Protein AF-A0A2A5EHV2-F1 (afdb_monomer)

Nearest PDB structures (foldseek):
  7f4r-assembly3_C  TM=3.880E-01  e=3.033E+00  Tetrahymena thermophila SB210
  7oqp-assembly1_B  TM=3.758E-01  e=4.647E+00  Homo sapiens
  7oek-assembly1_B  TM=3.626E-01  e=8.606E+00  Homo sapiens

Sequence (426 aa):
MAAIYFPKFLCPLNELDGAWFFSQAPSVLQGGGMFNYFTNFHTPAFYGWLQIPFATHLTSISGVHLFYFTFSLLLIYTLASRIDSTHLFLSIPLLILTDKVILLQRPEPVILILALVLYQLWNTMLNRKWYWGVAISVFLCSLHIPPGLLAVAAVFCYEGWLIQRDRRYVYLGIGGIILLLSFYLLFPENIFISTLEFRLTHFTVKTPLTFLAYSGVTLVALLTIIRKFITKKFIVNYLILLAFALVLGAYYYLLLLFIPPLLIILYNPKKLPQLKWLFIPIAFNLVVNVIHPLYTHIENSEYCMQVNEIIEKTSKLETEYLSHSEIPHFFIENNIAPASFIQGTNCRMLLFEPDKLQIFDKMVSGDKIAITTSQKLKQFQNYAHQNNLSILQPNEVLHPVEGKLSLQSLYTQRTDSLGLWILTVL

pLDDT: mean 75.11, std 14.97, range [23.83, 96.75]

Mean predicted aligned error: 10.79 Å

Radius of gyration: 23.06 Å; Cα contacts (8 Å, |Δi|>4): 597; chains: 1; bounding box: 56×56×65 Å

Structure (mmCIF, N/CA/C/O backbone):
data_AF-A0A2A5EHV2-F1
#
_entry.id   AF-A0A2A5EHV2-F1
#
loop_
_atom_site.group_PDB
_atom_site.id
_atom_site.type_symbol
_atom_site.label_atom_id
_atom_site.label_alt_id
_atom_site.label_comp_id
_atom_site.label_asym_id
_atom_site.label_entity_id
_atom_site.label_seq_id
_atom_site.pdbx_PDB_ins_code
_atom_site.Cartn_x
_atom_site.Cartn_y
_atom_site.Cartn_z
_atom_site.occupancy
_atom_site.B_iso_or_equiv
_atom_site.auth_seq_id
_atom_site.auth_comp_id
_atom_site.auth_asym_id
_atom_site.auth_atom_id
_atom_site.pdbx_PDB_model_num
ATOM 1 N N . MET A 1 1 ? 7.165 27.512 -14.116 1.00 23.83 1 MET A N 1
ATOM 2 C CA . MET A 1 1 ? 5.844 27.495 -13.450 1.00 23.83 1 MET A CA 1
ATOM 3 C C . MET A 1 1 ? 5.994 26.653 -12.188 1.00 23.83 1 MET A C 1
ATOM 5 O O . MET A 1 1 ? 6.213 25.454 -12.297 1.00 23.83 1 MET A O 1
ATOM 9 N N . ALA A 1 2 ? 6.050 27.289 -11.016 1.00 25.09 2 ALA A N 1
ATOM 10 C CA . ALA A 1 2 ? 6.323 26.623 -9.743 1.00 25.09 2 ALA A CA 1
ATOM 11 C C . ALA A 1 2 ? 5.083 25.836 -9.296 1.00 25.09 2 ALA A C 1
ATOM 13 O O . ALA A 1 2 ? 4.209 26.369 -8.617 1.00 25.09 2 ALA A O 1
ATOM 14 N N . ALA A 1 3 ? 4.969 24.584 -9.738 1.00 24.16 3 ALA A N 1
ATOM 15 C CA . ALA A 1 3 ? 3.978 23.682 -9.179 1.00 24.16 3 ALA A CA 1
ATOM 16 C C . ALA A 1 3 ? 4.393 23.354 -7.741 1.00 24.16 3 ALA A C 1
ATOM 18 O O . ALA A 1 3 ? 5.553 23.070 -7.451 1.00 24.16 3 ALA A O 1
ATOM 19 N N . ILE A 1 4 ? 3.444 23.446 -6.821 1.00 25.33 4 ILE A N 1
ATOM 20 C CA . ILE A 1 4 ? 3.618 23.056 -5.427 1.00 25.33 4 ILE A CA 1
ATOM 21 C C . ILE A 1 4 ? 3.712 21.524 -5.416 1.00 25.33 4 ILE A C 1
ATOM 23 O O . ILE A 1 4 ? 2.717 20.807 -5.398 1.00 25.33 4 ILE A O 1
ATOM 27 N N . TYR A 1 5 ? 4.940 21.028 -5.532 1.00 30.75 5 TYR A N 1
ATOM 28 C CA . TYR A 1 5 ? 5.324 19.620 -5.536 1.00 30.75 5 TYR A CA 1
ATOM 29 C C . TYR A 1 5 ? 5.442 19.098 -4.089 1.00 30.75 5 TYR A C 1
ATOM 31 O O . TYR A 1 5 ? 6.529 18.824 -3.594 1.00 30.75 5 TYR A O 1
ATOM 39 N N . PHE A 1 6 ? 4.326 18.947 -3.384 1.00 29.33 6 PHE A N 1
ATOM 40 C CA . PHE A 1 6 ? 4.268 18.216 -2.111 1.00 29.33 6 PHE A CA 1
ATOM 41 C C . PHE A 1 6 ? 3.301 17.040 -2.323 1.00 29.33 6 PHE A C 1
ATOM 43 O O . PHE A 1 6 ? 2.115 17.323 -2.472 1.00 29.33 6 PHE A O 1
ATOM 50 N N . PRO A 1 7 ? 3.713 15.750 -2.396 1.00 36.28 7 PRO A N 1
ATOM 51 C CA . PRO A 1 7 ? 4.994 15.110 -2.088 1.00 36.28 7 PRO A CA 1
ATOM 52 C C . PRO A 1 7 ? 5.470 14.179 -3.234 1.00 36.28 7 PRO A C 1
ATOM 54 O O . PRO A 1 7 ? 5.374 12.959 -3.137 1.00 36.28 7 PRO A O 1
ATOM 57 N N . LYS A 1 8 ? 5.996 14.733 -4.331 1.00 35.12 8 LYS A N 1
ATOM 58 C CA . LYS A 1 8 ? 6.725 13.937 -5.349 1.00 35.12 8 LYS A CA 1
ATOM 59 C C . LYS A 1 8 ? 8.164 13.614 -4.909 1.00 35.12 8 LYS A C 1
ATOM 61 O O . LYS A 1 8 ? 8.757 12.633 -5.326 1.00 35.12 8 LYS A O 1
ATOM 66 N N . PHE A 1 9 ? 8.699 14.402 -3.974 1.00 39.34 9 PHE A N 1
ATOM 67 C CA . PHE A 1 9 ? 10.101 14.347 -3.546 1.00 39.34 9 PHE A CA 1
ATOM 68 C C . PHE A 1 9 ? 10.417 13.358 -2.410 1.00 39.34 9 PHE A C 1
ATOM 70 O O . PHE A 1 9 ? 11.578 13.203 -2.049 1.00 39.34 9 PHE A O 1
ATOM 77 N N . LEU A 1 10 ? 9.419 12.700 -1.807 1.00 34.50 10 LEU A N 1
ATOM 78 C CA . LEU A 1 10 ? 9.614 11.976 -0.539 1.00 34.50 10 LEU A CA 1
ATOM 79 C C . LEU A 1 10 ? 9.901 10.476 -0.679 1.00 34.50 10 LEU A C 1
ATOM 81 O O . LEU A 1 10 ? 10.355 9.844 0.280 1.00 34.50 10 LEU A O 1
ATOM 85 N N . CYS A 1 11 ? 9.607 9.871 -1.835 1.00 37.84 11 CYS A N 1
ATOM 86 C CA . CYS A 1 11 ? 9.847 8.445 -2.047 1.00 37.84 11 CYS A CA 1
ATOM 87 C C . CYS A 1 11 ? 9.704 8.042 -3.534 1.00 37.84 11 CYS A C 1
ATOM 89 O O . CYS A 1 11 ? 8.602 7.695 -3.955 1.00 37.84 11 CYS A O 1
ATOM 91 N N . PRO A 1 12 ? 10.796 8.001 -4.322 1.00 38.31 12 PRO A N 1
ATOM 92 C CA . PRO A 1 12 ? 10.762 7.552 -5.724 1.00 38.31 12 PRO A CA 1
ATOM 93 C C . PRO A 1 12 ? 10.255 6.107 -5.908 1.00 38.31 12 PRO A C 1
ATOM 95 O O . PRO A 1 12 ? 9.790 5.738 -6.975 1.00 38.31 12 PRO A O 1
ATOM 98 N N . LEU A 1 13 ? 10.292 5.287 -4.848 1.00 37.62 13 LEU A N 1
ATOM 99 C CA . LEU A 1 13 ? 9.731 3.927 -4.833 1.00 37.62 13 LEU A CA 1
ATOM 100 C C . LEU A 1 13 ? 8.192 3.898 -4.931 1.00 37.62 13 LEU A C 1
ATOM 102 O O . LEU A 1 13 ? 7.632 2.867 -5.288 1.00 37.62 13 LEU A O 1
ATOM 106 N N . ASN A 1 14 ? 7.500 4.997 -4.604 1.00 40.97 14 ASN A N 1
ATOM 107 C CA . ASN A 1 14 ? 6.037 5.016 -4.488 1.00 40.97 14 ASN A CA 1
ATOM 108 C C . ASN A 1 14 ? 5.331 5.276 -5.820 1.00 40.97 14 ASN A C 1
ATOM 110 O O . ASN A 1 14 ? 4.164 4.919 -5.949 1.00 40.97 14 ASN A O 1
ATOM 114 N N . GLU A 1 15 ? 6.013 5.892 -6.788 1.00 44.34 15 GLU A N 1
ATOM 115 C CA . GLU A 1 15 ? 5.415 6.249 -8.081 1.00 44.34 15 GLU A CA 1
ATOM 116 C C . GLU A 1 15 ? 5.141 5.013 -8.953 1.00 44.34 15 GLU A C 1
ATOM 118 O O . GLU A 1 15 ? 4.240 5.041 -9.782 1.00 44.34 15 GLU A O 1
ATOM 123 N N . LEU A 1 16 ? 5.860 3.910 -8.725 1.00 51.91 16 LEU A N 1
ATOM 124 C CA . LEU A 1 16 ? 5.862 2.724 -9.589 1.00 51.91 16 LEU A CA 1
ATOM 125 C C . LEU A 1 16 ? 4.704 1.770 -9.285 1.00 51.91 16 LEU A C 1
ATOM 127 O O . LEU A 1 16 ? 3.981 1.365 -10.191 1.00 51.91 16 LEU A O 1
ATOM 131 N N . ASP A 1 17 ? 4.469 1.476 -8.001 1.00 53.06 17 ASP A N 1
ATOM 132 C CA . ASP A 1 17 ? 3.267 0.748 -7.578 1.00 53.06 17 ASP A CA 1
ATOM 133 C C . ASP A 1 17 ? 2.008 1.594 -7.855 1.00 53.06 17 ASP A C 1
ATOM 135 O O . ASP A 1 17 ? 0.990 1.071 -8.308 1.00 53.06 17 ASP A O 1
ATOM 139 N N . GLY A 1 18 ? 2.087 2.916 -7.653 1.00 58.06 18 GLY A N 1
ATOM 140 C CA . GLY A 1 18 ? 1.004 3.850 -7.967 1.00 58.06 18 GLY A CA 1
ATOM 141 C C . GLY A 1 18 ? 0.655 3.863 -9.448 1.00 58.06 18 GLY A C 1
ATOM 142 O O . GLY A 1 18 ? -0.509 3.675 -9.795 1.00 58.06 18 GLY A O 1
ATOM 143 N N . ALA A 1 19 ? 1.652 4.009 -10.323 1.00 59.00 19 ALA A N 1
ATOM 144 C CA . ALA A 1 19 ? 1.484 3.945 -11.771 1.00 59.00 19 ALA A CA 1
ATOM 145 C C . ALA A 1 19 ? 0.943 2.586 -12.229 1.00 59.00 19 ALA A C 1
ATOM 147 O O . ALA A 1 19 ? 0.043 2.534 -13.065 1.00 59.00 19 ALA A O 1
ATOM 148 N N . TRP A 1 20 ? 1.431 1.490 -11.642 1.00 65.56 20 TRP A N 1
ATOM 149 C CA . TRP A 1 20 ? 0.941 0.146 -11.925 1.00 65.56 20 TRP A CA 1
ATOM 150 C C . TRP A 1 20 ? -0.555 0.012 -11.658 1.00 65.56 20 TRP A C 1
ATOM 152 O O . TRP A 1 20 ? -1.309 -0.405 -12.538 1.00 65.56 20 TRP A O 1
ATOM 162 N N . PHE A 1 21 ? -1.008 0.375 -10.458 1.00 66.12 21 PHE A N 1
ATOM 163 C CA . PHE A 1 21 ? -2.423 0.260 -10.126 1.00 66.12 21 PHE A CA 1
ATOM 164 C C . PHE A 1 21 ? -3.264 1.283 -10.887 1.00 66.12 21 PHE A C 1
ATOM 166 O O . PHE A 1 21 ? -4.364 0.944 -11.307 1.00 66.12 21 PHE A O 1
ATOM 173 N N . PHE A 1 22 ? -2.744 2.494 -11.109 1.00 69.38 22 PHE A N 1
ATOM 174 C CA . PHE A 1 22 ? -3.417 3.539 -11.886 1.00 69.38 22 PHE A CA 1
ATOM 175 C C . PHE A 1 22 ? -3.530 3.207 -13.376 1.00 69.38 22 PHE A C 1
ATOM 177 O O . PHE A 1 22 ? -4.414 3.730 -14.056 1.00 69.38 22 PHE A O 1
ATOM 184 N N . SER A 1 23 ? -2.699 2.286 -13.878 1.00 64.75 23 SER A N 1
ATOM 185 C CA . SER A 1 23 ? -2.743 1.852 -15.276 1.00 64.75 23 SER A CA 1
ATOM 186 C C . SER A 1 23 ? -4.028 1.130 -15.680 1.00 64.75 23 SER A C 1
ATOM 188 O O . SER A 1 23 ? -4.352 1.054 -16.860 1.00 64.75 23 SER A O 1
ATOM 190 N N . GLN A 1 24 ? -4.796 0.651 -14.700 1.00 71.31 24 GLN A N 1
ATOM 191 C CA . GLN A 1 24 ? -6.082 -0.009 -14.922 1.00 71.31 24 GLN A CA 1
ATOM 192 C C . GLN A 1 24 ? -7.189 0.966 -15.342 1.00 71.31 24 GLN A C 1
ATOM 194 O O . GLN A 1 24 ? -8.211 0.545 -15.873 1.00 71.31 24 GLN A O 1
ATOM 199 N N . ALA A 1 25 ? -7.053 2.265 -15.060 1.00 72.38 25 ALA A N 1
ATOM 200 C CA . ALA A 1 25 ? -8.122 3.214 -15.359 1.00 72.38 25 ALA A CA 1
ATOM 201 C C . ALA A 1 25 ? -8.196 3.542 -16.864 1.00 72.38 25 ALA A C 1
ATOM 203 O O . ALA A 1 25 ? -9.297 3.542 -17.423 1.00 72.38 25 ALA A O 1
ATOM 204 N N . PRO A 1 26 ? -7.065 3.760 -17.565 1.00 66.75 26 PRO A N 1
ATOM 205 C CA . PRO A 1 26 ? -7.099 4.034 -19.001 1.00 66.75 26 PRO A CA 1
ATOM 206 C C . PRO A 1 26 ? -7.523 2.845 -19.865 1.00 66.75 26 PRO A C 1
ATOM 208 O O . PRO A 1 26 ? -8.110 3.073 -20.919 1.00 66.75 26 PRO A O 1
ATOM 211 N N . SER A 1 27 ? -7.354 1.602 -19.397 1.00 67.50 27 SER A N 1
ATOM 212 C CA . SER A 1 27 ? -7.812 0.403 -20.120 1.00 67.50 27 SER A CA 1
ATOM 213 C C . SER A 1 27 ? -9.322 0.326 -20.227 1.00 67.50 27 SER A C 1
ATOM 215 O O . SER A 1 27 ? -9.870 -0.007 -21.283 1.00 67.50 27 SER A O 1
ATOM 217 N N . VAL A 1 28 ? -10.006 0.742 -19.164 1.00 71.19 28 VAL A N 1
ATOM 218 C CA . VAL A 1 28 ? -11.460 0.878 -19.170 1.00 71.19 28 VAL A CA 1
ATOM 219 C C . VAL A 1 28 ? -11.897 2.017 -20.089 1.00 71.19 28 VAL A C 1
ATOM 221 O O . VAL A 1 28 ? -12.840 1.848 -20.859 1.00 71.19 28 VAL A O 1
ATOM 224 N N . LEU A 1 29 ? -11.202 3.159 -20.054 1.00 70.62 29 LEU A N 1
ATOM 225 C CA . LEU A 1 29 ? -11.530 4.327 -20.882 1.00 70.62 29 LEU A CA 1
ATOM 226 C C . LEU A 1 29 ? -11.363 4.077 -22.385 1.00 70.62 29 LEU A C 1
ATOM 228 O O . LEU A 1 29 ? -12.125 4.626 -23.175 1.00 70.62 29 LEU A O 1
ATOM 232 N N . GLN A 1 30 ? -10.404 3.237 -22.777 1.00 68.25 30 GLN A N 1
ATOM 233 C CA . GLN A 1 30 ? -10.177 2.843 -24.171 1.00 68.25 30 GLN A CA 1
ATOM 234 C C . GLN A 1 30 ? -11.094 1.694 -24.639 1.00 68.25 30 GLN A C 1
ATOM 236 O O . GLN A 1 30 ? -10.970 1.229 -25.768 1.00 68.25 30 GLN A O 1
ATOM 241 N N . GLY A 1 31 ? -12.023 1.227 -23.796 1.00 61.81 31 GLY A N 1
ATOM 242 C CA . GLY A 1 31 ? -13.018 0.214 -24.160 1.00 61.81 31 GLY A CA 1
ATOM 243 C C . GLY A 1 31 ? -12.521 -1.238 -24.141 1.00 61.81 31 GLY A C 1
ATOM 244 O O . GLY A 1 31 ? -13.288 -2.129 -24.494 1.00 61.81 31 GLY A O 1
ATOM 245 N N . GLY A 1 32 ? -11.283 -1.503 -23.703 1.00 58.41 32 GLY A N 1
ATOM 246 C CA . GLY A 1 32 ? -10.708 -2.858 -23.660 1.00 58.41 32 GLY A CA 1
ATOM 247 C C . GLY A 1 32 ? -10.998 -3.652 -22.373 1.00 58.41 32 GLY A C 1
ATOM 248 O O . GLY A 1 32 ? -10.633 -4.820 -22.272 1.00 58.41 32 GLY A O 1
ATOM 249 N N . GLY A 1 33 ? -11.679 -3.048 -21.390 1.00 65.50 33 GLY A N 1
ATOM 250 C CA . GLY A 1 33 ? -12.040 -3.677 -20.110 1.00 65.50 33 GLY A CA 1
ATOM 251 C C . GLY A 1 33 ? -11.015 -3.448 -18.989 1.00 65.50 33 GLY A C 1
ATOM 252 O O . GLY A 1 33 ? -10.069 -2.687 -19.144 1.00 65.50 33 GLY A O 1
ATOM 253 N N . MET A 1 34 ? -11.209 -4.084 -17.825 1.00 69.69 34 MET A N 1
ATOM 254 C CA . MET A 1 34 ? -10.277 -3.994 -16.685 1.00 69.69 34 MET A CA 1
ATOM 255 C C . MET A 1 34 ? -9.091 -4.937 -16.889 1.00 69.69 34 MET A C 1
ATOM 257 O O . MET A 1 34 ? -9.118 -6.101 -16.477 1.00 69.69 34 MET A O 1
ATOM 261 N N . PHE A 1 35 ? -8.055 -4.439 -17.551 1.00 66.56 35 PHE A N 1
ATOM 262 C CA . PHE A 1 35 ? -6.790 -5.144 -17.719 1.00 66.56 35 PHE A CA 1
ATOM 263 C C . PHE A 1 35 ? -5.618 -4.238 -17.354 1.00 66.56 35 PHE A C 1
ATOM 265 O O . PHE A 1 35 ? -5.714 -3.009 -17.398 1.00 66.56 35 PHE A O 1
ATOM 272 N N . ASN A 1 36 ? -4.513 -4.857 -16.955 1.00 66.38 36 ASN A N 1
ATOM 273 C CA . ASN A 1 36 ? -3.270 -4.157 -16.686 1.00 66.38 36 ASN A CA 1
ATOM 274 C C . ASN A 1 36 ? -2.402 -4.169 -17.954 1.00 66.38 36 ASN A C 1
ATOM 276 O O . ASN A 1 36 ? -1.938 -5.234 -18.362 1.00 66.38 36 ASN A O 1
ATOM 280 N N . TYR A 1 37 ? -2.166 -2.998 -18.557 1.00 62.28 37 TYR A N 1
ATOM 281 C CA . TYR A 1 37 ? -1.390 -2.858 -19.800 1.00 62.28 37 TYR A CA 1
ATOM 282 C C . TYR A 1 37 ? 0.018 -3.456 -19.723 1.00 62.28 37 TYR A C 1
ATOM 284 O O . TYR A 1 37 ? 0.502 -4.009 -20.705 1.00 62.28 37 TYR A O 1
ATOM 292 N N . PHE A 1 38 ? 0.656 -3.411 -18.552 1.00 63.44 38 PHE A N 1
ATOM 293 C CA . PHE A 1 38 ? 2.028 -3.887 -18.378 1.00 63.44 38 PHE A CA 1
ATOM 294 C C . PHE A 1 38 ? 2.166 -5.407 -18.429 1.00 63.44 38 PHE A C 1
ATOM 296 O O . PHE A 1 38 ? 3.257 -5.911 -18.697 1.00 63.44 38 PHE A O 1
ATOM 303 N N . THR A 1 39 ? 1.085 -6.131 -18.141 1.00 61.88 39 THR A N 1
ATOM 304 C CA . THR A 1 39 ? 1.090 -7.600 -18.080 1.00 61.88 39 THR A CA 1
ATOM 305 C C . THR A 1 39 ? 0.109 -8.254 -19.029 1.00 61.88 39 THR A C 1
ATOM 307 O O . THR A 1 39 ? 0.128 -9.470 -19.163 1.00 61.88 39 THR A O 1
ATOM 310 N N . ASN A 1 40 ? -0.754 -7.464 -19.667 1.00 63.44 40 ASN A N 1
ATOM 311 C CA . ASN A 1 40 ? -1.830 -7.939 -20.525 1.00 63.44 40 ASN A CA 1
ATOM 312 C C . ASN A 1 40 ? -2.760 -8.966 -19.840 1.00 63.44 40 ASN A C 1
ATOM 314 O O . ASN A 1 40 ? -3.398 -9.786 -20.497 1.00 63.44 40 ASN A O 1
ATOM 318 N N . PHE A 1 41 ? -2.853 -8.924 -18.505 1.00 62.88 41 PHE A N 1
ATOM 319 C CA . PHE A 1 41 ? -3.760 -9.768 -17.731 1.00 62.88 41 PHE A CA 1
ATOM 320 C C . PHE A 1 41 ? -4.974 -8.979 -17.247 1.00 62.88 41 PHE A C 1
ATOM 322 O O . PHE A 1 41 ? -4.871 -7.837 -16.781 1.00 62.88 41 PHE A O 1
ATOM 329 N N . HIS A 1 42 ? -6.135 -9.633 -17.293 1.00 64.88 42 HIS A N 1
ATOM 330 C CA . HIS A 1 42 ? -7.332 -9.144 -16.625 1.00 64.88 42 HIS A CA 1
ATOM 331 C C . HIS A 1 42 ? -7.115 -9.122 -15.117 1.00 64.88 42 HIS A C 1
ATOM 333 O O . HIS A 1 42 ? -6.819 -10.141 -14.490 1.00 64.88 42 HIS A O 1
ATOM 339 N N . THR A 1 43 ? -7.290 -7.949 -14.522 1.00 62.25 43 THR A N 1
ATOM 340 C CA . THR A 1 43 ? -7.216 -7.800 -13.073 1.00 62.25 43 THR A CA 1
ATOM 341 C C . THR A 1 43 ? -8.591 -8.116 -12.487 1.00 62.25 43 THR A C 1
ATOM 343 O O . THR A 1 43 ? -9.542 -7.396 -12.797 1.00 62.25 43 THR A O 1
ATOM 346 N N . PRO A 1 44 ? -8.742 -9.123 -11.604 1.00 52.25 44 PRO A N 1
ATOM 347 C CA . PRO A 1 44 ? -10.034 -9.476 -10.998 1.00 52.25 44 PRO A CA 1
ATOM 348 C C . PRO A 1 44 ? -10.481 -8.481 -9.908 1.00 52.25 44 PRO A C 1
ATOM 350 O O . PRO A 1 44 ? -11.222 -8.827 -8.993 1.00 52.25 44 PRO A O 1
ATOM 353 N N . ALA A 1 45 ? -9.980 -7.252 -9.965 1.00 65.31 45 ALA A N 1
ATOM 354 C CA . ALA A 1 45 ? -10.051 -6.240 -8.930 1.00 65.31 45 ALA A CA 1
ATOM 355 C C . ALA A 1 45 ? -10.592 -4.957 -9.561 1.00 65.31 45 ALA A C 1
ATOM 357 O O . ALA A 1 45 ? -9.996 -4.483 -10.514 1.00 65.31 45 ALA A O 1
ATOM 358 N N . PHE A 1 46 ? -11.683 -4.386 -9.044 1.00 75.38 46 PHE A N 1
ATOM 359 C CA . PHE A 1 46 ? -12.334 -3.172 -9.564 1.00 75.38 46 PHE A CA 1
ATOM 360 C C . PHE A 1 46 ? -11.663 -1.863 -9.126 1.00 75.38 46 PHE A C 1
ATOM 362 O O . PHE A 1 46 ? -12.225 -0.789 -9.325 1.00 75.38 46 PHE A O 1
ATOM 3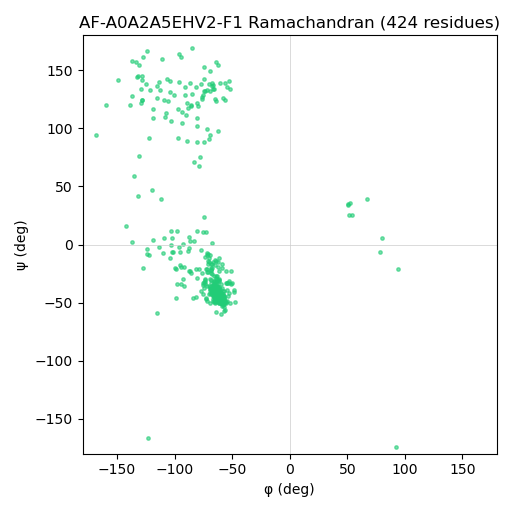69 N N . TYR A 1 47 ? -10.466 -1.921 -8.537 1.00 76.94 47 TYR A N 1
ATOM 370 C CA . TYR A 1 47 ? -9.750 -0.738 -8.056 1.00 76.94 47 TYR A CA 1
ATOM 371 C C . TYR A 1 47 ? -9.590 0.353 -9.128 1.00 76.94 47 TYR A C 1
ATOM 373 O O . TYR A 1 47 ? -9.852 1.522 -8.839 1.00 76.94 47 TYR A O 1
ATOM 381 N N . GLY A 1 48 ? -9.276 -0.036 -10.371 1.00 75.19 48 GLY A N 1
ATOM 382 C CA . GLY A 1 48 ? -9.194 0.860 -11.530 1.00 75.19 48 GLY A CA 1
ATOM 383 C C . GLY A 1 48 ? -10.431 1.735 -11.765 1.00 75.19 48 GLY A C 1
ATOM 384 O O . GLY A 1 48 ? -10.299 2.886 -12.174 1.00 75.19 48 GLY A O 1
ATOM 385 N N . TRP A 1 49 ? -11.636 1.267 -11.414 1.00 80.00 49 TRP A N 1
ATOM 386 C CA . TRP A 1 49 ? -12.869 2.050 -11.579 1.00 80.00 49 TRP A CA 1
ATOM 387 C C . TRP A 1 49 ? -12.904 3.296 -10.698 1.00 80.00 49 TRP A C 1
ATOM 389 O O . TRP A 1 49 ? -13.426 4.329 -11.111 1.00 80.00 49 TRP A O 1
ATOM 399 N N . LEU A 1 50 ? -12.319 3.226 -9.498 1.00 84.06 50 LEU A N 1
ATOM 400 C CA . LEU A 1 50 ? -12.242 4.379 -8.597 1.00 84.06 50 LEU A CA 1
ATOM 401 C C . LEU A 1 50 ? -11.314 5.473 -9.137 1.00 84.06 50 LEU A C 1
ATOM 403 O O . LEU A 1 50 ? -11.426 6.631 -8.738 1.00 84.06 50 LEU A O 1
ATOM 407 N N . GLN A 1 51 ? -10.394 5.105 -10.026 1.00 81.25 51 GLN A N 1
ATOM 408 C CA . GLN A 1 51 ? -9.373 5.988 -10.575 1.00 81.25 51 GLN A CA 1
ATOM 409 C C . GLN A 1 51 ? -9.817 6.661 -11.878 1.00 81.25 51 GLN A C 1
ATOM 411 O O . GLN A 1 51 ? -9.269 7.705 -12.221 1.00 81.25 51 GLN A O 1
ATOM 416 N N . ILE A 1 52 ? -10.830 6.120 -12.572 1.00 79.56 52 ILE A N 1
ATOM 417 C CA . ILE A 1 52 ? -11.335 6.641 -13.856 1.00 79.56 52 ILE A CA 1
ATOM 418 C C . ILE A 1 52 ? -11.566 8.163 -13.833 1.00 79.56 52 ILE A C 1
ATOM 420 O O . ILE A 1 52 ? -11.014 8.833 -14.706 1.00 79.56 52 ILE A O 1
ATOM 424 N N . PRO A 1 53 ? -12.271 8.752 -12.840 1.00 80.44 53 PRO A N 1
ATOM 425 C CA . PRO A 1 53 ? -12.518 10.199 -12.823 1.00 80.44 53 PRO A CA 1
ATOM 426 C C . PRO A 1 53 ? -11.242 11.050 -12.755 1.00 80.44 53 PRO A C 1
ATOM 428 O O . PRO A 1 53 ? -11.245 12.221 -13.125 1.00 80.44 53 PRO A O 1
ATOM 431 N N . PHE A 1 54 ? -10.152 10.467 -12.259 1.00 75.69 54 PHE A N 1
ATOM 432 C CA . PHE A 1 54 ? -8.857 11.120 -12.097 1.00 75.69 54 PHE A CA 1
ATOM 433 C C . PHE A 1 54 ? -7.935 10.871 -13.295 1.00 75.69 54 PHE A C 1
ATOM 435 O O . PHE A 1 54 ? -6.983 11.622 -13.497 1.00 75.69 54 PHE A O 1
ATOM 442 N N . ALA A 1 55 ? -8.219 9.840 -14.094 1.00 69.75 55 ALA A N 1
ATOM 443 C CA . ALA A 1 55 ? -7.454 9.464 -15.275 1.00 69.75 55 ALA A CA 1
ATOM 444 C C . ALA A 1 55 ? -7.905 10.192 -16.557 1.00 69.75 55 ALA A C 1
ATOM 446 O O . ALA A 1 55 ? -7.116 10.315 -17.487 1.00 69.75 55 ALA A O 1
ATOM 447 N N . THR A 1 56 ? -9.144 10.697 -16.617 1.00 62.12 56 THR A N 1
ATOM 448 C CA . THR A 1 56 ? -9.737 11.318 -17.822 1.00 62.12 56 THR A CA 1
ATOM 449 C C . THR A 1 56 ? -9.349 12.777 -18.075 1.00 62.12 56 THR A C 1
ATOM 451 O O . THR A 1 56 ? -9.499 13.246 -19.201 1.00 62.12 56 THR A O 1
ATOM 454 N N . HIS A 1 57 ? -8.902 13.525 -17.059 1.00 50.69 57 HIS A N 1
ATOM 455 C CA . HIS A 1 57 ? -8.822 14.998 -17.134 1.00 50.69 57 HIS A CA 1
ATOM 456 C C . HIS A 1 57 ? -7.440 15.598 -16.850 1.00 50.69 57 HIS A C 1
ATOM 458 O O . HIS A 1 57 ? -7.249 16.801 -17.018 1.00 50.69 57 HIS A O 1
ATOM 464 N N . LEU A 1 58 ? -6.478 14.795 -16.402 1.00 50.62 58 LEU A N 1
ATOM 465 C CA . LEU A 1 58 ? -5.172 15.257 -15.937 1.00 50.62 58 LEU A CA 1
ATOM 466 C C . LEU A 1 58 ? -4.063 14.402 -16.553 1.00 50.62 58 LEU A C 1
ATOM 468 O O . LEU A 1 58 ? -4.295 13.253 -16.920 1.00 50.62 58 LEU A O 1
ATOM 472 N N . THR A 1 59 ? -2.837 14.934 -16.624 1.00 53.22 59 THR A N 1
ATOM 473 C CA . THR A 1 59 ? -1.666 14.081 -16.888 1.00 53.22 59 THR A CA 1
ATOM 474 C C . THR A 1 59 ? -1.659 12.934 -15.877 1.00 53.22 59 THR A C 1
ATOM 476 O O . THR A 1 59 ? -1.994 13.152 -14.710 1.00 53.22 59 THR A O 1
ATOM 479 N N . SER A 1 60 ? -1.296 11.723 -16.304 1.00 57.22 60 SER A N 1
ATOM 480 C CA . SER A 1 60 ? -1.405 10.500 -15.492 1.00 57.22 60 SER A CA 1
ATOM 481 C C . SER A 1 60 ? -0.831 10.659 -14.081 1.00 57.22 60 SER A C 1
ATOM 483 O O . SER A 1 60 ? -1.465 10.285 -13.100 1.00 57.22 60 SER A O 1
ATOM 485 N N . ILE A 1 61 ? 0.311 11.336 -13.962 1.00 58.72 61 ILE A N 1
ATOM 486 C CA . ILE A 1 61 ? 0.954 11.654 -12.684 1.00 58.72 61 ILE A CA 1
ATOM 487 C C . ILE A 1 61 ? 0.053 12.532 -11.798 1.00 58.72 61 ILE A C 1
ATOM 489 O O . ILE A 1 61 ? -0.152 12.251 -10.619 1.00 58.72 61 ILE A O 1
ATOM 493 N N . SER A 1 62 ? -0.498 13.614 -12.348 1.00 65.00 62 SER A N 1
ATOM 494 C CA . SER A 1 62 ? -1.348 14.545 -11.593 1.00 65.00 62 SER A CA 1
ATOM 495 C C . SER A 1 62 ? -2.665 13.888 -11.168 1.00 65.00 62 SER A C 1
ATOM 497 O O . SER A 1 62 ? -3.142 14.147 -10.063 1.00 65.00 62 SER A O 1
ATOM 499 N N . GLY A 1 63 ? -3.209 12.999 -12.006 1.00 70.25 63 GLY A N 1
ATOM 500 C CA . GLY A 1 63 ? -4.376 12.173 -11.695 1.00 70.25 63 GLY A CA 1
ATOM 501 C C . GLY A 1 63 ? -4.147 11.254 -10.494 1.00 70.25 63 GLY A C 1
ATOM 502 O O . GLY A 1 63 ? -4.943 11.267 -9.555 1.00 70.25 63 GLY A O 1
ATOM 503 N N . VAL A 1 64 ? -3.020 10.532 -10.468 1.00 71.69 64 VAL A N 1
ATOM 504 C CA . VAL A 1 64 ? -2.620 9.675 -9.335 1.00 71.69 64 VAL A CA 1
ATOM 505 C C . VAL A 1 64 ? -2.570 10.479 -8.035 1.00 71.69 64 VAL A C 1
ATOM 507 O O . VAL A 1 64 ? -3.166 10.089 -7.031 1.00 71.69 64 VAL A O 1
ATOM 510 N N . HIS A 1 65 ? -1.897 11.632 -8.036 1.00 73.25 65 HIS A N 1
ATOM 511 C CA . HIS A 1 65 ? -1.786 12.450 -6.827 1.00 73.25 65 HIS A CA 1
ATOM 512 C C . HIS A 1 65 ? -3.129 12.976 -6.349 1.00 73.25 65 HIS A C 1
ATOM 514 O O . HIS A 1 65 ? -3.407 12.919 -5.152 1.00 73.25 65 HIS A O 1
ATOM 520 N N . LEU A 1 66 ? -3.955 13.476 -7.270 1.00 77.81 66 LEU A N 1
ATOM 521 C CA . LEU A 1 66 ? -5.271 13.984 -6.922 1.00 77.81 66 LEU A CA 1
ATOM 522 C C . LEU A 1 66 ? -6.134 12.874 -6.314 1.00 77.81 66 LEU A C 1
ATOM 524 O O . LEU A 1 66 ? -6.761 13.103 -5.285 1.00 77.81 66 LEU A O 1
ATOM 528 N N . PHE A 1 67 ? -6.088 11.668 -6.885 1.00 83.62 67 PHE A N 1
ATOM 529 C CA . PHE A 1 67 ? -6.784 10.495 -6.364 1.00 83.62 67 PHE A CA 1
ATOM 530 C C . PHE A 1 67 ? -6.397 10.202 -4.907 1.00 83.62 67 PHE A C 1
ATOM 532 O O . PHE A 1 67 ? -7.259 10.204 -4.026 1.00 83.62 67 PHE A O 1
ATOM 539 N N . TYR A 1 68 ? -5.104 10.030 -4.608 1.00 82.38 68 TYR A N 1
ATOM 540 C CA . TYR A 1 68 ? -4.658 9.758 -3.234 1.00 82.38 68 TYR A CA 1
ATOM 541 C C . TYR A 1 68 ? -4.941 10.924 -2.281 1.00 82.38 68 TYR A C 1
ATOM 543 O O . TYR A 1 68 ? -5.356 10.700 -1.143 1.00 82.38 68 TYR A O 1
ATOM 551 N N . PHE A 1 69 ? -4.797 12.165 -2.751 1.00 83.12 69 PHE A N 1
ATOM 552 C CA . PHE A 1 69 ? -5.119 13.357 -1.974 1.00 83.12 69 PHE A CA 1
ATOM 553 C C . PHE A 1 69 ? -6.607 13.424 -1.605 1.00 83.12 69 PHE A C 1
ATOM 555 O O . PHE A 1 69 ? -6.937 13.734 -0.460 1.00 83.12 69 PHE A O 1
ATOM 562 N N . THR A 1 70 ? -7.514 13.067 -2.522 1.00 87.94 70 THR A N 1
ATOM 563 C CA . THR A 1 70 ? -8.952 12.966 -2.229 1.00 87.94 70 THR A CA 1
ATOM 564 C C . THR A 1 70 ? -9.220 11.977 -1.096 1.00 87.94 70 THR A C 1
ATOM 566 O O . THR A 1 70 ? -9.987 12.289 -0.183 1.00 87.94 70 THR A O 1
ATOM 569 N N . PHE A 1 71 ? -8.550 10.821 -1.085 1.00 88.12 71 PHE A N 1
ATOM 570 C CA . PHE A 1 71 ? -8.680 9.865 0.017 1.00 88.12 71 PHE A CA 1
ATOM 571 C C . PHE A 1 71 ? -8.072 10.387 1.324 1.00 88.12 71 PHE A C 1
ATOM 573 O O . PHE A 1 71 ? -8.677 10.212 2.381 1.00 88.12 71 PHE A O 1
ATOM 580 N N . SER A 1 72 ? -6.939 11.092 1.285 1.00 86.88 72 SER A N 1
ATOM 581 C CA . SER A 1 72 ? -6.385 11.754 2.474 1.00 86.88 72 SER A CA 1
ATOM 582 C C . SER A 1 72 ? -7.348 12.791 3.062 1.00 86.88 72 SER A C 1
ATOM 584 O O . SER A 1 72 ? -7.547 12.819 4.277 1.00 86.88 72 SER A O 1
ATOM 586 N N . LEU A 1 73 ? -7.999 13.603 2.222 1.00 88.12 73 LEU A N 1
ATOM 587 C CA . LEU A 1 73 ? -9.038 14.539 2.660 1.00 88.12 73 LEU A CA 1
ATOM 588 C C . LEU A 1 73 ? -10.240 13.809 3.261 1.00 88.12 73 LEU A C 1
ATOM 590 O O . LEU A 1 73 ? -10.741 14.215 4.309 1.00 88.12 73 LEU A O 1
ATOM 594 N N . LEU A 1 74 ? -10.672 12.710 2.640 1.00 90.00 74 LEU A N 1
ATOM 595 C CA . LEU A 1 74 ? -11.764 11.885 3.147 1.00 90.00 74 LEU A CA 1
ATOM 596 C C . LEU A 1 74 ? -11.429 11.283 4.519 1.00 90.00 74 LEU A C 1
ATOM 598 O O . LEU A 1 74 ? -12.285 11.266 5.404 1.00 90.00 74 LEU A O 1
ATOM 602 N N . LEU A 1 75 ? -10.186 10.844 4.732 1.00 87.31 75 LEU A N 1
ATOM 603 C CA . LEU A 1 75 ? -9.702 10.376 6.031 1.00 87.31 75 LEU A CA 1
ATOM 604 C C . LEU A 1 75 ? -9.757 11.489 7.080 1.00 87.31 75 LEU A C 1
ATOM 606 O O . LEU A 1 75 ? -10.314 11.274 8.158 1.00 87.31 75 LEU A O 1
ATOM 610 N N . ILE A 1 76 ? -9.207 12.670 6.763 1.00 86.69 76 ILE A N 1
ATOM 611 C CA . ILE A 1 76 ? -9.244 13.835 7.658 1.00 86.69 76 ILE A CA 1
ATOM 612 C C . ILE A 1 76 ? -10.692 14.145 8.019 1.00 86.69 76 ILE A C 1
ATOM 614 O O . ILE A 1 76 ? -11.002 14.234 9.199 1.00 86.69 76 ILE A O 1
ATOM 618 N N . TYR A 1 77 ? -11.580 14.242 7.028 1.00 88.44 77 TYR A N 1
ATOM 619 C CA . TYR A 1 77 ? -12.997 14.524 7.234 1.00 88.44 77 TYR A CA 1
ATOM 620 C C . TYR A 1 77 ? -13.681 13.473 8.121 1.00 88.44 77 TYR A C 1
ATOM 622 O O . TYR A 1 77 ? -14.399 13.816 9.060 1.00 88.44 77 TYR A O 1
ATOM 630 N N . THR A 1 78 ? -13.421 12.188 7.872 1.00 87.81 78 THR A N 1
ATOM 631 C CA . THR A 1 78 ? -13.990 11.071 8.643 1.00 87.81 78 THR A CA 1
ATOM 632 C C . THR A 1 78 ? -13.580 11.159 10.112 1.00 87.81 78 THR A C 1
ATOM 634 O O . THR A 1 78 ? -14.436 11.137 10.998 1.00 87.81 78 THR A O 1
ATOM 637 N N . LEU A 1 79 ? -12.283 11.343 10.379 1.00 85.00 79 LEU A N 1
ATOM 638 C CA . LEU A 1 79 ? -11.742 11.511 11.731 1.00 85.00 79 LEU A CA 1
ATOM 639 C C . LEU A 1 79 ? -12.261 12.793 12.396 1.00 85.00 79 LEU A C 1
ATOM 641 O O . LEU A 1 79 ? -12.695 12.768 13.549 1.00 85.00 79 LEU A O 1
ATOM 645 N N . ALA A 1 80 ? -12.289 13.889 11.643 1.00 82.88 80 ALA A N 1
ATOM 646 C CA . ALA A 1 80 ? -12.771 15.191 12.075 1.00 82.88 80 ALA A CA 1
ATOM 647 C C . ALA A 1 80 ? -14.243 15.167 12.500 1.00 82.88 80 ALA A C 1
ATOM 649 O O . ALA A 1 80 ? -14.607 15.787 13.493 1.00 82.88 80 ALA A O 1
ATOM 650 N N . SER A 1 81 ? -15.085 14.407 11.794 1.00 82.12 81 SER A N 1
ATOM 651 C CA . SER A 1 81 ? -16.529 14.343 12.050 1.00 82.12 81 SER A CA 1
ATOM 652 C C . SER A 1 81 ? -16.913 13.743 13.410 1.00 82.12 81 SER A C 1
ATOM 654 O O . SER A 1 81 ? -18.073 13.832 13.815 1.00 82.12 81 SER A O 1
ATOM 656 N N . ARG A 1 82 ? -15.971 13.089 14.106 1.00 79.56 82 ARG A N 1
ATOM 657 C CA . ARG A 1 82 ? -16.231 12.348 15.352 1.00 79.56 82 ARG A CA 1
ATOM 658 C C . ARG A 1 82 ? -15.323 12.718 16.519 1.00 79.56 82 ARG A C 1
ATOM 660 O O . ARG A 1 82 ? -15.659 12.402 17.659 1.00 79.56 82 ARG A O 1
ATOM 667 N N . ILE A 1 83 ? -14.164 13.320 16.267 1.00 80.75 83 ILE A N 1
ATOM 668 C CA . ILE A 1 83 ? -13.193 13.641 17.314 1.00 80.75 83 ILE A CA 1
ATOM 669 C C . ILE A 1 83 ? -13.384 15.101 17.741 1.00 80.75 83 ILE A C 1
ATOM 671 O O . ILE A 1 83 ? -12.756 15.998 17.199 1.00 80.75 83 ILE A O 1
ATOM 675 N N . ASP A 1 84 ? -14.207 15.335 18.765 1.00 68.12 84 ASP A N 1
ATOM 676 C CA . ASP A 1 84 ? -14.486 16.693 19.276 1.00 68.12 84 ASP A CA 1
ATOM 677 C C . ASP A 1 84 ? -13.286 17.340 20.007 1.00 68.12 84 ASP A C 1
ATOM 679 O O . ASP A 1 84 ? -13.276 18.538 20.284 1.00 68.12 84 ASP A O 1
ATOM 683 N N . SER A 1 85 ? -12.267 16.556 20.384 1.00 68.69 85 SER A N 1
ATOM 684 C CA . SER A 1 85 ? -11.109 17.063 21.130 1.00 68.69 85 SER A CA 1
ATOM 685 C C . SER A 1 85 ? -10.112 17.758 20.207 1.00 68.69 85 SER A C 1
ATOM 687 O O . SER A 1 85 ? -9.481 17.100 19.382 1.00 68.69 85 SER A O 1
ATOM 689 N N . THR A 1 86 ? -9.869 19.051 20.438 1.00 63.81 86 THR A N 1
ATOM 690 C CA . THR A 1 86 ? -8.983 19.919 19.640 1.00 63.81 86 THR A CA 1
ATOM 691 C C . THR A 1 86 ? -7.583 19.338 19.412 1.00 63.81 86 THR A C 1
ATOM 693 O O . THR A 1 86 ? -7.002 19.529 18.348 1.00 63.81 86 THR A O 1
ATOM 696 N N . HIS A 1 87 ? -7.038 18.595 20.383 1.00 67.31 87 HIS A N 1
ATOM 697 C CA . HIS A 1 87 ? -5.707 17.990 20.271 1.00 67.31 87 HIS A CA 1
ATOM 698 C C . HIS A 1 87 ? -5.712 16.682 19.469 1.00 67.31 87 HIS A C 1
ATOM 700 O O . HIS A 1 87 ? -4.871 16.494 18.598 1.00 67.31 87 HIS A O 1
ATOM 706 N N . LEU A 1 88 ? -6.664 15.776 19.715 1.00 74.69 88 LEU A N 1
ATOM 707 C CA . LEU A 1 88 ? -6.732 14.498 18.991 1.00 74.69 88 LEU A CA 1
ATOM 708 C C . LEU A 1 88 ? -7.222 14.681 17.549 1.00 74.69 88 LEU A C 1
ATOM 710 O O . LEU A 1 88 ? -6.798 13.942 16.663 1.00 74.69 88 LEU A O 1
ATOM 714 N N . PHE A 1 89 ? -8.069 15.686 17.327 1.00 77.56 89 PHE A N 1
ATOM 715 C CA . PHE A 1 89 ? -8.670 16.024 16.041 1.00 77.56 89 PHE A CA 1
ATOM 716 C C . PHE A 1 89 ? -7.628 16.221 14.936 1.00 77.56 89 PHE A C 1
ATOM 718 O O . PHE A 1 89 ? -7.788 15.677 13.850 1.00 77.56 89 PHE A O 1
ATOM 725 N N . LEU A 1 90 ? -6.535 16.937 15.223 1.00 80.31 90 LEU A N 1
ATOM 726 C CA . LEU A 1 90 ? -5.433 17.151 14.275 1.00 80.31 90 LEU A CA 1
ATOM 727 C C . LEU A 1 90 ? -4.332 16.095 14.406 1.00 80.31 90 LEU A C 1
ATOM 729 O O . LEU A 1 90 ? -3.758 15.681 13.401 1.00 80.31 90 LEU A O 1
ATOM 733 N N . SER A 1 91 ? -4.036 15.629 15.624 1.00 86.12 91 SER A N 1
ATOM 734 C CA . SER A 1 91 ? -2.928 14.696 15.845 1.00 86.12 91 SER A CA 1
ATOM 735 C C . SER A 1 91 ? -3.150 13.321 15.214 1.00 86.12 91 SER A C 1
ATOM 737 O O . SER A 1 91 ? -2.193 12.758 14.697 1.00 86.12 91 SER A O 1
ATOM 739 N N . ILE A 1 92 ? -4.372 12.772 15.224 1.00 88.88 92 ILE A N 1
ATOM 740 C CA . ILE A 1 92 ? -4.626 11.443 14.640 1.00 88.88 92 ILE A CA 1
ATOM 741 C C . ILE A 1 92 ? -4.501 11.460 13.108 1.00 88.88 92 ILE A C 1
ATOM 743 O O . ILE A 1 92 ? -3.738 10.642 12.592 1.00 88.88 92 ILE A O 1
ATOM 747 N N . PRO A 1 93 ? -5.152 12.380 12.364 1.00 88.62 93 PRO A N 1
ATOM 748 C CA . PRO A 1 93 ? -4.927 12.478 10.926 1.00 88.62 93 PRO A CA 1
ATOM 749 C C . PRO A 1 93 ? -3.461 12.732 10.574 1.00 88.62 93 PRO A C 1
ATOM 751 O O . PRO A 1 93 ? -2.939 12.057 9.695 1.00 88.62 93 PRO A O 1
ATOM 754 N N . LEU A 1 94 ? -2.770 13.638 11.279 1.00 87.88 94 LEU A N 1
ATOM 755 C CA . LEU A 1 94 ? -1.349 13.908 11.025 1.00 87.88 94 LEU A CA 1
ATOM 756 C C . LEU A 1 94 ? -0.471 12.679 11.272 1.00 87.88 94 LEU A C 1
ATOM 758 O O . LEU A 1 94 ? 0.412 12.391 10.470 1.00 87.88 94 LEU A O 1
ATOM 762 N N . LEU A 1 95 ? -0.721 11.933 12.349 1.00 90.94 95 LEU A N 1
ATOM 763 C CA . LEU A 1 95 ? 0.006 10.703 12.660 1.00 90.94 95 LEU A CA 1
ATOM 764 C C . LEU A 1 95 ? -0.127 9.671 11.530 1.00 90.94 95 LEU A C 1
ATOM 766 O O . LEU A 1 95 ? 0.867 9.066 11.144 1.00 90.94 95 LEU A O 1
ATOM 770 N N . ILE A 1 96 ? -1.335 9.504 10.982 1.00 90.56 96 ILE A N 1
ATOM 771 C CA . ILE A 1 96 ? -1.595 8.561 9.886 1.00 90.56 96 ILE A CA 1
ATOM 772 C C . ILE A 1 96 ? -1.004 9.080 8.571 1.00 90.56 96 ILE A C 1
ATOM 774 O O . ILE A 1 96 ? -0.331 8.338 7.873 1.00 90.56 96 ILE A O 1
ATOM 778 N N . LEU A 1 97 ? -1.209 10.354 8.229 1.00 88.12 97 LEU A N 1
ATOM 779 C CA . LEU A 1 97 ? -0.750 10.929 6.957 1.00 88.12 97 LEU A CA 1
ATOM 780 C C . LEU A 1 97 ? 0.770 11.113 6.873 1.00 88.12 97 LEU A C 1
ATOM 782 O O . LEU A 1 97 ? 1.294 11.332 5.787 1.00 88.12 97 LEU A O 1
ATOM 786 N N . THR A 1 98 ? 1.481 11.024 7.997 1.00 85.44 98 THR A N 1
ATOM 787 C CA . THR A 1 98 ? 2.954 11.022 8.038 1.00 85.44 98 THR A CA 1
ATOM 788 C C . THR A 1 98 ? 3.546 9.609 8.094 1.00 85.44 98 THR A C 1
ATOM 790 O O . THR A 1 98 ? 4.768 9.453 8.074 1.00 85.44 98 THR A O 1
ATOM 793 N N . ASP A 1 99 ? 2.711 8.569 8.148 1.00 87.25 99 ASP A N 1
ATOM 794 C CA . ASP A 1 99 ? 3.148 7.174 8.132 1.00 87.25 99 ASP A CA 1
ATOM 795 C C . ASP A 1 99 ? 3.702 6.769 6.758 1.00 87.25 99 ASP A C 1
ATOM 797 O O . ASP A 1 99 ? 3.127 7.093 5.715 1.00 87.25 99 ASP A O 1
ATOM 801 N N . LYS A 1 100 ? 4.812 6.022 6.741 1.00 80.62 100 LYS A N 1
ATOM 802 C CA . LYS A 1 100 ? 5.496 5.675 5.492 1.00 80.62 100 LYS A CA 1
ATOM 803 C C . LYS A 1 100 ? 4.640 4.813 4.568 1.00 80.62 100 LYS A C 1
ATOM 805 O O . LYS A 1 100 ? 4.673 5.041 3.361 1.00 80.62 100 LYS A O 1
ATOM 810 N N . VAL A 1 101 ? 3.902 3.843 5.115 1.00 79.88 101 VAL A N 1
ATOM 811 C CA . VAL A 1 101 ? 3.077 2.912 4.330 1.00 79.88 101 VAL A CA 1
ATOM 812 C C . VAL A 1 101 ? 1.811 3.606 3.819 1.00 79.88 101 VAL A C 1
ATOM 814 O O . VAL A 1 101 ? 1.380 3.331 2.703 1.00 79.88 101 VAL A O 1
ATOM 817 N N . ILE A 1 102 ? 1.260 4.567 4.573 1.00 83.31 102 ILE A N 1
ATOM 818 C CA . ILE A 1 102 ? 0.151 5.429 4.112 1.00 83.31 102 ILE A CA 1
ATOM 819 C C . ILE A 1 102 ? 0.575 6.321 2.943 1.00 83.31 102 ILE A C 1
ATOM 821 O O . ILE A 1 102 ? -0.205 6.532 2.019 1.00 83.31 102 ILE A O 1
ATOM 825 N N . LEU A 1 103 ? 1.808 6.831 2.974 1.00 75.56 103 LEU A N 1
ATOM 826 C CA . LEU A 1 103 ? 2.367 7.659 1.904 1.00 75.56 103 LEU A CA 1
ATOM 827 C C . LEU A 1 103 ? 2.684 6.864 0.625 1.00 75.56 103 LEU A C 1
ATOM 829 O O . LEU A 1 103 ? 3.025 7.471 -0.395 1.00 75.56 103 LEU A O 1
ATOM 833 N N . LEU A 1 104 ? 2.594 5.527 0.653 1.00 71.81 104 LEU A N 1
ATOM 834 C CA . LEU A 1 104 ? 2.689 4.708 -0.553 1.00 71.81 104 LEU A CA 1
ATOM 835 C C . LEU A 1 104 ? 1.420 4.890 -1.393 1.00 71.81 104 LEU A C 1
ATOM 837 O O . LEU A 1 104 ? 0.302 4.780 -0.893 1.00 71.81 104 LEU A O 1
ATOM 841 N N . GLN A 1 105 ? 1.587 5.110 -2.694 1.00 73.56 105 GLN A N 1
ATOM 842 C CA . GLN A 1 105 ? 0.483 5.192 -3.649 1.00 73.56 105 GLN A CA 1
ATOM 843 C C . GLN A 1 105 ? -0.000 3.779 -3.994 1.00 73.56 105 GLN A C 1
ATOM 845 O O . GLN A 1 105 ? 0.217 3.275 -5.086 1.00 73.56 105 GLN A O 1
ATOM 850 N N . ARG A 1 106 ? -0.601 3.094 -3.021 1.00 75.19 106 ARG A N 1
ATOM 851 C CA . ARG A 1 106 ? -1.056 1.705 -3.154 1.00 75.19 106 ARG A CA 1
ATOM 852 C C . ARG A 1 106 ? -2.547 1.548 -2.840 1.00 75.19 106 ARG A C 1
ATOM 854 O O . ARG A 1 106 ? -3.160 2.464 -2.288 1.00 75.19 106 ARG A O 1
ATOM 861 N N . PRO A 1 107 ? -3.177 0.412 -3.176 1.00 81.19 107 PRO A N 1
ATOM 862 C CA . PRO A 1 107 ? -4.572 0.159 -2.822 1.00 81.19 107 PRO A CA 1
ATOM 863 C C . PRO A 1 107 ? -4.838 0.072 -1.314 1.00 81.19 107 PRO A C 1
ATOM 865 O O . PRO A 1 107 ? -5.946 0.393 -0.890 1.00 81.19 107 PRO A O 1
ATOM 868 N N . GLU A 1 108 ? -3.870 -0.320 -0.479 1.00 87.62 108 GLU A N 1
ATOM 869 C CA . GLU A 1 108 ? -4.112 -0.571 0.949 1.00 87.62 108 GLU A CA 1
ATOM 870 C C . GLU A 1 108 ? -4.531 0.685 1.731 1.00 87.62 108 GLU A C 1
ATOM 872 O O . GLU A 1 108 ? -5.539 0.602 2.438 1.00 87.62 108 GLU A O 1
ATOM 877 N N . PRO A 1 109 ? -3.862 1.854 1.605 1.00 88.56 109 PRO A N 1
ATOM 878 C CA . PRO A 1 109 ? -4.339 3.091 2.224 1.00 88.56 109 PRO A CA 1
ATOM 879 C C . PRO A 1 109 ? -5.757 3.471 1.784 1.00 88.56 109 PRO A C 1
ATOM 881 O O . PRO A 1 109 ? -6.573 3.871 2.611 1.00 88.56 109 PRO A O 1
ATOM 884 N N . VAL A 1 110 ? -6.089 3.292 0.501 1.00 90.62 110 VAL A N 1
ATOM 885 C CA . VAL A 1 110 ? -7.433 3.589 -0.020 1.00 90.62 110 VAL A CA 1
ATOM 886 C C . VAL A 1 110 ? -8.474 2.657 0.593 1.00 90.62 110 VAL A C 1
ATOM 888 O O . VAL A 1 110 ? -9.517 3.114 1.057 1.00 90.62 110 VAL A O 1
ATOM 891 N N . ILE A 1 111 ? -8.177 1.360 0.657 1.00 92.19 111 ILE A N 1
ATOM 892 C CA . ILE A 1 111 ? -9.071 0.353 1.236 1.00 92.19 111 ILE A CA 1
ATOM 893 C C . ILE A 1 111 ? -9.241 0.562 2.742 1.00 92.19 111 ILE A C 1
ATOM 895 O O . ILE A 1 111 ? -10.359 0.441 3.240 1.00 92.19 111 ILE A O 1
ATOM 899 N N . LEU A 1 112 ? -8.184 0.953 3.460 1.00 94.62 112 LEU A N 1
ATOM 900 C CA . LEU A 1 112 ? -8.267 1.360 4.863 1.00 94.62 112 LEU A CA 1
ATOM 901 C C . LEU A 1 112 ? -9.259 2.513 5.040 1.00 94.62 112 LEU A C 1
ATOM 903 O O . LEU A 1 112 ? -10.150 2.435 5.885 1.00 94.62 112 LEU A O 1
ATOM 907 N N . ILE A 1 113 ? -9.125 3.571 4.239 1.00 93.44 113 ILE A N 1
ATOM 908 C CA . ILE A 1 113 ? -9.960 4.774 4.345 1.00 93.44 113 ILE A CA 1
ATOM 909 C C . ILE A 1 113 ? -11.414 4.449 3.985 1.00 93.44 113 ILE A C 1
ATOM 911 O O . ILE A 1 113 ? -12.327 4.818 4.725 1.00 93.44 113 ILE A O 1
ATOM 915 N N . LEU A 1 114 ? -11.637 3.693 2.906 1.00 94.00 114 LEU A N 1
ATOM 916 C CA . LEU A 1 114 ? -12.966 3.222 2.516 1.00 94.00 114 LEU A CA 1
ATOM 917 C C . LEU A 1 114 ? -13.603 2.347 3.592 1.00 94.00 114 LEU A C 1
ATOM 919 O O . LEU A 1 114 ? -14.785 2.514 3.873 1.00 94.00 114 LEU A O 1
ATOM 923 N N . ALA A 1 115 ? -12.847 1.455 4.233 1.00 95.12 115 ALA A N 1
ATOM 924 C CA . ALA A 1 115 ? -13.370 0.626 5.312 1.00 95.12 115 ALA A CA 1
ATOM 925 C C . ALA A 1 115 ? -13.882 1.479 6.483 1.00 95.12 115 ALA A C 1
ATOM 927 O O . ALA A 1 115 ? -14.971 1.216 6.990 1.00 95.12 115 ALA A O 1
ATOM 928 N N . LEU A 1 116 ? -13.154 2.533 6.871 1.00 94.88 116 LEU A N 1
ATOM 929 C CA . LEU A 1 116 ? -13.591 3.460 7.922 1.00 94.88 116 LEU A CA 1
ATOM 930 C C . LEU A 1 116 ? -14.865 4.222 7.521 1.00 94.88 116 LEU A C 1
ATOM 932 O O . LEU A 1 116 ? -15.815 4.284 8.302 1.00 94.88 116 LEU A O 1
ATOM 936 N N . VAL A 1 117 ? -14.910 4.755 6.297 1.00 93.31 117 VAL A N 1
ATOM 937 C CA . VAL A 1 117 ? -16.051 5.527 5.770 1.00 93.31 117 VAL A CA 1
ATOM 938 C C . VAL A 1 117 ? -17.298 4.657 5.626 1.00 93.31 117 VAL A C 1
ATOM 940 O O . VAL A 1 117 ? -18.377 5.020 6.095 1.00 93.31 117 VAL A O 1
ATOM 943 N N . LEU A 1 118 ? -17.166 3.488 5.000 1.00 93.69 118 LEU A N 1
ATOM 944 C CA . LEU A 1 118 ? -18.279 2.569 4.769 1.00 93.69 118 LEU A CA 1
ATOM 945 C C . LEU A 1 118 ? -18.798 1.994 6.081 1.00 93.69 118 LEU A C 1
ATOM 947 O O . LEU A 1 118 ? -20.010 1.884 6.260 1.00 93.69 118 LEU A O 1
ATOM 951 N N . TYR A 1 119 ? -17.911 1.693 7.030 1.00 93.88 119 TYR A N 1
ATOM 952 C CA . TYR A 1 119 ? -18.329 1.304 8.369 1.00 93.88 119 TYR A CA 1
ATOM 953 C C . TYR A 1 119 ? -19.093 2.438 9.072 1.00 93.88 119 TYR A C 1
ATOM 955 O O . TYR A 1 119 ? -20.126 2.191 9.701 1.00 93.88 119 TYR A O 1
ATOM 963 N N . GLN A 1 120 ? -18.656 3.692 8.906 1.00 91.25 120 GLN A N 1
ATOM 964 C CA . GLN A 1 120 ? -19.387 4.847 9.417 1.00 91.25 120 GLN A CA 1
ATOM 965 C C . GLN A 1 120 ? -20.797 4.942 8.837 1.00 91.25 120 GLN A C 1
ATOM 967 O O . GLN A 1 120 ? -21.752 5.016 9.611 1.00 91.25 120 GLN A O 1
ATOM 972 N N . LEU A 1 121 ? -20.935 4.861 7.512 1.00 90.94 121 LEU A N 1
ATOM 973 C CA . LEU A 1 121 ? -22.229 4.857 6.823 1.00 90.94 121 LEU A CA 1
ATOM 974 C C . LEU A 1 121 ? -23.115 3.692 7.271 1.00 90.94 121 LEU A C 1
ATOM 976 O O . LEU A 1 121 ? -24.301 3.887 7.553 1.00 90.94 121 LEU A O 1
ATOM 980 N N . TRP A 1 122 ? -22.541 2.494 7.397 1.00 92.56 122 TRP A N 1
ATOM 981 C CA . TRP A 1 122 ? -23.260 1.313 7.859 1.00 92.56 122 TRP A CA 1
ATOM 982 C C . TRP A 1 122 ? -23.849 1.513 9.254 1.00 92.56 122 TRP A C 1
ATOM 984 O O . TRP A 1 122 ? -25.012 1.189 9.514 1.00 92.56 122 TRP A O 1
ATOM 994 N N . ASN A 1 123 ? -23.051 2.097 10.146 1.00 89.69 123 ASN A N 1
ATOM 995 C CA . ASN A 1 123 ? -23.436 2.320 11.524 1.00 89.69 123 ASN A CA 1
ATOM 996 C C . ASN A 1 123 ? -24.445 3.463 11.697 1.00 89.69 123 ASN A C 1
ATOM 998 O O . ASN A 1 123 ? -25.276 3.382 12.596 1.00 89.69 123 ASN A O 1
ATOM 1002 N N . THR A 1 124 ? -24.340 4.553 10.930 1.00 85.56 124 THR A N 1
ATOM 1003 C CA . THR A 1 124 ? -25.164 5.759 11.143 1.00 85.56 124 THR A CA 1
ATOM 1004 C C . THR A 1 124 ? -26.369 5.854 10.228 1.00 85.56 124 THR A C 1
ATOM 1006 O O . THR A 1 124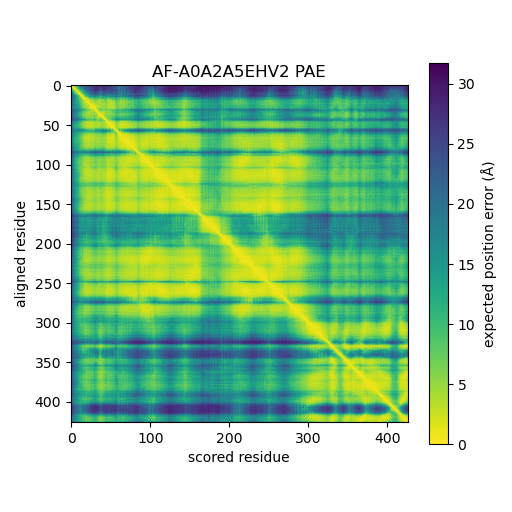 ? -27.447 6.186 10.703 1.00 85.56 124 THR A O 1
ATOM 1009 N N . MET A 1 125 ? -26.195 5.601 8.932 1.00 86.38 125 MET A N 1
ATOM 1010 C CA . MET A 1 125 ? -27.235 5.834 7.926 1.00 86.38 125 MET A CA 1
ATOM 1011 C C . MET A 1 125 ? -27.992 4.554 7.581 1.00 86.38 125 MET A C 1
ATOM 1013 O O . MET A 1 125 ? -29.190 4.586 7.319 1.00 86.38 125 MET A O 1
ATOM 1017 N N . LEU A 1 126 ? -27.306 3.410 7.603 1.00 87.25 126 LEU A N 1
ATOM 1018 C CA . LEU A 1 126 ? -27.875 2.124 7.188 1.00 87.25 126 LEU A CA 1
ATOM 1019 C C . LEU A 1 126 ? -28.368 1.266 8.365 1.00 87.25 126 LEU A C 1
ATOM 1021 O O . LEU A 1 126 ? -28.691 0.087 8.184 1.00 87.25 126 LEU A O 1
ATOM 1025 N N . ASN A 1 127 ? -28.444 1.854 9.564 1.00 85.88 127 ASN A N 1
ATOM 1026 C CA . ASN A 1 127 ? -29.000 1.255 10.783 1.00 85.88 127 ASN A CA 1
ATOM 1027 C C . ASN A 1 127 ? -28.444 -0.143 11.107 1.00 85.88 127 ASN A C 1
ATOM 1029 O O . ASN A 1 127 ? -29.183 -1.006 11.579 1.00 85.88 127 ASN A O 1
ATOM 1033 N N . ARG A 1 128 ? -27.158 -0.393 10.814 1.00 86.62 128 ARG A N 1
ATOM 1034 C CA . ARG A 1 128 ? -26.473 -1.679 11.047 1.00 86.62 128 ARG A CA 1
ATOM 1035 C C . ARG A 1 128 ? -27.195 -2.911 10.477 1.00 86.62 128 ARG A C 1
ATOM 1037 O O . ARG A 1 128 ? -27.004 -4.026 10.963 1.00 86.62 128 ARG A O 1
ATOM 1044 N N . LYS A 1 129 ? -28.018 -2.765 9.435 1.00 84.06 129 LYS A N 1
ATOM 1045 C CA . LYS A 1 129 ? -28.686 -3.931 8.837 1.00 84.06 129 LYS A CA 1
ATOM 1046 C C . LYS A 1 129 ? -27.647 -4.852 8.187 1.00 84.06 129 LYS A C 1
ATOM 1048 O O . LYS A 1 129 ? -26.753 -4.384 7.482 1.00 84.06 129 LYS A O 1
ATOM 1053 N N . TRP A 1 130 ? -27.754 -6.158 8.433 1.00 81.06 130 TRP A N 1
ATOM 1054 C CA . TRP A 1 130 ? -26.718 -7.141 8.082 1.00 81.06 130 TRP A CA 1
ATOM 1055 C C . TRP A 1 130 ? -26.431 -7.215 6.575 1.00 81.06 130 TRP A C 1
ATOM 1057 O O . TRP A 1 130 ? -25.275 -7.332 6.181 1.00 81.06 130 TRP A O 1
ATOM 1067 N N . TYR A 1 131 ? -27.458 -7.077 5.732 1.00 83.00 131 TYR A N 1
ATOM 1068 C CA . TYR A 1 131 ? -27.316 -7.159 4.277 1.00 83.00 131 TYR A CA 1
ATOM 1069 C C . TYR A 1 131 ? -26.466 -6.014 3.706 1.00 83.00 131 TYR A C 1
ATOM 1071 O O . TYR A 1 131 ? -25.718 -6.224 2.756 1.00 83.00 131 TYR A O 1
ATOM 1079 N N . TRP A 1 132 ? -26.498 -4.827 4.326 1.00 87.94 132 TRP A N 1
ATOM 1080 C CA . TRP A 1 132 ? -25.591 -3.733 3.974 1.00 87.94 132 TRP A CA 1
ATOM 1081 C C . TRP A 1 132 ? -24.148 -4.035 4.380 1.00 87.94 132 TRP A C 1
ATOM 1083 O O . TRP A 1 132 ? -23.231 -3.714 3.632 1.00 87.94 132 TRP A O 1
ATOM 1093 N N . GLY A 1 133 ? -23.942 -4.707 5.517 1.00 82.44 133 GLY A N 1
ATOM 1094 C CA . GLY A 1 133 ? -22.619 -5.186 5.925 1.00 82.44 133 GLY A CA 1
ATOM 1095 C C . GLY A 1 133 ? -22.045 -6.204 4.934 1.00 82.44 133 GLY A C 1
ATOM 1096 O O . GLY A 1 133 ? -20.871 -6.118 4.573 1.00 82.44 133 GLY A O 1
ATOM 1097 N N . VAL A 1 134 ? -22.883 -7.114 4.423 1.00 80.56 134 VAL A N 1
ATOM 1098 C CA . VAL A 1 134 ? -22.502 -8.057 3.356 1.00 80.56 134 VAL A CA 1
ATOM 1099 C C . VAL A 1 134 ? -22.162 -7.310 2.068 1.00 80.56 134 VAL A C 1
ATOM 1101 O O . VAL A 1 134 ? -21.090 -7.533 1.517 1.00 80.56 134 VAL A O 1
ATOM 1104 N N . ALA A 1 135 ? -23.014 -6.383 1.621 1.00 84.81 135 ALA A N 1
ATOM 1105 C CA . ALA A 1 135 ? -22.776 -5.605 0.405 1.00 84.81 135 ALA A CA 1
ATOM 1106 C C . ALA A 1 135 ? -21.468 -4.796 0.472 1.00 84.81 135 ALA A C 1
ATOM 1108 O O . ALA A 1 135 ? -20.680 -4.824 -0.469 1.00 84.81 135 ALA A O 1
ATOM 1109 N N . ILE A 1 136 ? -21.193 -4.141 1.604 1.00 89.81 136 ILE A N 1
ATOM 1110 C CA . ILE A 1 136 ? -19.935 -3.417 1.850 1.00 89.81 136 ILE A CA 1
ATOM 1111 C C . ILE A 1 136 ? -18.734 -4.366 1.824 1.00 89.81 136 ILE A C 1
ATOM 1113 O O . ILE A 1 136 ? -17.700 -4.033 1.250 1.00 89.81 136 ILE A O 1
ATOM 1117 N N . SER A 1 137 ? -18.867 -5.553 2.417 1.00 86.31 137 SER A N 1
ATOM 1118 C CA . SER A 1 137 ? -17.794 -6.553 2.437 1.00 86.31 137 SER A CA 1
ATOM 1119 C C . SER A 1 137 ? -17.478 -7.062 1.031 1.00 86.31 137 SER A C 1
ATOM 1121 O O . SER A 1 137 ? -16.311 -7.121 0.648 1.00 86.31 137 SER A O 1
ATOM 1123 N N . VAL A 1 138 ? -18.515 -7.365 0.241 1.00 85.75 138 VAL A N 1
ATOM 1124 C CA . VAL A 1 138 ? -18.382 -7.751 -1.170 1.00 85.75 138 VAL A CA 1
ATOM 1125 C C . VAL A 1 138 ? -17.734 -6.621 -1.961 1.00 85.75 138 VAL A C 1
ATOM 1127 O O . VAL A 1 138 ? -16.777 -6.872 -2.686 1.00 85.75 138 VAL A O 1
ATOM 1130 N N . PHE A 1 139 ? -18.178 -5.377 -1.767 1.00 88.88 139 PHE A N 1
ATOM 1131 C CA . PHE A 1 139 ? -17.596 -4.210 -2.424 1.00 88.88 139 PHE A CA 1
ATOM 1132 C C . PHE A 1 139 ? -16.097 -4.063 -2.118 1.00 88.88 139 PHE A C 1
ATOM 1134 O O . PHE A 1 139 ? -15.295 -4.020 -3.048 1.00 88.88 139 PHE A O 1
ATOM 1141 N N . LEU A 1 140 ? -15.689 -4.071 -0.844 1.00 89.88 140 LEU A N 1
ATOM 1142 C CA . LEU A 1 140 ? -14.275 -3.964 -0.458 1.00 89.88 140 LEU A CA 1
ATOM 1143 C C . LEU A 1 140 ? -13.419 -5.101 -1.037 1.00 89.88 140 LEU A C 1
ATOM 1145 O O . LEU A 1 140 ? -12.335 -4.840 -1.556 1.00 89.88 140 LEU A O 1
ATOM 1149 N N . CYS A 1 141 ? -13.905 -6.346 -0.993 1.00 84.50 141 CYS A N 1
ATOM 1150 C CA . CYS A 1 141 ? -13.208 -7.493 -1.588 1.00 84.50 141 CYS A CA 1
ATOM 1151 C C . CYS A 1 141 ? -13.108 -7.374 -3.113 1.00 84.50 141 CYS A C 1
ATOM 1153 O O . CYS A 1 141 ? -12.090 -7.745 -3.692 1.00 84.50 141 CYS A O 1
ATOM 1155 N N . SER A 1 142 ? -14.143 -6.828 -3.753 1.00 81.00 142 SER A N 1
ATOM 1156 C CA . SER A 1 142 ? -14.183 -6.633 -5.199 1.00 81.00 142 SER A CA 1
ATOM 1157 C C . SER A 1 142 ? -13.196 -5.561 -5.669 1.00 81.00 142 SER A C 1
ATOM 1159 O O . SER A 1 142 ? -12.670 -5.671 -6.770 1.00 81.00 142 SER A O 1
ATOM 1161 N N . LEU A 1 143 ? -12.889 -4.553 -4.840 1.00 83.25 143 LEU A N 1
ATOM 1162 C CA . LEU A 1 143 ? -11.890 -3.538 -5.174 1.00 83.25 143 LEU A CA 1
ATOM 1163 C C . LEU A 1 143 ? -10.493 -4.141 -5.256 1.00 83.25 143 LEU A C 1
ATOM 1165 O O . LEU A 1 143 ? -9.793 -3.893 -6.227 1.00 83.25 143 LEU A O 1
ATOM 1169 N N . HIS A 1 144 ? -10.090 -4.925 -4.257 1.00 79.06 144 HIS A N 1
ATOM 1170 C CA . HIS A 1 144 ? -8.841 -5.678 -4.273 1.00 79.06 144 HIS A CA 1
ATOM 1171 C C . HIS A 1 144 ? -8.936 -6.822 -3.258 1.00 79.06 144 HIS A C 1
ATOM 1173 O O . HIS A 1 144 ? -9.091 -6.570 -2.063 1.00 79.06 144 HIS A O 1
ATOM 1179 N N . ILE A 1 145 ? -8.799 -8.074 -3.707 1.00 79.19 145 ILE A N 1
ATOM 1180 C CA . ILE A 1 145 ? -9.177 -9.245 -2.895 1.00 79.19 145 ILE A CA 1
ATOM 1181 C C . ILE A 1 145 ? -8.393 -9.335 -1.566 1.00 79.19 145 ILE A C 1
ATOM 1183 O O . ILE A 1 145 ? -9.042 -9.267 -0.520 1.00 79.19 145 ILE A O 1
ATOM 1187 N N . PRO A 1 146 ? -7.040 -9.424 -1.530 1.00 81.56 146 PRO A N 1
ATOM 1188 C CA . PRO A 1 146 ? -6.332 -9.561 -0.251 1.00 81.56 146 PRO A CA 1
ATOM 1189 C C . PRO A 1 146 ? -6.556 -8.406 0.745 1.00 81.56 146 PRO A C 1
ATOM 1191 O O . PRO A 1 146 ? -6.935 -8.685 1.885 1.00 81.56 146 PRO A O 1
ATOM 1194 N N . PRO A 1 147 ? -6.396 -7.118 0.371 1.00 85.31 147 PRO A N 1
ATOM 1195 C CA . PRO A 1 147 ? -6.640 -6.022 1.302 1.00 85.31 147 PRO A CA 1
ATOM 1196 C C . PRO A 1 147 ? -8.123 -5.871 1.663 1.00 85.31 147 PRO A C 1
ATOM 1198 O O . PRO A 1 147 ? -8.436 -5.514 2.793 1.00 85.31 147 PRO A O 1
ATOM 1201 N N . GLY A 1 148 ? -9.050 -6.164 0.745 1.00 86.62 148 GLY A N 1
ATOM 1202 C CA . GLY A 1 148 ? -10.486 -6.130 1.017 1.00 86.62 148 GLY A CA 1
ATOM 1203 C C . GLY A 1 148 ? -10.902 -7.169 2.059 1.00 86.62 148 GLY A C 1
ATOM 1204 O O . GLY A 1 148 ? -11.572 -6.826 3.034 1.00 86.62 148 GLY A O 1
ATOM 1205 N N . LEU A 1 149 ? -10.423 -8.412 1.922 1.00 87.38 149 LEU A N 1
ATOM 1206 C CA . LEU A 1 149 ? -10.623 -9.470 2.920 1.00 87.38 149 LEU A CA 1
ATOM 1207 C C . LEU A 1 149 ? -10.053 -9.072 4.284 1.00 87.38 149 LEU A C 1
ATOM 1209 O O . LEU A 1 149 ? -10.714 -9.237 5.310 1.00 87.38 149 LEU A O 1
ATOM 1213 N N . LEU A 1 150 ? -8.842 -8.513 4.303 1.00 90.88 150 LEU A N 1
ATOM 1214 C CA . LEU A 1 150 ? -8.205 -8.046 5.531 1.00 90.88 150 LEU A CA 1
ATOM 1215 C C . LEU A 1 150 ? -8.940 -6.863 6.168 1.00 90.88 150 LEU A C 1
ATOM 1217 O O . LEU A 1 150 ? -9.035 -6.806 7.390 1.00 90.88 150 LEU A O 1
ATOM 1221 N N . ALA A 1 151 ? -9.495 -5.945 5.377 1.00 93.50 151 ALA A N 1
ATOM 1222 C CA . ALA A 1 151 ? -10.282 -4.829 5.888 1.00 93.50 151 ALA A CA 1
ATOM 1223 C C . ALA A 1 151 ? -11.581 -5.312 6.546 1.00 93.50 151 ALA A C 1
ATOM 1225 O O . ALA A 1 151 ? -11.913 -4.871 7.647 1.00 93.50 151 ALA A O 1
ATOM 1226 N N . VAL A 1 152 ? -12.275 -6.274 5.928 1.00 91.00 152 VAL A N 1
ATOM 1227 C CA . VAL A 1 152 ? -13.452 -6.929 6.523 1.00 91.00 152 VAL A CA 1
ATOM 1228 C C . VAL A 1 152 ? -13.065 -7.660 7.810 1.00 91.00 152 VAL A C 1
ATOM 1230 O O . VAL A 1 152 ? -13.706 -7.471 8.845 1.00 91.00 152 VAL A O 1
ATOM 1233 N N . ALA A 1 153 ? -11.971 -8.427 7.787 1.00 91.44 153 ALA A N 1
ATOM 1234 C CA . ALA A 1 153 ? -11.447 -9.094 8.974 1.00 91.44 153 ALA A CA 1
ATOM 1235 C C . ALA A 1 153 ? -11.096 -8.090 10.084 1.00 91.44 153 ALA A C 1
ATOM 1237 O O . ALA A 1 153 ? -11.350 -8.346 11.259 1.00 91.44 153 ALA A O 1
ATOM 1238 N N . ALA A 1 154 ? -10.574 -6.916 9.733 1.00 94.88 154 ALA A N 1
ATOM 1239 C CA . ALA A 1 154 ? -10.251 -5.864 10.681 1.00 94.88 154 ALA A CA 1
ATOM 1240 C C . ALA A 1 154 ? -11.502 -5.219 11.304 1.00 94.88 154 ALA A C 1
ATOM 1242 O O . ALA A 1 154 ? -11.540 -4.985 12.514 1.00 94.88 154 ALA A O 1
ATOM 1243 N N . VAL A 1 155 ? -12.568 -5.011 10.527 1.00 93.25 155 VAL A N 1
ATOM 1244 C CA . VAL A 1 155 ? -13.877 -4.600 11.065 1.00 93.25 155 VAL A CA 1
ATOM 1245 C C . VAL A 1 155 ? -14.431 -5.673 12.011 1.00 93.25 155 VAL A C 1
ATOM 1247 O O . VAL A 1 155 ? -14.885 -5.358 13.111 1.00 93.25 155 VAL A O 1
ATOM 1250 N N . PHE A 1 156 ? -14.325 -6.955 11.653 1.00 90.88 156 PHE A N 1
ATOM 1251 C CA . PHE A 1 156 ? -14.721 -8.053 12.541 1.00 90.88 156 PHE A CA 1
ATOM 1252 C C . PHE A 1 156 ? -13.838 -8.152 13.784 1.00 90.88 156 PHE A C 1
ATOM 1254 O O . PHE A 1 156 ? -14.329 -8.526 14.846 1.00 90.88 156 PHE A O 1
ATOM 1261 N N . CYS A 1 157 ? -12.560 -7.785 13.700 1.00 92.94 157 CYS A N 1
ATOM 1262 C CA . CYS A 1 157 ? -11.695 -7.680 14.868 1.00 92.94 157 CYS A CA 1
ATOM 1263 C C . CYS A 1 157 ? -12.219 -6.618 15.841 1.00 92.94 157 CYS A C 1
ATOM 1265 O O . CYS A 1 157 ? -12.269 -6.868 17.045 1.00 92.94 157 CYS A O 1
ATOM 1267 N N . TYR A 1 158 ? -12.625 -5.456 15.323 1.00 93.44 158 TYR A N 1
ATOM 1268 C CA . TYR A 1 158 ? -13.218 -4.380 16.115 1.00 93.44 158 TYR A CA 1
ATOM 1269 C C . TYR A 1 158 ? -14.530 -4.812 16.793 1.00 93.44 158 TYR A C 1
ATOM 1271 O O . TYR A 1 158 ? -14.675 -4.652 18.004 1.00 93.44 158 TYR A O 1
ATOM 1279 N N . GLU A 1 159 ? -15.449 -5.430 16.045 1.00 89.00 159 GLU A N 1
ATOM 1280 C CA . GLU A 1 159 ? -16.721 -5.955 16.577 1.00 89.00 159 GLU A CA 1
ATOM 1281 C C . GLU A 1 159 ? -16.521 -7.195 17.486 1.00 89.00 159 GLU A C 1
ATOM 1283 O O . GLU A 1 159 ? -17.418 -7.640 18.211 1.00 89.00 159 GLU A O 1
ATOM 1288 N N . GLY A 1 160 ? -15.316 -7.775 17.486 1.00 86.00 160 GLY A N 1
ATOM 1289 C CA . GLY A 1 160 ? -14.986 -8.993 18.218 1.00 86.00 160 GLY A CA 1
ATOM 1290 C C . GLY A 1 160 ? -15.722 -10.219 17.673 1.00 86.00 160 GLY A C 1
ATOM 1291 O O . GLY A 1 160 ? -16.216 -11.038 18.455 1.00 86.00 160 GLY A O 1
ATOM 1292 N N . TRP A 1 161 ? -15.857 -10.303 16.352 1.00 83.56 161 TRP A N 1
ATOM 1293 C CA . TRP A 1 161 ? -16.525 -11.382 15.627 1.00 83.56 161 TRP A CA 1
ATOM 1294 C C . TRP A 1 161 ? -15.558 -12.365 14.958 1.00 83.56 161 TRP A C 1
ATOM 1296 O O . TRP A 1 161 ? -16.018 -13.435 14.573 1.00 83.56 161 TRP A O 1
ATOM 1306 N N . LEU A 1 162 ? -14.248 -12.074 14.867 1.00 78.69 162 LEU A N 1
ATOM 1307 C CA . LEU A 1 162 ? -13.278 -13.040 14.314 1.00 78.69 162 LEU A CA 1
ATOM 1308 C C . LEU A 1 162 ? -13.216 -14.315 15.156 1.00 78.69 162 LEU A C 1
ATOM 1310 O O . LEU A 1 162 ? -13.181 -15.413 14.614 1.00 78.69 162 LEU A O 1
ATOM 1314 N N . ILE A 1 163 ? -13.245 -14.171 16.484 1.00 74.56 163 ILE A N 1
ATOM 1315 C CA . ILE A 1 163 ? -13.505 -15.291 17.390 1.00 74.56 163 ILE A CA 1
ATOM 1316 C C . ILE A 1 163 ? -14.761 -15.016 18.193 1.00 74.56 163 ILE A C 1
ATOM 1318 O O . ILE A 1 163 ? -14.791 -14.151 19.078 1.00 74.56 163 ILE A O 1
ATOM 1322 N N . GLN A 1 164 ? -15.752 -15.871 17.965 1.00 68.00 164 GLN A N 1
ATOM 1323 C CA . GLN A 1 164 ? -16.847 -16.102 18.890 1.00 68.00 164 GLN A CA 1
ATOM 1324 C C . GLN A 1 164 ? -16.755 -17.530 19.431 1.00 68.00 164 GLN A C 1
ATOM 1326 O O . GLN A 1 164 ? -16.472 -18.468 18.694 1.00 68.00 164 GLN A O 1
ATOM 1331 N N . ARG A 1 165 ? -17.028 -17.710 20.729 1.00 65.06 165 ARG A N 1
ATOM 1332 C CA . ARG A 1 165 ? -17.088 -19.038 21.375 1.00 65.06 165 ARG A CA 1
ATOM 1333 C C . ARG A 1 165 ? -18.334 -19.852 20.987 1.00 65.06 165 ARG A C 1
ATOM 1335 O O . ARG A 1 165 ? -18.622 -20.868 21.612 1.00 65.06 165 ARG A O 1
ATOM 1342 N N . ASP A 1 166 ? -19.085 -19.407 19.988 1.00 74.00 166 ASP A N 1
ATOM 1343 C CA . ASP A 1 166 ? -20.267 -20.101 19.495 1.00 74.00 166 ASP A CA 1
ATOM 1344 C C . ASP A 1 166 ? -19.846 -21.170 18.475 1.00 74.00 166 ASP A C 1
ATOM 1346 O O . ASP A 1 166 ? -19.103 -20.899 17.528 1.00 74.00 166 ASP A O 1
ATOM 1350 N N . ARG A 1 167 ? -20.335 -22.400 18.681 1.00 71.00 167 ARG A N 1
ATOM 1351 C CA . ARG A 1 167 ? -20.024 -23.574 17.852 1.00 71.00 167 ARG A CA 1
ATOM 1352 C C . ARG A 1 167 ? -20.283 -23.318 16.364 1.00 71.00 167 ARG A C 1
ATOM 1354 O O . ARG A 1 167 ? -19.526 -23.806 15.534 1.00 71.00 167 ARG A O 1
ATOM 1361 N N . ARG A 1 168 ? -21.288 -22.504 16.019 1.00 72.94 168 ARG A N 1
ATOM 1362 C CA . ARG A 1 168 ? -21.621 -22.148 14.629 1.00 72.94 168 ARG A CA 1
ATOM 1363 C C . ARG A 1 168 ? -20.473 -21.432 13.918 1.00 72.94 168 ARG A C 1
ATOM 1365 O O . ARG A 1 168 ? -20.192 -21.744 12.768 1.00 72.94 168 ARG A O 1
ATOM 1372 N N . TYR A 1 169 ? -19.778 -20.524 14.603 1.00 65.12 169 TYR A N 1
ATOM 1373 C CA . TYR A 1 169 ? -18.648 -19.787 14.025 1.00 65.12 169 TYR A CA 1
ATOM 1374 C C . TYR A 1 169 ? -17.409 -20.666 13.874 1.00 65.12 169 TYR A C 1
ATOM 1376 O O . TYR A 1 169 ? -16.665 -20.514 12.911 1.00 65.12 169 TYR A O 1
ATOM 1384 N N . VAL A 1 170 ? -17.222 -21.629 14.780 1.00 66.81 170 VAL A N 1
ATOM 1385 C CA . VAL A 1 170 ? -16.169 -22.644 14.649 1.00 66.81 170 VAL A CA 1
ATOM 1386 C C . VAL A 1 170 ? -16.431 -23.522 13.423 1.00 66.81 170 VAL A C 1
ATOM 1388 O O . VAL A 1 170 ? -15.526 -23.716 12.617 1.00 66.81 170 VAL A O 1
ATOM 1391 N N . TYR A 1 171 ? -17.669 -23.989 13.225 1.00 71.38 171 TYR A N 1
ATOM 1392 C CA . TYR A 1 171 ? -18.035 -24.771 12.039 1.00 71.38 171 TYR A CA 1
ATOM 1393 C C . TYR A 1 171 ? -17.913 -23.972 10.740 1.00 71.38 171 TYR A C 1
ATOM 1395 O O . TYR A 1 171 ? -17.411 -24.508 9.758 1.00 71.38 171 TYR A O 1
ATOM 1403 N N . LEU A 1 172 ? -18.307 -22.694 10.731 1.00 70.06 172 LEU A N 1
ATOM 1404 C CA . LEU A 1 172 ? -18.109 -21.812 9.576 1.00 70.06 172 LEU A CA 1
ATOM 1405 C C . LEU A 1 172 ? -16.622 -21.588 9.276 1.00 70.06 172 LEU A C 1
ATOM 1407 O O . LEU A 1 172 ? -16.230 -21.625 8.114 1.00 70.06 172 LEU A O 1
ATOM 1411 N N . GLY A 1 173 ? -15.788 -21.411 10.305 1.00 67.88 173 GLY A N 1
ATOM 1412 C CA . GLY A 1 173 ? -14.338 -21.295 10.150 1.00 67.88 173 GLY A CA 1
ATOM 1413 C C . GLY A 1 173 ? -13.714 -22.562 9.562 1.00 67.88 173 GLY A C 1
ATOM 1414 O O . GLY A 1 173 ? -12.965 -22.483 8.593 1.00 67.88 173 GLY A O 1
ATOM 1415 N N . ILE A 1 174 ? -14.079 -23.736 10.087 1.00 72.00 174 ILE A N 1
ATOM 1416 C CA . ILE A 1 174 ? -13.636 -25.034 9.554 1.00 72.00 174 ILE A CA 1
ATOM 1417 C C . ILE A 1 174 ? -14.129 -25.224 8.115 1.00 72.00 174 ILE A C 1
ATOM 1419 O O . ILE A 1 174 ? -13.345 -25.604 7.252 1.00 72.00 174 ILE A O 1
ATOM 1423 N N . GLY A 1 175 ? -15.396 -24.913 7.832 1.00 71.12 175 GLY A N 1
ATOM 1424 C CA . GLY A 1 175 ? -15.964 -24.988 6.485 1.00 71.12 175 GLY A CA 1
ATOM 1425 C C . GLY A 1 175 ? -15.245 -24.073 5.494 1.00 71.12 175 GLY A C 1
ATOM 1426 O O . GLY A 1 175 ? -14.951 -24.496 4.381 1.00 71.12 175 GLY A O 1
ATOM 1427 N N . GLY A 1 176 ? -14.884 -22.856 5.911 1.00 71.56 176 GLY A N 1
ATOM 1428 C CA . GLY A 1 176 ? -14.077 -21.933 5.114 1.00 71.56 176 GLY A CA 1
ATOM 1429 C C . GLY A 1 176 ? -12.665 -22.456 4.838 1.00 71.56 176 GLY A C 1
ATOM 1430 O O . GLY A 1 176 ? -12.196 -22.360 3.707 1.00 71.56 176 GLY A O 1
ATOM 1431 N N . ILE A 1 177 ? -12.011 -23.067 5.833 1.00 72.69 177 ILE A N 1
ATOM 1432 C CA . ILE A 1 177 ? -10.703 -23.720 5.653 1.00 72.69 177 ILE A CA 1
ATOM 1433 C C . ILE A 1 177 ? -10.821 -24.893 4.676 1.00 72.69 177 ILE A C 1
ATOM 1435 O O . ILE A 1 177 ? -10.012 -24.983 3.761 1.00 72.69 177 ILE A O 1
ATOM 1439 N N . ILE A 1 178 ? -11.832 -25.756 4.822 1.00 74.19 178 ILE A N 1
ATOM 1440 C CA . ILE A 1 178 ? -12.072 -26.889 3.913 1.00 74.19 178 ILE A CA 1
ATOM 1441 C C . ILE A 1 178 ? -12.343 -26.394 2.491 1.00 74.19 178 ILE A C 1
ATOM 1443 O O . ILE A 1 178 ? -11.815 -26.969 1.544 1.00 74.19 178 ILE A O 1
ATOM 1447 N N . LEU A 1 179 ? -13.126 -25.324 2.326 1.00 72.38 179 LEU A N 1
ATOM 1448 C CA . LEU A 1 179 ? -13.390 -24.713 1.023 1.00 72.38 179 LEU A CA 1
ATOM 1449 C C . LEU A 1 179 ? -12.098 -24.186 0.387 1.00 72.38 179 LEU A C 1
ATOM 1451 O O . LEU A 1 179 ? -11.841 -24.479 -0.776 1.00 72.38 179 LEU A O 1
ATOM 1455 N N . LEU A 1 180 ? -11.272 -23.459 1.149 1.00 66.44 180 LEU A N 1
ATOM 1456 C CA . LEU A 1 180 ? -9.961 -22.977 0.701 1.00 66.44 180 LEU A CA 1
ATOM 1457 C C . LEU A 1 180 ? -9.037 -24.136 0.316 1.00 66.44 180 LEU A C 1
ATOM 1459 O O . LEU A 1 180 ? -8.411 -24.079 -0.738 1.00 66.44 180 LEU A O 1
ATOM 1463 N N . LEU A 1 181 ? -8.995 -25.199 1.124 1.00 69.06 181 LEU A N 1
ATOM 1464 C CA . LEU A 1 181 ? -8.218 -26.407 0.836 1.00 69.06 181 LEU A CA 1
ATOM 1465 C C . LEU A 1 181 ? -8.725 -27.114 -0.426 1.00 69.06 181 LEU A C 1
ATOM 1467 O O . LEU A 1 181 ? -7.936 -27.571 -1.241 1.00 69.06 181 LEU A O 1
ATOM 1471 N N . SER A 1 182 ? -10.043 -27.185 -0.606 1.00 71.56 182 SER A N 1
ATOM 1472 C CA . SER A 1 182 ? -10.659 -27.789 -1.789 1.00 71.56 182 SER A CA 1
ATOM 1473 C C . SER A 1 182 ? -10.335 -26.971 -3.035 1.00 71.56 182 SER A C 1
ATOM 1475 O O . SER A 1 182 ? -9.969 -27.537 -4.054 1.00 71.56 182 SER A O 1
ATOM 1477 N N . PHE A 1 183 ? -10.393 -25.639 -2.946 1.00 63.72 183 PHE A N 1
ATOM 1478 C CA . PHE A 1 183 ? -9.976 -24.747 -4.029 1.00 63.72 183 PHE A CA 1
ATOM 1479 C C . PHE A 1 183 ? -8.493 -24.915 -4.367 1.00 63.72 183 PHE A C 1
ATOM 1481 O O . PHE A 1 183 ? -8.153 -25.019 -5.541 1.00 63.72 183 PHE A O 1
ATOM 1488 N N . TYR A 1 184 ? -7.635 -24.995 -3.345 1.00 66.50 184 TYR A N 1
ATOM 1489 C CA . TYR A 1 184 ? -6.203 -25.262 -3.483 1.00 66.50 184 TYR A CA 1
ATOM 1490 C C . TYR A 1 184 ? -5.936 -26.576 -4.230 1.00 66.50 184 TYR A C 1
ATOM 1492 O O . TYR A 1 184 ? -5.165 -26.602 -5.183 1.00 66.50 184 TYR A O 1
ATOM 1500 N N . LEU A 1 185 ? -6.609 -27.659 -3.829 1.00 72.62 185 LEU A N 1
ATOM 1501 C CA . LEU A 1 185 ? -6.415 -28.991 -4.405 1.00 72.62 185 LEU A CA 1
ATOM 1502 C C . LEU A 1 185 ? -7.011 -29.135 -5.812 1.00 72.62 185 LEU A C 1
ATOM 1504 O O . LEU A 1 185 ? -6.468 -29.876 -6.626 1.00 72.62 185 LEU A O 1
ATOM 1508 N N . LEU A 1 186 ? -8.128 -28.459 -6.096 1.00 71.88 186 LEU A N 1
ATOM 1509 C CA . LEU A 1 186 ? -8.831 -28.562 -7.379 1.00 71.88 186 LEU A CA 1
ATOM 1510 C C . LEU A 1 186 ? -8.274 -27.612 -8.449 1.00 71.88 186 LEU A C 1
ATOM 1512 O O . LEU A 1 186 ? -8.427 -27.894 -9.634 1.00 71.88 186 LEU A O 1
ATOM 1516 N N . PHE A 1 187 ? -7.630 -26.507 -8.054 1.00 62.53 187 PHE A N 1
ATOM 1517 C CA . PHE A 1 187 ? -7.098 -25.491 -8.971 1.00 62.53 187 PHE A CA 1
ATOM 1518 C C . PHE A 1 187 ? -5.675 -25.038 -8.589 1.00 62.53 187 PHE A C 1
ATOM 1520 O O . PHE A 1 187 ? -5.457 -23.844 -8.358 1.00 62.53 187 PHE A O 1
ATOM 1527 N N . PRO A 1 188 ? -4.686 -25.951 -8.540 1.00 55.00 188 PRO A N 1
ATOM 1528 C CA . PRO A 1 188 ? -3.322 -25.621 -8.114 1.00 55.00 188 PRO A CA 1
ATOM 1529 C C . PRO A 1 188 ? -2.627 -24.601 -9.034 1.00 55.00 188 PRO A C 1
ATOM 1531 O O . PRO A 1 188 ? -1.794 -23.822 -8.581 1.00 55.00 188 PRO A O 1
ATOM 1534 N N . GLU A 1 189 ? -3.010 -24.535 -10.314 1.00 53.28 189 GLU A N 1
ATOM 1535 C CA . GLU A 1 189 ? -2.461 -23.571 -11.283 1.00 53.28 189 GLU A CA 1
ATOM 1536 C C . GLU A 1 189 ? -3.022 -22.146 -11.129 1.00 53.28 189 GLU A C 1
ATOM 1538 O O . GLU A 1 189 ? -2.583 -21.219 -11.811 1.00 53.28 189 GLU A O 1
ATOM 1543 N N . ASN A 1 190 ? -3.995 -21.926 -10.239 1.00 58.62 190 ASN A N 1
ATOM 1544 C CA . ASN A 1 190 ? -4.530 -20.591 -10.012 1.00 58.62 190 ASN A CA 1
ATOM 1545 C C . ASN A 1 190 ? -3.444 -19.679 -9.420 1.00 58.62 190 ASN A C 1
ATOM 1547 O O . ASN A 1 190 ? -2.894 -19.959 -8.355 1.00 58.62 190 ASN A O 1
ATOM 1551 N N . ILE A 1 191 ? -3.190 -18.543 -10.074 1.00 56.78 191 ILE A N 1
ATOM 1552 C CA . ILE A 1 191 ? -2.122 -17.600 -9.708 1.00 56.78 191 ILE A CA 1
ATOM 1553 C C . ILE A 1 191 ? -2.193 -17.141 -8.242 1.00 56.78 191 ILE A C 1
ATOM 1555 O O . ILE A 1 191 ? -1.165 -16.906 -7.611 1.00 56.78 191 ILE A O 1
ATOM 1559 N N . PHE A 1 192 ? -3.395 -17.028 -7.669 1.00 59.62 192 PHE A N 1
ATOM 1560 C CA . PHE A 1 192 ? -3.574 -16.622 -6.274 1.00 59.62 192 PHE A CA 1
ATOM 1561 C C . PHE A 1 192 ? -3.230 -17.751 -5.303 1.00 59.62 192 PHE A C 1
ATOM 1563 O O . PHE A 1 192 ? -2.685 -17.484 -4.233 1.00 59.62 192 PHE A O 1
ATOM 1570 N N . ILE A 1 193 ? -3.524 -18.996 -5.684 1.00 61.62 193 ILE A N 1
ATOM 1571 C CA . ILE A 1 193 ? -3.234 -20.201 -4.903 1.00 61.62 193 ILE A CA 1
ATOM 1572 C C . ILE A 1 193 ? -1.730 -20.469 -4.911 1.00 61.62 193 ILE A C 1
ATOM 1574 O O . ILE A 1 193 ? -1.146 -20.586 -3.838 1.00 61.62 193 ILE A O 1
ATOM 1578 N N . SER A 1 194 ? -1.085 -20.445 -6.079 1.00 60.38 194 SER A N 1
ATOM 1579 C CA . SER A 1 194 ? 0.368 -20.623 -6.199 1.00 60.38 194 SER A CA 1
ATOM 1580 C C . SER A 1 194 ? 1.155 -19.491 -5.526 1.00 60.38 194 SER A C 1
ATOM 1582 O O . SER A 1 194 ? 2.169 -19.735 -4.874 1.00 60.38 194 SER A O 1
ATOM 1584 N N . THR A 1 195 ? 0.653 -18.250 -5.576 1.00 63.66 195 THR A N 1
ATOM 1585 C CA . THR A 1 195 ? 1.235 -17.126 -4.818 1.00 63.66 195 THR A CA 1
ATOM 1586 C C . THR A 1 195 ? 1.088 -17.322 -3.307 1.00 63.66 195 THR A C 1
ATOM 1588 O O . THR A 1 195 ? 2.018 -17.025 -2.556 1.00 63.66 195 THR A O 1
ATOM 1591 N N . LEU A 1 196 ? -0.070 -17.797 -2.836 1.00 67.56 196 LEU A N 1
ATOM 1592 C CA . LEU A 1 196 ? -0.295 -18.075 -1.416 1.00 67.56 196 LEU A CA 1
ATOM 1593 C C . LEU A 1 196 ? 0.582 -19.236 -0.934 1.00 67.56 196 LEU A C 1
ATOM 1595 O O . LEU A 1 196 ? 1.200 -19.123 0.121 1.00 67.56 196 LEU A O 1
ATOM 1599 N N . GLU A 1 197 ? 0.681 -20.311 -1.717 1.00 69.62 197 GLU A N 1
ATOM 1600 C CA . GLU A 1 197 ? 1.568 -21.450 -1.468 1.00 69.62 197 GLU A CA 1
ATOM 1601 C C . GLU A 1 197 ? 3.022 -21.000 -1.364 1.00 69.62 197 GLU A C 1
ATOM 1603 O O . GLU A 1 197 ? 3.689 -21.284 -0.368 1.00 69.62 197 GLU A O 1
ATOM 1608 N N . PHE A 1 198 ? 3.500 -20.232 -2.346 1.00 68.38 198 PHE A N 1
ATOM 1609 C CA . PHE A 1 198 ? 4.850 -19.683 -2.348 1.00 68.38 198 PHE A CA 1
ATOM 1610 C C . PHE A 1 198 ? 5.112 -18.845 -1.090 1.00 68.38 198 PHE A C 1
ATOM 1612 O O . PHE A 1 198 ? 6.135 -19.011 -0.432 1.00 68.38 198 PHE A O 1
ATOM 1619 N N . ARG A 1 199 ? 4.163 -17.988 -0.693 1.00 68.50 199 ARG A N 1
ATOM 1620 C CA . ARG A 1 199 ? 4.294 -17.145 0.509 1.00 68.50 199 ARG A CA 1
ATOM 1621 C C . ARG A 1 199 ? 4.270 -17.946 1.810 1.00 68.50 199 ARG A C 1
ATOM 1623 O O . ARG A 1 199 ? 5.006 -17.606 2.732 1.00 68.50 199 ARG A O 1
ATOM 1630 N N . LEU A 1 200 ? 3.446 -18.989 1.892 1.00 71.12 200 LEU A N 1
ATOM 1631 C CA . LEU A 1 200 ? 3.377 -19.877 3.054 1.00 71.12 200 LEU A CA 1
ATOM 1632 C C . LEU A 1 200 ? 4.648 -20.723 3.196 1.00 71.12 200 LEU A C 1
ATOM 1634 O O . LEU A 1 200 ? 5.158 -20.879 4.303 1.00 71.12 200 LEU A O 1
ATOM 1638 N N . THR A 1 201 ? 5.173 -21.235 2.083 1.00 73.06 201 THR A N 1
ATOM 1639 C CA . THR A 1 201 ? 6.396 -22.052 2.042 1.00 73.06 201 THR A CA 1
ATOM 1640 C C . THR A 1 201 ? 7.665 -21.225 2.259 1.00 73.06 201 THR A C 1
ATOM 1642 O O . THR A 1 201 ? 8.619 -21.721 2.851 1.00 73.06 201 THR A O 1
ATOM 1645 N N . HIS A 1 202 ? 7.655 -19.947 1.867 1.00 68.69 202 HIS A N 1
ATOM 1646 C CA . HIS A 1 202 ? 8.780 -19.015 2.001 1.00 68.69 202 HIS A CA 1
ATOM 1647 C C . HIS A 1 202 ? 8.485 -17.899 3.014 1.00 68.69 202 HIS A C 1
ATOM 1649 O O . HIS A 1 202 ? 8.836 -16.733 2.806 1.00 68.69 202 HIS A O 1
ATOM 1655 N N . PHE A 1 203 ? 7.819 -18.239 4.124 1.00 72.19 203 PHE A N 1
ATOM 1656 C CA . PHE A 1 203 ? 7.511 -17.264 5.165 1.00 72.19 203 PHE A CA 1
ATOM 1657 C C . PHE A 1 203 ? 8.793 -16.615 5.703 1.00 72.19 203 PHE A C 1
ATOM 1659 O O . PHE A 1 203 ? 9.715 -17.292 6.159 1.00 72.19 203 PHE A O 1
ATOM 1666 N N . THR A 1 204 ? 8.838 -15.282 5.695 1.00 72.06 204 THR A N 1
ATOM 1667 C CA . THR A 1 204 ? 10.004 -14.520 6.146 1.00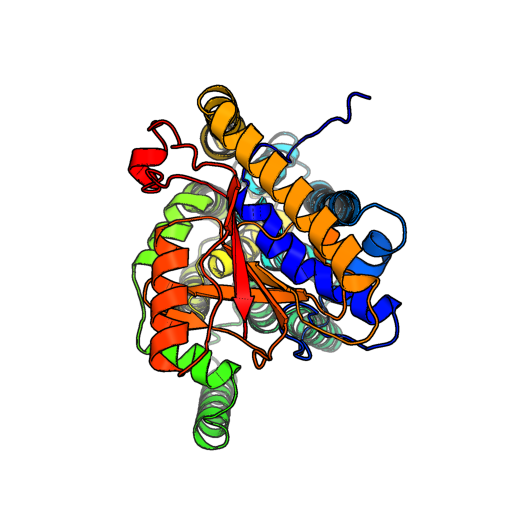 72.06 204 THR A CA 1
ATOM 1668 C C . THR A 1 204 ? 9.660 -13.569 7.283 1.00 72.06 204 THR A C 1
ATOM 1670 O O . THR A 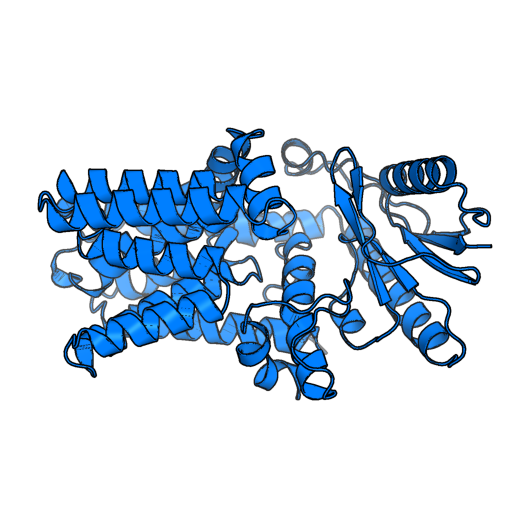1 204 ? 8.721 -12.774 7.213 1.00 72.06 204 THR A O 1
ATOM 1673 N N . VAL A 1 205 ? 10.492 -13.588 8.328 1.00 76.44 205 VAL A N 1
ATOM 1674 C CA . VAL A 1 205 ? 10.424 -12.629 9.445 1.00 76.44 205 VAL A CA 1
ATOM 1675 C C . VAL A 1 205 ? 10.778 -11.208 8.980 1.00 76.44 205 VAL A C 1
ATOM 1677 O O . VAL A 1 205 ? 10.448 -10.230 9.649 1.00 76.44 205 VAL A O 1
ATOM 1680 N N . LYS A 1 206 ? 11.379 -11.056 7.791 1.00 74.38 206 LYS A N 1
ATOM 1681 C CA . LYS A 1 206 ? 11.663 -9.747 7.195 1.00 74.38 206 LYS A CA 1
ATOM 1682 C C . LYS A 1 206 ? 10.389 -8.917 7.026 1.00 74.38 206 LYS A C 1
ATOM 1684 O O . LYS A 1 206 ? 10.408 -7.737 7.341 1.00 74.38 206 LYS A O 1
ATOM 1689 N N . THR A 1 207 ? 9.273 -9.526 6.627 1.00 76.38 207 THR A N 1
ATOM 1690 C CA . THR A 1 207 ? 7.995 -8.834 6.386 1.00 76.38 207 THR A CA 1
ATOM 1691 C C . THR A 1 207 ? 7.482 -8.046 7.604 1.00 76.38 207 THR A C 1
ATOM 1693 O O . THR A 1 207 ? 7.302 -6.830 7.481 1.00 76.38 207 THR A O 1
ATOM 1696 N N . PRO A 1 208 ? 7.268 -8.660 8.787 1.00 80.31 208 PRO A N 1
ATOM 1697 C CA . PRO A 1 208 ? 6.856 -7.913 9.975 1.00 80.31 208 PRO A CA 1
ATOM 1698 C C . PRO A 1 208 ? 7.899 -6.891 10.430 1.00 80.31 208 PRO A C 1
ATOM 1700 O O . PRO A 1 208 ? 7.521 -5.807 10.866 1.00 80.31 208 PRO A O 1
ATOM 1703 N N . LEU A 1 209 ? 9.198 -7.186 10.305 1.00 77.94 209 LEU A N 1
ATOM 1704 C CA . LEU A 1 209 ? 10.256 -6.238 10.673 1.00 77.94 209 LEU A CA 1
ATOM 1705 C C . LEU A 1 209 ? 10.260 -5.004 9.763 1.00 77.94 209 LEU A C 1
ATOM 1707 O O . LEU A 1 209 ? 10.355 -3.883 10.255 1.00 77.94 209 LEU A O 1
ATOM 1711 N N . THR A 1 210 ? 10.088 -5.194 8.454 1.00 75.06 210 THR A N 1
ATOM 1712 C CA . THR A 1 210 ? 9.960 -4.107 7.478 1.00 75.06 210 THR A CA 1
ATOM 1713 C C . THR A 1 210 ? 8.731 -3.251 7.770 1.00 75.06 210 THR A C 1
ATOM 1715 O O . THR A 1 210 ? 8.826 -2.027 7.773 1.00 75.06 210 THR A O 1
ATOM 1718 N N . PHE A 1 211 ? 7.589 -3.864 8.092 1.00 83.25 211 PHE A N 1
ATOM 1719 C CA . PHE A 1 211 ? 6.409 -3.103 8.502 1.00 83.25 211 PHE A CA 1
ATOM 1720 C C . PHE A 1 211 ? 6.645 -2.312 9.794 1.00 83.25 211 PHE A C 1
ATOM 1722 O O . PHE A 1 211 ? 6.301 -1.136 9.857 1.00 83.25 211 PHE A O 1
ATOM 1729 N N . LEU A 1 212 ? 7.261 -2.911 10.816 1.00 84.12 212 LEU A N 1
ATOM 1730 C CA . LEU A 1 212 ? 7.566 -2.206 12.063 1.00 84.12 212 LEU A CA 1
ATOM 1731 C C . LEU A 1 212 ? 8.546 -1.045 11.848 1.00 84.12 212 LEU A C 1
ATOM 1733 O O . LEU A 1 212 ? 8.369 0.006 12.460 1.00 84.12 212 LEU A O 1
ATOM 1737 N N . ALA A 1 213 ? 9.522 -1.199 10.951 1.00 76.31 213 ALA A N 1
ATOM 1738 C CA . ALA A 1 213 ? 10.447 -0.129 10.589 1.00 76.31 213 ALA A CA 1
ATOM 1739 C C . ALA A 1 213 ? 9.739 1.065 9.921 1.00 76.31 213 ALA A C 1
ATOM 1741 O O . ALA A 1 213 ? 10.145 2.205 10.125 1.00 76.31 213 ALA A O 1
ATOM 1742 N N . TYR A 1 214 ? 8.675 0.816 9.153 1.00 80.69 214 TYR A N 1
ATOM 1743 C CA . TYR A 1 214 ? 7.961 1.854 8.401 1.00 80.69 214 TYR A CA 1
ATOM 1744 C C . TYR A 1 214 ? 6.743 2.445 9.119 1.00 80.69 214 TYR A C 1
ATOM 1746 O O . TYR A 1 214 ? 6.469 3.637 8.978 1.00 80.69 214 TYR A O 1
ATOM 1754 N N . SER A 1 215 ? 6.036 1.630 9.896 1.00 87.19 215 SER A N 1
ATOM 1755 C CA . SER A 1 215 ? 4.720 1.955 10.459 1.00 87.19 215 SER A CA 1
ATOM 1756 C C . SER A 1 215 ? 4.565 1.550 11.927 1.00 87.19 215 SER A C 1
ATOM 1758 O O . SER A 1 215 ? 3.503 1.738 12.526 1.00 87.19 215 SER A O 1
ATOM 1760 N N . GLY A 1 216 ? 5.615 1.005 12.550 1.00 88.50 216 GLY A N 1
ATOM 1761 C CA . GLY A 1 216 ? 5.576 0.545 13.938 1.00 88.50 216 GLY A CA 1
ATOM 1762 C C . GLY A 1 216 ? 5.300 1.673 14.932 1.00 88.50 216 GLY A C 1
ATOM 1763 O O . GLY A 1 216 ? 4.511 1.487 15.855 1.00 88.50 216 GLY A O 1
ATOM 1764 N N . VAL A 1 217 ? 5.873 2.862 14.719 1.00 90.75 217 VAL A N 1
ATOM 1765 C CA . VAL A 1 217 ? 5.642 4.034 15.585 1.00 90.75 217 VAL A CA 1
ATOM 1766 C C . VAL A 1 217 ? 4.174 4.460 15.561 1.00 90.75 217 VAL A C 1
ATOM 1768 O O . VAL A 1 217 ? 3.567 4.641 16.619 1.00 90.75 217 VAL A O 1
ATOM 1771 N N . THR A 1 218 ? 3.579 4.541 14.371 1.00 94.00 218 THR A N 1
ATOM 1772 C CA . THR A 1 218 ? 2.151 4.824 14.175 1.00 94.00 218 THR A CA 1
ATOM 1773 C C . THR A 1 218 ? 1.283 3.777 14.863 1.00 94.00 218 THR A C 1
ATOM 1775 O O . THR A 1 218 ? 0.385 4.125 15.634 1.00 94.00 218 THR A O 1
ATOM 1778 N N . LEU A 1 219 ? 1.584 2.491 14.655 1.00 95.06 219 LEU A N 1
ATOM 1779 C CA . LEU A 1 219 ? 0.844 1.387 15.261 1.00 95.06 219 LEU A CA 1
ATOM 1780 C C . LEU A 1 219 ? 0.871 1.453 16.792 1.00 95.06 219 LEU A C 1
ATOM 1782 O O . LEU A 1 219 ? -0.171 1.390 17.445 1.00 95.06 219 LEU A O 1
ATOM 1786 N N . VAL A 1 220 ? 2.064 1.604 17.370 1.00 94.12 220 VAL A N 1
ATOM 1787 C CA . VAL A 1 220 ? 2.264 1.683 18.821 1.00 94.12 220 VAL A CA 1
ATOM 1788 C C . VAL A 1 220 ? 1.552 2.903 19.396 1.00 94.12 220 VAL A C 1
ATOM 1790 O O . VAL A 1 220 ? 0.906 2.794 20.442 1.00 94.12 220 VAL A O 1
ATOM 1793 N N . ALA A 1 221 ? 1.604 4.049 18.714 1.00 93.56 221 ALA A N 1
ATOM 1794 C CA . ALA A 1 221 ? 0.881 5.246 19.125 1.00 93.56 221 ALA A CA 1
ATOM 1795 C C . ALA A 1 221 ? -0.640 5.004 19.148 1.00 93.56 221 ALA A C 1
ATOM 1797 O O . ALA A 1 221 ? -1.281 5.277 20.166 1.00 93.56 221 ALA A O 1
ATOM 1798 N N . LEU A 1 222 ? -1.209 4.415 18.089 1.00 94.00 222 LEU A N 1
ATOM 1799 C CA . LEU A 1 222 ? -2.634 4.067 18.017 1.00 94.00 222 LEU A CA 1
ATOM 1800 C C . LEU A 1 222 ? -3.052 3.093 19.130 1.00 94.00 222 LEU A C 1
ATOM 1802 O O . LEU A 1 222 ? -4.038 3.342 19.827 1.00 94.00 222 LEU A O 1
ATOM 1806 N N . LEU A 1 223 ? -2.283 2.024 19.361 1.00 94.19 223 LEU A N 1
ATOM 1807 C CA . LEU A 1 223 ? -2.543 1.061 20.440 1.00 94.19 223 LEU A CA 1
ATOM 1808 C C . LEU A 1 223 ? -2.434 1.703 21.832 1.00 94.19 223 LEU A C 1
ATOM 1810 O O . LEU A 1 223 ? -3.223 1.398 22.728 1.00 94.19 223 LEU A O 1
ATOM 1814 N N . THR A 1 224 ? -1.510 2.647 22.010 1.00 91.69 224 THR A N 1
ATOM 1815 C CA . THR A 1 224 ? -1.354 3.397 23.264 1.00 91.69 224 THR A CA 1
ATOM 1816 C C . THR A 1 224 ? -2.551 4.311 23.527 1.00 91.69 224 THR A C 1
ATOM 1818 O O . THR A 1 224 ? -3.023 4.389 24.666 1.00 91.69 224 THR A O 1
ATOM 1821 N N . ILE A 1 225 ? -3.090 4.960 22.488 1.00 90.56 225 ILE A N 1
ATOM 1822 C CA . ILE A 1 225 ? -4.312 5.776 22.577 1.00 90.56 225 ILE A CA 1
ATOM 1823 C C . ILE A 1 225 ? -5.489 4.925 23.057 1.00 90.56 225 ILE A C 1
ATOM 1825 O O . ILE A 1 225 ? -6.207 5.316 23.981 1.00 90.56 225 ILE A O 1
ATOM 1829 N N . ILE A 1 226 ? -5.657 3.730 22.488 1.00 92.31 226 ILE A N 1
ATOM 1830 C CA . ILE A 1 226 ? -6.787 2.853 22.809 1.00 92.31 226 ILE A CA 1
ATOM 1831 C C . ILE A 1 226 ? -6.543 1.936 24.013 1.00 92.31 226 ILE A C 1
ATOM 1833 O O . ILE A 1 226 ? -7.393 1.100 24.302 1.00 92.31 226 ILE A O 1
ATOM 1837 N N . ARG A 1 227 ? -5.429 2.071 24.748 1.00 91.06 227 ARG A N 1
ATOM 1838 C CA . ARG A 1 227 ? -4.999 1.105 25.783 1.00 91.06 227 ARG A CA 1
ATOM 1839 C C . ARG A 1 227 ? -6.073 0.721 26.808 1.00 91.06 227 ARG A C 1
ATOM 1841 O O . ARG A 1 227 ? -6.108 -0.415 27.262 1.00 91.06 227 ARG A O 1
ATOM 1848 N N . LYS A 1 228 ? -6.979 1.647 27.148 1.00 89.81 228 LYS A N 1
ATOM 1849 C CA . LYS A 1 228 ? -8.092 1.412 28.090 1.00 89.81 228 LYS A CA 1
ATOM 1850 C C . LYS A 1 228 ? -9.199 0.501 27.531 1.00 89.81 228 LYS A C 1
ATOM 1852 O O . LYS A 1 228 ? -10.012 0.004 28.300 1.00 89.81 228 LYS A O 1
ATOM 1857 N N . PHE A 1 229 ? -9.237 0.298 26.217 1.00 89.88 229 PHE A N 1
ATOM 1858 C CA . PHE A 1 229 ? -10.203 -0.538 25.496 1.00 89.88 229 PHE A CA 1
ATOM 1859 C C . PHE A 1 229 ? -9.628 -1.899 25.094 1.00 89.88 229 PHE A C 1
ATOM 1861 O O . PHE A 1 229 ? -10.361 -2.753 24.594 1.00 89.88 229 PHE A O 1
ATOM 1868 N N . ILE A 1 230 ? -8.327 -2.121 25.309 1.00 92.44 230 ILE A N 1
ATOM 1869 C CA . ILE A 1 230 ? -7.667 -3.386 24.997 1.00 92.44 230 ILE A CA 1
ATOM 1870 C C . ILE A 1 230 ? -8.125 -4.437 26.014 1.00 92.44 230 ILE A C 1
ATOM 1872 O O . ILE A 1 230 ? -7.648 -4.507 27.144 1.00 92.44 230 ILE A O 1
ATOM 1876 N N . THR A 1 231 ? -9.080 -5.266 25.603 1.00 92.19 231 THR A N 1
ATOM 1877 C CA . THR A 1 231 ? -9.555 -6.422 26.373 1.00 92.19 231 THR A CA 1
ATOM 1878 C C . THR A 1 231 ? -8.848 -7.701 25.925 1.00 92.19 231 THR A C 1
ATOM 1880 O O . THR A 1 231 ? -8.312 -7.771 24.821 1.00 92.19 231 THR A O 1
ATOM 1883 N N . LYS A 1 232 ? -8.920 -8.773 26.729 1.00 91.06 232 LYS A N 1
ATOM 1884 C CA . LYS A 1 232 ? -8.442 -10.107 26.309 1.00 91.06 232 LYS A CA 1
ATOM 1885 C C . LYS A 1 232 ? -9.080 -10.557 24.989 1.00 91.06 232 LYS A C 1
ATOM 1887 O O . LYS A 1 232 ? -8.398 -11.117 24.138 1.00 91.06 232 LYS A O 1
ATOM 1892 N N . LYS A 1 233 ? -10.376 -10.273 24.802 1.00 89.81 233 LYS A N 1
ATOM 1893 C CA . LYS A 1 233 ? -11.101 -10.583 23.562 1.00 89.81 233 LYS A CA 1
ATOM 1894 C C . LYS A 1 233 ? -10.517 -9.814 22.375 1.00 89.81 233 LYS A C 1
ATOM 1896 O O . LYS A 1 233 ? -10.271 -10.426 21.338 1.00 89.81 233 LYS A O 1
ATOM 1901 N N . PHE A 1 234 ? -10.265 -8.514 22.540 1.00 92.94 234 PHE A N 1
ATOM 1902 C CA . PHE A 1 234 ? -9.629 -7.693 21.510 1.00 92.94 234 PHE A CA 1
ATOM 1903 C C . PHE A 1 234 ? -8.246 -8.237 21.144 1.00 92.94 234 PHE A C 1
ATOM 1905 O O . PHE A 1 234 ? -8.011 -8.488 19.972 1.00 92.94 234 PHE A O 1
ATOM 1912 N N . ILE A 1 235 ? -7.381 -8.511 22.129 1.00 93.75 235 ILE A N 1
ATOM 1913 C CA . ILE A 1 235 ? -6.026 -9.046 21.895 1.00 93.75 235 ILE A CA 1
ATOM 1914 C C . ILE A 1 235 ? -6.079 -10.320 21.047 1.00 93.75 235 ILE A C 1
ATOM 1916 O O . ILE A 1 235 ? -5.373 -10.423 20.053 1.00 93.75 235 ILE A O 1
ATOM 1920 N N . VAL A 1 236 ? -6.949 -11.269 21.399 1.00 91.19 236 VAL A N 1
ATOM 1921 C CA . VAL A 1 236 ? -7.086 -12.531 20.659 1.00 91.19 236 VAL A CA 1
ATOM 1922 C C . VAL A 1 236 ? -7.551 -12.301 19.215 1.00 91.19 236 VAL A C 1
ATOM 1924 O O . VAL A 1 236 ? -6.968 -12.864 18.294 1.00 91.19 236 VAL A O 1
ATOM 1927 N N . ASN A 1 237 ? -8.559 -11.448 18.996 1.00 92.06 237 ASN A N 1
ATOM 1928 C CA . ASN A 1 237 ? -9.023 -11.120 17.641 1.00 92.06 237 ASN A CA 1
ATOM 1929 C C . ASN A 1 237 ? -7.924 -10.396 16.839 1.00 92.06 237 ASN A C 1
ATOM 1931 O O . ASN A 1 237 ? -7.725 -10.681 15.661 1.00 92.06 237 ASN A O 1
ATOM 1935 N N . TYR A 1 238 ? -7.172 -9.510 17.492 1.00 94.50 238 TYR A N 1
ATOM 1936 C CA . TYR A 1 238 ? -6.111 -8.723 16.877 1.00 94.50 238 TYR A CA 1
ATOM 1937 C C . TYR A 1 238 ? -4.902 -9.577 16.482 1.00 94.50 238 TYR A C 1
ATOM 1939 O O . TYR A 1 238 ? -4.338 -9.387 15.409 1.00 94.50 238 TYR A O 1
ATOM 1947 N N . LEU A 1 239 ? -4.539 -10.566 17.304 1.00 93.25 239 LEU A N 1
ATOM 1948 C CA . LEU A 1 239 ? -3.489 -11.533 16.980 1.00 93.25 239 LEU A CA 1
ATOM 1949 C C . LEU A 1 239 ? -3.867 -12.420 15.791 1.00 93.25 239 LEU A C 1
ATOM 1951 O O . LEU A 1 239 ? -3.003 -12.755 14.987 1.00 93.25 239 LEU A O 1
ATOM 1955 N N . ILE A 1 240 ? -5.147 -12.767 15.638 1.00 90.12 240 ILE A N 1
ATOM 1956 C CA . ILE A 1 240 ? -5.613 -13.503 14.456 1.00 90.12 240 ILE A CA 1
ATOM 1957 C C . ILE A 1 240 ? -5.585 -12.639 13.211 1.00 90.12 240 ILE A C 1
ATOM 1959 O O . ILE A 1 240 ? -5.137 -13.105 12.169 1.00 90.12 240 ILE A O 1
ATOM 1963 N N . LEU A 1 241 ? -6.018 -11.383 13.314 1.00 92.62 241 LEU A N 1
ATOM 1964 C CA . LEU A 1 241 ? -5.893 -10.440 12.211 1.00 92.62 241 LEU A CA 1
ATOM 1965 C C . LEU A 1 241 ? -4.425 -10.290 11.781 1.00 92.62 241 LEU A C 1
ATOM 1967 O O . LEU A 1 241 ? -4.130 -10.346 10.591 1.00 92.62 241 LEU A O 1
ATOM 1971 N N . LEU A 1 242 ? -3.509 -10.164 12.747 1.00 92.25 242 LEU A N 1
ATOM 1972 C CA . LEU A 1 242 ? -2.067 -10.138 12.504 1.00 92.25 242 LEU A CA 1
ATOM 1973 C C . LEU A 1 242 ? -1.592 -11.417 11.804 1.00 92.25 242 LEU A C 1
ATOM 1975 O O . LEU A 1 242 ? -0.909 -11.324 10.791 1.00 92.25 242 LEU A O 1
ATOM 1979 N N . ALA A 1 243 ? -1.978 -12.597 12.292 1.00 87.31 243 ALA A N 1
ATOM 1980 C CA . ALA A 1 243 ? -1.620 -13.867 11.663 1.00 87.31 243 ALA A CA 1
ATOM 1981 C C . ALA A 1 243 ? -2.143 -13.961 10.220 1.00 87.31 243 ALA A C 1
ATOM 1983 O O . ALA A 1 243 ? -1.405 -14.368 9.328 1.00 87.31 243 ALA A O 1
ATOM 1984 N N . PHE A 1 244 ? -3.379 -13.524 9.968 1.00 85.19 244 PHE A N 1
ATOM 1985 C CA . PHE A 1 244 ? -3.965 -13.522 8.630 1.00 85.19 244 PHE A CA 1
ATOM 1986 C C . PHE A 1 244 ? -3.227 -12.564 7.682 1.00 85.19 244 PHE A C 1
ATOM 1988 O O . PHE A 1 244 ? -2.907 -12.935 6.554 1.00 85.19 244 PHE A O 1
ATOM 1995 N N . ALA A 1 245 ? -2.868 -11.368 8.156 1.00 87.69 245 ALA A N 1
ATOM 1996 C CA . ALA A 1 245 ? -2.060 -10.416 7.392 1.00 87.69 245 ALA A CA 1
ATOM 1997 C C . ALA A 1 245 ? -0.653 -10.958 7.083 1.00 87.69 245 ALA A C 1
ATOM 1999 O O . ALA A 1 245 ? -0.152 -10.779 5.974 1.00 87.69 245 ALA A O 1
ATOM 2000 N N . LEU A 1 246 ? -0.033 -11.653 8.043 1.00 84.81 246 LEU A N 1
ATOM 2001 C CA . LEU A 1 246 ? 1.280 -12.281 7.883 1.00 84.81 246 LEU A CA 1
ATOM 2002 C C . LEU A 1 246 ? 1.255 -13.445 6.888 1.00 84.81 246 LEU A C 1
ATOM 2004 O O . LEU A 1 246 ? 2.165 -13.544 6.070 1.00 84.81 246 LEU A O 1
ATOM 2008 N N . VAL A 1 247 ? 0.211 -14.278 6.910 1.00 78.19 247 VAL A N 1
ATOM 2009 C CA . VAL A 1 247 ? 0.012 -15.371 5.940 1.00 78.19 247 VAL A CA 1
ATOM 2010 C C . VAL A 1 247 ? -0.136 -14.835 4.518 1.00 78.19 247 VAL A C 1
ATOM 2012 O O . VAL A 1 247 ? 0.422 -15.396 3.579 1.00 78.19 247 VAL A O 1
ATOM 2015 N N . LEU A 1 248 ? -0.823 -13.704 4.351 1.00 74.44 248 LEU A N 1
ATOM 2016 C CA . LEU A 1 248 ? -0.928 -13.038 3.055 1.00 74.44 248 LEU A CA 1
ATOM 2017 C C . LEU A 1 248 ? 0.394 -12.373 2.620 1.00 74.44 248 LEU A C 1
ATOM 2019 O O . LEU A 1 248 ? 0.495 -11.945 1.477 1.00 74.44 248 LEU A O 1
ATOM 2023 N N . GLY A 1 249 ? 1.424 -12.329 3.473 1.00 64.06 249 GLY A N 1
ATOM 2024 C CA . GLY A 1 249 ? 2.846 -12.259 3.109 1.00 64.06 249 GLY A CA 1
ATOM 2025 C C . GLY A 1 249 ? 3.419 -10.906 2.679 1.00 64.06 249 GLY A C 1
ATOM 2026 O O . GLY A 1 249 ? 4.635 -10.798 2.531 1.00 64.06 249 GLY A O 1
ATOM 2027 N N . ALA A 1 250 ? 2.607 -9.862 2.511 1.00 73.00 250 ALA A N 1
ATOM 2028 C CA . ALA A 1 250 ? 3.104 -8.543 2.125 1.00 73.00 250 ALA A CA 1
ATOM 2029 C C . ALA A 1 250 ? 3.131 -7.554 3.296 1.00 73.00 250 ALA A C 1
ATOM 2031 O O . ALA A 1 250 ? 2.136 -7.381 3.997 1.00 73.00 250 ALA A O 1
ATOM 2032 N N . TYR A 1 251 ? 4.255 -6.852 3.487 1.00 74.88 251 TYR A N 1
ATOM 2033 C CA . TYR A 1 251 ? 4.437 -5.980 4.657 1.00 74.88 251 TYR A CA 1
ATOM 2034 C C . TYR A 1 251 ? 3.424 -4.826 4.685 1.00 74.88 251 TYR A C 1
ATOM 2036 O O . TYR A 1 251 ? 2.996 -4.408 5.753 1.00 74.88 251 TYR A O 1
ATOM 2044 N N . TYR A 1 252 ? 2.996 -4.339 3.520 1.00 79.25 252 TYR A N 1
ATOM 2045 C CA . TYR A 1 252 ? 2.013 -3.263 3.394 1.00 79.25 252 TYR A CA 1
ATOM 2046 C C . TYR A 1 252 ? 0.583 -3.703 3.755 1.00 79.25 252 TYR A C 1
ATOM 2048 O O . TYR A 1 252 ? -0.220 -2.867 4.157 1.00 79.25 252 TYR A O 1
ATOM 2056 N N . TYR A 1 253 ? 0.261 -5.003 3.723 1.00 87.56 253 TYR A N 1
ATOM 2057 C CA . TYR A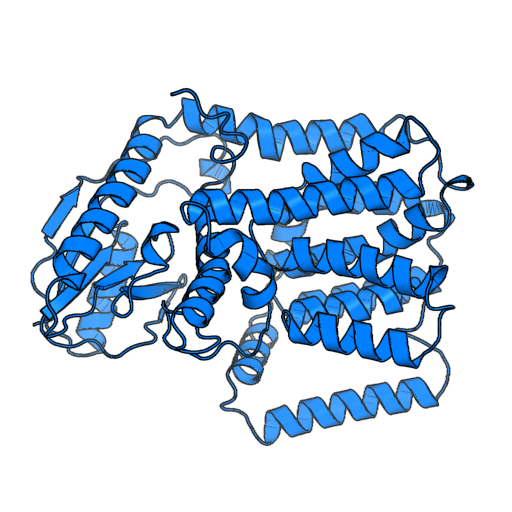 1 253 ? -1.035 -5.511 4.196 1.00 87.56 253 TYR A CA 1
ATOM 2058 C C . TYR A 1 253 ? -1.227 -5.336 5.705 1.00 87.56 253 TYR A C 1
ATOM 2060 O O . TYR A 1 253 ? -2.356 -5.170 6.173 1.00 87.56 253 TYR A O 1
ATOM 2068 N N . LEU A 1 254 ? -0.131 -5.306 6.470 1.00 89.94 254 LEU A N 1
ATOM 2069 C CA . LEU A 1 254 ? -0.161 -5.051 7.911 1.00 89.94 254 LEU A CA 1
ATOM 2070 C C . LEU A 1 254 ? -0.665 -3.639 8.246 1.00 89.94 254 LEU A C 1
ATOM 2072 O O . LEU A 1 254 ? -1.080 -3.404 9.377 1.00 89.94 254 LEU A O 1
ATOM 2076 N N . LEU A 1 255 ? -0.738 -2.722 7.273 1.00 92.75 255 LEU A N 1
ATOM 2077 C CA . LEU A 1 255 ? -1.385 -1.419 7.443 1.00 92.75 255 LEU A CA 1
ATOM 2078 C C . LEU A 1 255 ? -2.835 -1.545 7.938 1.00 92.75 255 LEU A C 1
ATOM 2080 O O . LEU A 1 255 ? -3.305 -0.728 8.728 1.00 92.75 255 LEU A O 1
ATOM 2084 N N . LEU A 1 256 ? -3.550 -2.598 7.532 1.00 94.75 256 LEU A N 1
ATOM 2085 C CA . LEU A 1 256 ? -4.954 -2.805 7.900 1.00 94.75 256 LEU A CA 1
ATOM 2086 C C . LEU A 1 256 ? -5.147 -3.137 9.390 1.00 94.75 256 LEU A C 1
ATOM 2088 O O . LEU A 1 256 ? -6.263 -3.047 9.905 1.00 94.75 256 LEU A O 1
ATOM 2092 N N . LEU A 1 257 ? -4.056 -3.383 10.126 1.00 95.50 257 LEU A N 1
ATOM 2093 C CA . LEU A 1 257 ? -4.035 -3.410 11.591 1.00 95.50 257 LEU A CA 1
ATOM 2094 C C . LEU A 1 257 ? -4.396 -2.058 12.224 1.00 95.50 257 LEU A C 1
ATOM 2096 O O . LEU A 1 257 ? -4.696 -2.006 13.420 1.00 95.50 257 LEU A O 1
ATOM 2100 N N . PHE A 1 258 ? -4.392 -0.966 11.456 1.00 96.25 258 PHE A N 1
ATOM 2101 C CA . PHE A 1 258 ? -4.808 0.355 11.925 1.00 96.25 258 PHE A CA 1
ATOM 2102 C C . PHE A 1 258 ? -6.331 0.484 12.026 1.00 96.25 258 PHE A C 1
ATOM 2104 O O . PHE A 1 258 ? -6.815 1.279 12.829 1.00 96.25 258 PHE A O 1
ATOM 2111 N N . ILE A 1 259 ? -7.109 -0.301 11.271 1.00 96.69 259 ILE A N 1
ATOM 2112 C CA . ILE A 1 259 ? -8.576 -0.177 11.255 1.00 96.69 259 ILE A CA 1
ATOM 2113 C C . ILE A 1 259 ? -9.181 -0.384 12.656 1.00 96.69 259 ILE A C 1
ATOM 2115 O O . ILE A 1 259 ? -9.913 0.502 13.100 1.00 96.69 259 ILE A O 1
ATOM 2119 N N . PRO A 1 260 ? -8.879 -1.464 13.413 1.00 96.75 260 PRO A N 1
ATOM 2120 C CA . PRO A 1 260 ? -9.503 -1.676 14.717 1.00 96.75 260 PRO A CA 1
ATOM 2121 C C . PRO A 1 260 ? -9.260 -0.541 15.730 1.00 96.75 260 PRO A C 1
ATOM 2123 O O . PRO A 1 260 ? -10.240 -0.072 16.317 1.00 96.75 260 PRO A O 1
ATOM 2126 N N . PRO A 1 261 ? -8.023 -0.041 15.952 1.00 95.44 261 PRO A N 1
ATOM 2127 C CA . PRO A 1 261 ? -7.820 1.086 16.856 1.00 95.44 261 PRO A CA 1
ATOM 2128 C C . PRO A 1 261 ? -8.455 2.384 16.345 1.00 95.44 261 PRO A C 1
ATOM 2130 O O . PRO A 1 261 ? -9.002 3.130 17.156 1.00 95.44 261 PRO A O 1
ATOM 2133 N N . LEU A 1 262 ? -8.463 2.645 15.032 1.00 94.81 262 LEU A N 1
ATOM 2134 C CA . LEU A 1 262 ? -9.127 3.830 14.473 1.00 94.81 262 LEU A CA 1
ATOM 2135 C C . LEU A 1 262 ? -10.645 3.792 14.677 1.00 94.81 262 LEU A C 1
ATOM 2137 O O . LEU A 1 262 ? -11.233 4.799 15.068 1.00 94.81 262 LEU A O 1
ATOM 2141 N N . LEU A 1 263 ? -11.279 2.628 14.520 1.00 94.50 263 LEU A N 1
ATOM 2142 C CA . LEU A 1 263 ? -12.697 2.454 14.839 1.00 94.50 263 LEU A CA 1
ATOM 2143 C C . LEU A 1 263 ? -12.978 2.646 16.339 1.00 94.50 263 LEU A C 1
ATOM 2145 O O . LEU A 1 263 ? -13.972 3.275 16.703 1.00 94.50 263 LEU A O 1
ATOM 2149 N N . ILE A 1 264 ? -12.097 2.188 17.238 1.00 93.12 264 ILE A N 1
ATOM 2150 C CA . ILE A 1 264 ? -12.236 2.473 18.680 1.00 93.12 264 ILE A CA 1
ATOM 2151 C C . ILE A 1 264 ? -12.177 3.979 18.941 1.00 93.12 264 ILE A C 1
ATOM 2153 O O . ILE A 1 264 ? -13.018 4.486 19.686 1.00 93.12 264 ILE A O 1
ATOM 2157 N N . ILE A 1 265 ? -11.234 4.686 18.313 1.00 90.75 265 ILE A N 1
ATOM 2158 C CA . ILE A 1 265 ? -11.073 6.141 18.437 1.00 90.75 265 ILE A CA 1
ATOM 2159 C C . ILE A 1 265 ? -12.333 6.875 17.959 1.00 90.75 265 ILE A C 1
ATOM 2161 O O . ILE A 1 265 ? -12.867 7.704 18.695 1.00 90.75 265 ILE A O 1
ATOM 2165 N N . LEU A 1 266 ? -12.841 6.530 16.773 1.00 90.06 266 LEU A N 1
ATOM 2166 C CA . LEU A 1 266 ? -14.016 7.160 16.159 1.00 90.06 266 LEU A CA 1
ATOM 2167 C C . LEU A 1 266 ? -15.301 6.972 16.978 1.00 90.06 266 LEU A C 1
ATOM 2169 O O . LEU A 1 266 ? -16.129 7.878 17.046 1.00 90.06 266 LEU A O 1
ATOM 2173 N N . TYR A 1 267 ? -15.476 5.807 17.606 1.00 88.94 267 TYR A N 1
ATOM 2174 C CA . TYR A 1 267 ? -16.718 5.454 18.306 1.00 88.94 267 TYR A CA 1
ATOM 2175 C C . TYR A 1 267 ? -16.658 5.606 19.825 1.00 88.94 267 TYR A C 1
ATOM 2177 O O . TYR A 1 267 ? -17.685 5.491 20.492 1.00 88.94 267 TYR A O 1
ATOM 2185 N N . ASN A 1 268 ? -15.485 5.900 20.390 1.00 85.94 268 ASN A N 1
ATOM 2186 C CA . ASN A 1 268 ? -15.326 6.178 21.818 1.00 85.94 268 ASN A CA 1
ATOM 2187 C C . ASN A 1 268 ? -14.507 7.454 22.118 1.00 85.94 268 ASN A C 1
ATOM 2189 O O . ASN A 1 268 ? -13.729 7.450 23.078 1.00 85.94 268 ASN A O 1
ATOM 2193 N N . PRO A 1 269 ? -14.694 8.572 21.385 1.00 79.25 269 PRO A N 1
ATOM 2194 C CA . PRO A 1 269 ? -13.790 9.726 21.431 1.00 79.25 269 PRO A CA 1
ATOM 2195 C C . PRO A 1 269 ? -13.701 10.370 22.824 1.00 79.25 269 PRO A C 1
ATOM 2197 O O . PRO A 1 269 ? -12.615 10.706 23.291 1.00 79.25 269 PRO A O 1
ATOM 2200 N N . LYS A 1 270 ? -14.823 10.460 23.553 1.00 76.38 270 LYS A N 1
ATOM 2201 C CA . LYS A 1 270 ? -14.902 11.089 24.891 1.00 76.38 270 LYS A CA 1
ATOM 2202 C C . LYS A 1 270 ? -14.160 10.328 25.995 1.00 76.38 270 LYS A C 1
ATOM 2204 O O . LYS A 1 270 ? -13.926 10.868 27.070 1.00 76.38 270 LYS A O 1
ATOM 2209 N N . LYS A 1 271 ? -13.832 9.058 25.756 1.00 75.12 271 LYS A N 1
ATOM 2210 C CA . LYS A 1 271 ? -13.188 8.160 26.726 1.00 75.12 271 LYS A CA 1
ATOM 2211 C C . LYS A 1 271 ? -11.688 7.982 26.444 1.00 75.12 271 LYS A C 1
ATOM 2213 O O . LYS A 1 271 ? -11.011 7.249 27.172 1.00 75.12 271 LYS A O 1
ATOM 2218 N N . LEU A 1 272 ? -11.170 8.633 25.399 1.00 77.75 272 LEU A N 1
ATOM 2219 C CA . LEU A 1 272 ? -9.759 8.579 25.033 1.00 77.75 272 LEU A CA 1
ATOM 2220 C C . LEU A 1 272 ? -8.910 9.418 26.000 1.00 77.75 272 LEU A C 1
ATOM 2222 O O . LEU A 1 272 ? -9.335 10.488 26.440 1.00 77.75 272 LEU A O 1
ATOM 2226 N N . PRO A 1 273 ? -7.697 8.960 26.350 1.00 72.94 273 PRO A N 1
ATOM 2227 C CA . PRO A 1 273 ? -6.768 9.772 27.121 1.00 72.94 273 PRO A CA 1
ATOM 2228 C C . PRO A 1 273 ? -6.304 10.982 26.297 1.00 72.94 273 PRO A C 1
ATOM 2230 O O . PRO A 1 273 ? -5.949 10.845 25.127 1.00 72.94 273 PRO A O 1
ATOM 2233 N N . GLN A 1 274 ? -6.238 12.160 26.923 1.00 67.81 274 GLN A N 1
ATOM 2234 C CA . GLN A 1 274 ? -5.553 13.318 26.345 1.00 67.81 274 GLN A CA 1
ATOM 2235 C C . GLN A 1 274 ? -4.045 13.040 26.328 1.00 67.81 274 GLN A C 1
ATOM 2237 O O . GLN A 1 274 ? -3.342 13.227 27.321 1.00 67.81 274 GLN A O 1
ATOM 2242 N N . LEU A 1 275 ? -3.544 12.527 25.207 1.00 67.69 275 LEU A N 1
ATOM 2243 C CA . LEU A 1 275 ? -2.131 12.214 25.036 1.00 67.69 275 LEU A CA 1
ATOM 2244 C C . LEU A 1 275 ? -1.395 13.434 24.489 1.00 67.69 275 LEU A C 1
ATOM 2246 O O . LEU A 1 275 ? -1.218 13.579 23.283 1.00 67.69 275 LEU A O 1
ATOM 2250 N N . LYS A 1 276 ? -0.912 14.285 25.404 1.00 68.44 276 LYS A N 1
ATOM 2251 C CA . LYS A 1 276 ? -0.038 15.421 25.067 1.00 68.44 276 LYS A CA 1
ATOM 2252 C C . LYS A 1 276 ? 1.213 14.996 24.293 1.00 68.44 276 LYS A C 1
ATOM 2254 O O . LYS A 1 276 ? 1.759 15.811 23.577 1.00 68.44 276 LYS A O 1
ATOM 2259 N N . TRP A 1 277 ? 1.634 13.735 24.397 1.00 74.50 277 TRP A N 1
ATOM 2260 C CA . TRP A 1 277 ? 2.849 13.199 23.778 1.00 74.50 277 TRP A CA 1
ATOM 2261 C C . TRP A 1 277 ? 2.681 12.705 22.337 1.00 74.50 277 TRP A C 1
ATOM 2263 O O . TRP A 1 277 ? 3.651 12.214 21.773 1.00 74.50 277 TRP A O 1
ATOM 2273 N N . LEU A 1 278 ? 1.499 12.839 21.715 1.00 85.06 278 LEU A N 1
ATOM 2274 C CA . LEU A 1 278 ? 1.313 12.463 20.304 1.00 85.06 278 LEU A CA 1
ATOM 2275 C C . LEU A 1 278 ? 2.181 13.277 19.340 1.00 85.06 278 LEU A C 1
ATOM 2277 O O . LEU A 1 278 ? 2.456 12.808 18.241 1.00 85.06 278 LEU A O 1
ATOM 2281 N N . PHE A 1 279 ? 2.684 14.443 19.754 1.00 85.12 279 PHE A N 1
ATOM 2282 C CA . PHE A 1 279 ? 3.660 15.176 18.951 1.00 85.12 279 PHE A CA 1
ATOM 2283 C C . PHE A 1 279 ? 4.955 14.381 18.732 1.00 85.12 279 PHE A C 1
ATOM 2285 O O . PHE A 1 279 ? 5.571 14.566 17.695 1.00 85.12 279 PHE A O 1
ATOM 2292 N N . ILE A 1 280 ? 5.366 13.498 19.656 1.00 88.69 280 ILE A N 1
ATOM 2293 C CA . ILE A 1 280 ? 6.601 12.706 19.520 1.00 88.69 280 ILE A CA 1
ATOM 2294 C C . ILE A 1 280 ? 6.519 11.752 18.320 1.00 88.69 280 ILE A C 1
ATOM 2296 O O . ILE A 1 280 ? 7.365 11.869 17.437 1.00 88.69 280 ILE A O 1
ATOM 2300 N N . PRO A 1 281 ? 5.535 10.830 18.229 1.00 90.75 281 PRO A N 1
ATOM 2301 C CA . PRO A 1 281 ? 5.439 9.933 17.083 1.00 90.75 281 PRO A CA 1
ATOM 2302 C C . PRO A 1 281 ? 5.159 10.690 15.779 1.00 90.75 281 PRO A C 1
ATOM 2304 O O . PRO A 1 281 ? 5.678 10.297 14.741 1.00 90.75 281 PRO A O 1
ATOM 2307 N N . ILE A 1 282 ? 4.415 11.804 15.822 1.00 90.00 282 ILE A N 1
ATOM 2308 C CA . ILE A 1 282 ? 4.202 12.655 14.641 1.00 90.00 282 ILE A CA 1
ATOM 2309 C C . ILE A 1 282 ? 5.514 13.295 14.186 1.00 90.00 282 ILE A C 1
ATOM 2311 O O . ILE A 1 282 ? 5.842 13.226 13.009 1.00 90.00 282 ILE A O 1
ATOM 2315 N N . ALA A 1 283 ? 6.278 13.902 15.097 1.00 87.38 283 ALA A N 1
ATOM 2316 C CA . ALA A 1 283 ? 7.562 14.520 14.783 1.00 87.38 283 ALA A CA 1
ATOM 2317 C C . ALA A 1 283 ? 8.564 13.478 14.285 1.00 87.38 283 ALA A C 1
ATOM 2319 O O . ALA A 1 283 ? 9.268 13.740 13.318 1.00 87.38 283 ALA A O 1
ATOM 2320 N N . PHE A 1 284 ? 8.587 12.285 14.883 1.00 86.94 284 PHE A N 1
ATOM 2321 C CA . PHE A 1 284 ? 9.398 11.172 14.402 1.00 86.94 284 PHE A CA 1
ATOM 2322 C C . PHE A 1 284 ? 9.026 10.790 12.966 1.00 86.94 284 PHE A C 1
ATOM 2324 O O . PHE A 1 284 ? 9.893 10.788 12.097 1.00 86.94 284 PHE A O 1
ATOM 2331 N N . ASN A 1 285 ? 7.741 10.540 12.691 1.00 85.00 285 ASN A N 1
ATOM 2332 C CA . ASN A 1 285 ? 7.265 10.218 11.346 1.00 85.00 285 ASN A CA 1
ATOM 2333 C C . ASN A 1 285 ? 7.569 11.346 10.354 1.00 85.00 285 ASN A C 1
ATOM 2335 O O . ASN A 1 285 ? 8.020 11.091 9.244 1.00 85.00 285 ASN A O 1
ATOM 2339 N N . LEU A 1 286 ? 7.374 12.601 10.751 1.00 84.50 286 LEU A N 1
ATOM 2340 C CA . LEU A 1 286 ? 7.655 13.757 9.911 1.00 84.50 286 LEU A CA 1
ATOM 2341 C C . LEU A 1 286 ? 9.156 13.884 9.630 1.00 84.50 286 LEU A C 1
ATOM 2343 O O . LEU A 1 286 ? 9.541 14.097 8.488 1.00 84.50 286 LEU A O 1
ATOM 2347 N N . VAL A 1 287 ? 10.023 13.678 10.620 1.00 80.19 287 VAL A N 1
ATOM 2348 C CA . VAL A 1 287 ? 11.473 13.693 10.408 1.00 80.19 287 VAL A CA 1
ATOM 2349 C C . VAL A 1 287 ? 11.898 12.545 9.496 1.00 80.19 287 VAL A C 1
ATOM 2351 O O . VAL A 1 287 ? 12.572 12.784 8.503 1.00 80.19 287 VAL A O 1
ATOM 2354 N N . VAL A 1 288 ? 11.480 11.314 9.784 1.00 74.62 288 VAL A N 1
ATOM 2355 C CA . VAL A 1 288 ? 11.966 10.109 9.092 1.00 74.62 288 VAL A CA 1
ATOM 2356 C C . VAL A 1 288 ? 11.342 9.932 7.706 1.00 74.62 288 VAL A C 1
ATOM 2358 O O . VAL A 1 288 ? 12.036 9.559 6.762 1.00 74.62 288 VAL A O 1
ATOM 2361 N N . ASN A 1 289 ? 10.047 10.209 7.552 1.00 74.06 289 ASN A N 1
ATOM 2362 C CA . ASN A 1 289 ? 9.305 9.905 6.324 1.00 74.06 289 ASN A CA 1
ATOM 2363 C C . ASN A 1 289 ? 9.119 11.117 5.408 1.00 74.06 289 ASN A C 1
ATOM 2365 O O . ASN A 1 289 ? 8.858 10.921 4.221 1.00 74.06 289 ASN A O 1
ATOM 2369 N N . VAL A 1 290 ? 9.248 12.341 5.937 1.00 72.00 290 VAL A N 1
ATOM 2370 C CA . VAL A 1 290 ? 9.052 13.587 5.179 1.00 72.00 290 VAL A CA 1
ATOM 2371 C C . VAL A 1 290 ? 10.346 14.393 5.083 1.00 72.00 290 VAL A C 1
ATOM 2373 O O . VAL A 1 290 ? 10.842 14.634 3.994 1.00 72.00 290 VAL A O 1
ATOM 2376 N N . ILE A 1 291 ? 10.957 14.793 6.192 1.00 72.94 291 ILE A N 1
ATOM 2377 C CA . ILE A 1 291 ? 12.123 15.683 6.153 1.00 72.94 291 ILE A CA 1
ATOM 2378 C C . ILE A 1 291 ? 13.376 14.953 5.646 1.00 72.94 291 ILE A C 1
ATOM 2380 O O . ILE A 1 291 ? 14.086 15.464 4.785 1.00 72.94 291 ILE A O 1
ATOM 2384 N N . HIS A 1 292 ? 13.659 13.756 6.150 1.00 65.56 292 HIS A N 1
ATOM 2385 C CA . HIS A 1 292 ? 14.878 13.019 5.825 1.00 65.56 292 HIS A CA 1
ATOM 2386 C C . HIS A 1 292 ? 14.998 12.683 4.324 1.00 65.56 292 HIS A C 1
ATOM 2388 O O . HIS A 1 292 ? 16.070 12.907 3.760 1.00 65.56 292 HIS A O 1
ATOM 2394 N N . PRO A 1 293 ? 13.936 12.231 3.622 1.00 63.16 293 PRO A N 1
ATOM 2395 C CA . PRO A 1 293 ? 13.993 12.076 2.170 1.00 63.16 293 PRO A CA 1
ATOM 2396 C C . PRO A 1 293 ? 14.293 13.377 1.411 1.00 63.16 293 PRO A C 1
ATOM 2398 O O . PRO A 1 293 ? 15.004 13.328 0.409 1.00 63.16 293 PRO A O 1
ATOM 2401 N N . LEU A 1 294 ? 13.821 14.537 1.894 1.00 65.12 294 LEU A N 1
ATOM 2402 C CA . LEU A 1 294 ? 14.146 15.835 1.282 1.00 65.12 294 LEU A CA 1
ATOM 2403 C C . LEU A 1 294 ? 15.642 16.143 1.388 1.00 65.12 294 LEU A C 1
ATOM 2405 O O . LEU A 1 294 ? 16.246 16.570 0.408 1.00 65.12 294 LEU A O 1
ATOM 2409 N N . TYR A 1 295 ? 16.259 15.872 2.541 1.00 62.16 295 TYR A N 1
ATOM 2410 C CA . TYR A 1 295 ? 17.710 16.010 2.693 1.00 62.16 295 TYR A CA 1
ATOM 2411 C C . TYR A 1 295 ? 18.474 15.059 1.772 1.00 62.16 295 TYR A C 1
ATOM 2413 O O . TYR A 1 295 ? 19.430 15.473 1.125 1.00 62.16 295 TYR A O 1
ATOM 2421 N N . THR A 1 296 ? 18.009 13.816 1.628 1.00 59.06 296 THR A N 1
ATOM 2422 C CA . THR A 1 296 ? 18.64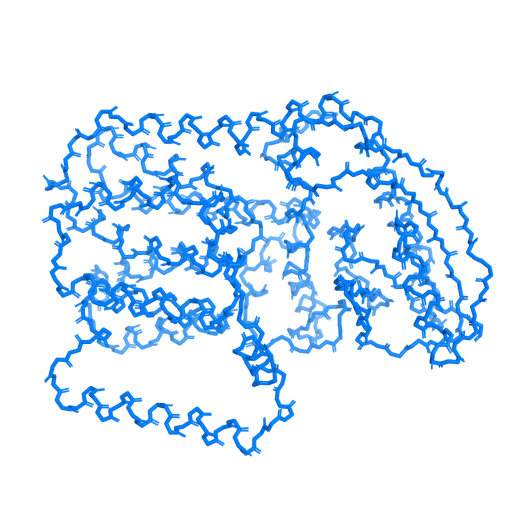2 12.845 0.721 1.00 59.06 296 THR A CA 1
ATOM 2423 C C . THR A 1 296 ? 18.592 13.305 -0.740 1.00 59.06 296 THR A C 1
ATOM 2425 O O . THR A 1 296 ? 19.548 13.090 -1.481 1.00 59.06 296 THR A O 1
ATOM 2428 N N . HIS A 1 297 ? 17.506 13.963 -1.156 1.00 61.53 297 HIS A N 1
ATOM 2429 C CA . HIS A 1 297 ? 17.391 14.542 -2.496 1.00 61.53 297 HIS A CA 1
ATOM 2430 C C . HIS A 1 297 ? 18.420 15.656 -2.736 1.00 61.53 297 HIS A C 1
ATOM 2432 O O . HIS A 1 297 ? 19.014 15.728 -3.809 1.00 61.53 297 HIS A O 1
ATOM 2438 N N . ILE A 1 298 ? 18.670 16.488 -1.720 1.00 66.69 298 ILE A N 1
ATOM 2439 C CA . ILE A 1 298 ? 19.691 17.543 -1.772 1.00 66.69 298 ILE A CA 1
ATOM 2440 C C . ILE A 1 298 ? 21.101 16.934 -1.823 1.00 66.69 298 ILE A C 1
ATOM 2442 O O . ILE A 1 298 ? 21.946 17.408 -2.579 1.00 66.69 298 ILE A O 1
ATOM 2446 N N . GLU A 1 299 ? 21.356 15.867 -1.062 1.00 64.19 299 GLU A N 1
ATOM 2447 C CA . GLU A 1 299 ? 22.658 15.186 -1.032 1.00 64.19 299 GLU A CA 1
ATOM 2448 C C . GLU A 1 299 ? 22.987 14.447 -2.344 1.00 64.19 299 GLU A C 1
ATOM 2450 O O . GLU A 1 299 ? 24.157 14.354 -2.722 1.00 64.19 299 GLU A O 1
ATOM 2455 N N . ASN A 1 300 ? 21.967 13.951 -3.052 1.00 67.56 300 ASN A N 1
ATOM 2456 C CA . ASN A 1 300 ? 22.082 13.132 -4.264 1.00 67.56 300 ASN A CA 1
ATOM 2457 C C . ASN A 1 300 ? 21.423 13.781 -5.494 1.00 67.56 300 ASN A C 1
ATOM 2459 O O . ASN A 1 300 ? 20.675 13.131 -6.230 1.00 67.56 300 ASN A O 1
ATOM 2463 N N . SER A 1 301 ? 21.689 15.068 -5.725 1.00 70.38 301 SER A N 1
ATOM 2464 C CA . SER A 1 301 ? 21.079 15.831 -6.823 1.00 70.38 301 SER A CA 1
ATOM 2465 C C . SER A 1 301 ? 21.348 15.219 -8.205 1.00 70.38 301 SER A C 1
ATOM 2467 O O . SER A 1 301 ? 20.415 15.061 -8.986 1.00 70.38 301 SER A O 1
ATOM 2469 N N . GLU A 1 302 ? 22.587 14.806 -8.484 1.00 71.56 302 GLU A N 1
ATOM 2470 C CA . GLU A 1 302 ? 22.996 14.180 -9.755 1.00 71.56 302 GLU A CA 1
ATOM 2471 C C . GLU A 1 302 ? 22.236 12.882 -10.035 1.00 71.56 302 GLU A C 1
ATOM 2473 O O . GLU A 1 302 ? 21.665 12.719 -11.109 1.00 71.56 302 GLU A O 1
ATOM 2478 N N . TYR A 1 303 ? 22.125 12.005 -9.038 1.00 68.38 303 TYR A N 1
ATOM 2479 C CA . TYR A 1 303 ? 21.350 10.769 -9.150 1.00 68.38 303 TYR A CA 1
ATOM 2480 C C . TYR A 1 303 ? 19.861 11.047 -9.407 1.00 68.38 303 TYR A C 1
ATOM 2482 O O . TYR A 1 303 ? 19.210 10.358 -10.188 1.00 68.38 303 TYR A O 1
ATOM 2490 N N . CYS A 1 304 ? 19.295 12.079 -8.777 1.00 66.75 304 CYS A N 1
ATOM 2491 C CA . CYS A 1 304 ? 17.896 12.443 -9.000 1.00 66.75 304 CYS A CA 1
ATOM 2492 C C . CYS A 1 304 ? 17.664 13.065 -10.386 1.00 66.75 304 CYS A C 1
ATOM 2494 O O . CYS A 1 304 ? 16.627 12.814 -10.999 1.00 66.75 304 CYS A O 1
ATOM 2496 N N . MET A 1 305 ? 18.619 13.851 -10.892 1.00 72.88 305 MET A N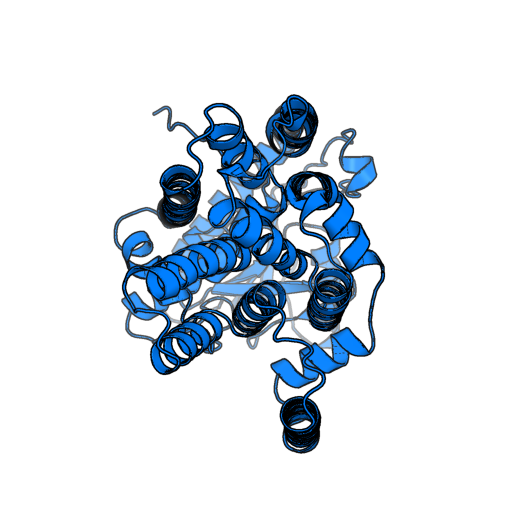 1
ATOM 2497 C CA . MET A 1 305 ? 18.591 14.342 -12.273 1.00 72.88 305 MET A CA 1
ATOM 2498 C C . MET A 1 305 ? 18.660 13.176 -13.265 1.00 72.88 305 MET A C 1
ATOM 2500 O O . MET A 1 305 ? 17.855 13.138 -14.191 1.00 72.88 305 MET A O 1
ATOM 2504 N N . GLN A 1 306 ? 19.520 12.187 -13.006 1.00 73.38 306 GLN A N 1
ATOM 2505 C CA . GLN A 1 306 ? 19.636 10.968 -13.808 1.00 73.38 306 GLN A CA 1
ATOM 2506 C C . GLN A 1 306 ? 18.304 10.204 -13.894 1.00 73.38 306 GLN A C 1
ATOM 2508 O O . GLN A 1 306 ? 17.880 9.828 -14.983 1.00 73.38 306 GLN A O 1
ATOM 2513 N N . VAL A 1 307 ? 17.597 10.017 -12.771 1.00 69.19 307 VAL A N 1
ATOM 2514 C CA . VAL A 1 307 ? 16.262 9.380 -12.755 1.00 69.19 307 VAL A CA 1
ATOM 2515 C C . VAL A 1 307 ? 15.273 10.131 -13.654 1.00 69.19 307 VAL A C 1
ATOM 2517 O O . VAL A 1 307 ? 14.561 9.509 -14.441 1.00 69.19 307 VAL A O 1
ATOM 2520 N N . ASN A 1 308 ? 15.234 11.462 -13.561 1.00 69.44 308 ASN A N 1
ATOM 2521 C CA . ASN A 1 308 ? 14.333 12.276 -14.380 1.00 69.44 308 ASN A CA 1
ATOM 2522 C C . ASN A 1 308 ? 14.678 12.189 -15.874 1.00 69.44 308 ASN A C 1
ATOM 2524 O O . ASN A 1 308 ? 13.776 12.096 -16.704 1.00 69.44 308 ASN A O 1
ATOM 2528 N N . GLU A 1 309 ? 15.967 12.181 -16.219 1.00 73.06 309 GLU A N 1
ATOM 2529 C CA . GLU A 1 309 ? 16.410 12.053 -17.608 1.00 73.06 309 GLU A CA 1
ATOM 2530 C C . GLU A 1 309 ? 16.079 10.668 -18.186 1.00 73.06 309 GLU A C 1
ATOM 2532 O O . GLU A 1 309 ? 15.611 10.563 -19.320 1.00 73.06 309 GLU A O 1
ATOM 2537 N N . ILE A 1 310 ? 16.236 9.603 -17.393 1.00 72.06 310 ILE A N 1
ATOM 2538 C CA . ILE A 1 310 ? 15.801 8.244 -17.748 1.00 72.06 310 ILE A CA 1
ATOM 2539 C C . ILE A 1 310 ? 14.299 8.219 -18.053 1.00 72.06 310 ILE A C 1
ATOM 2541 O O . ILE A 1 310 ? 13.887 7.703 -19.094 1.00 72.06 310 ILE A O 1
ATOM 2545 N N . ILE A 1 311 ? 13.480 8.797 -17.171 1.00 69.31 311 ILE A N 1
ATOM 2546 C CA . ILE A 1 311 ? 12.021 8.904 -17.330 1.00 69.31 311 ILE A CA 1
ATOM 2547 C C . ILE A 1 311 ? 11.662 9.627 -18.637 1.00 69.31 311 ILE A C 1
ATOM 2549 O O . ILE A 1 311 ? 10.818 9.155 -19.401 1.00 69.31 311 ILE A O 1
ATOM 2553 N N . GLU A 1 312 ? 12.322 10.748 -18.930 1.00 72.62 312 GLU A N 1
ATOM 2554 C CA . GLU A 1 312 ? 12.060 11.527 -20.142 1.00 72.62 312 GLU A CA 1
ATOM 2555 C C . GLU A 1 312 ? 12.460 10.765 -21.413 1.00 72.62 312 GLU A C 1
ATOM 2557 O O . GLU A 1 312 ? 11.681 10.698 -22.368 1.00 72.62 312 GLU A O 1
ATOM 2562 N N . LYS A 1 313 ? 13.657 10.164 -21.435 1.00 75.12 313 LYS A N 1
ATOM 2563 C CA . LYS A 1 313 ? 14.150 9.425 -22.606 1.00 75.12 313 LYS A CA 1
ATOM 2564 C C . LYS A 1 313 ? 13.307 8.194 -22.896 1.00 75.12 313 LYS A C 1
ATOM 2566 O O . LYS A 1 313 ? 12.931 7.977 -24.044 1.00 75.12 313 LYS A O 1
ATOM 2571 N N . THR A 1 314 ? 12.979 7.416 -21.869 1.00 71.25 314 THR A N 1
ATOM 2572 C CA . THR A 1 314 ? 12.137 6.225 -22.024 1.00 71.25 314 THR A CA 1
ATOM 2573 C C . THR A 1 314 ? 10.745 6.599 -22.549 1.00 71.25 314 THR A C 1
ATOM 2575 O O . THR A 1 314 ? 10.253 5.933 -23.456 1.00 71.25 314 THR A O 1
ATOM 2578 N N . SER A 1 315 ? 10.142 7.698 -22.076 1.00 69.19 315 SER A N 1
ATOM 2579 C CA . SER A 1 315 ? 8.830 8.157 -22.566 1.00 69.19 315 SER A CA 1
ATOM 2580 C C . SER A 1 315 ? 8.857 8.647 -24.024 1.00 69.19 315 SER A C 1
ATOM 2582 O O . SER A 1 315 ? 7.901 8.421 -24.770 1.00 69.19 315 SER A O 1
ATOM 2584 N N . LYS A 1 316 ? 9.947 9.293 -24.464 1.00 72.25 316 LYS A N 1
ATOM 2585 C CA . LYS A 1 316 ? 10.121 9.685 -25.877 1.00 72.25 316 LYS A CA 1
ATOM 2586 C C . LYS A 1 316 ? 10.231 8.468 -26.787 1.00 72.25 316 LYS A C 1
ATOM 2588 O O . LYS A 1 316 ? 9.527 8.399 -27.789 1.00 72.25 316 LYS A O 1
ATOM 2593 N N . LEU A 1 317 ? 11.055 7.499 -26.391 1.00 70.94 317 LEU A N 1
ATOM 2594 C CA . LEU A 1 317 ? 11.227 6.249 -27.127 1.00 70.94 317 LEU A CA 1
ATOM 2595 C C . LEU A 1 317 ? 9.889 5.531 -27.291 1.00 70.94 317 LEU A C 1
ATOM 2597 O O . LEU A 1 317 ? 9.529 5.166 -28.399 1.00 70.94 317 LEU A O 1
ATOM 2601 N N . GLU A 1 318 ? 9.101 5.400 -26.227 1.00 63.97 318 GLU A N 1
ATOM 2602 C CA . GLU A 1 318 ? 7.759 4.823 -26.323 1.00 63.97 318 GLU A CA 1
ATOM 2603 C C . GLU A 1 318 ? 6.913 5.501 -27.410 1.00 63.97 318 GLU A C 1
ATOM 2605 O O . GLU A 1 318 ? 6.361 4.824 -28.272 1.00 63.97 318 GLU A O 1
ATOM 2610 N N . THR A 1 319 ? 6.851 6.835 -27.405 1.00 66.50 319 THR A N 1
ATOM 2611 C CA . THR A 1 319 ? 6.057 7.606 -28.375 1.00 66.50 319 THR A CA 1
ATOM 2612 C C . THR A 1 319 ? 6.517 7.344 -29.811 1.00 66.50 319 THR A C 1
ATOM 2614 O O . THR A 1 319 ? 5.695 7.155 -30.708 1.00 66.50 319 THR A O 1
ATOM 2617 N N . GLU A 1 320 ? 7.831 7.291 -30.029 1.00 68.69 320 GLU A N 1
ATOM 2618 C CA . GLU A 1 320 ? 8.427 6.982 -31.329 1.00 68.69 320 GLU A CA 1
ATOM 2619 C C . GLU A 1 320 ? 8.078 5.554 -31.780 1.00 68.69 320 GLU A C 1
ATOM 2621 O O . GLU A 1 320 ? 7.614 5.359 -32.905 1.00 68.69 320 GLU A O 1
ATOM 2626 N N . TYR A 1 321 ? 8.213 4.553 -30.907 1.00 63.59 321 TYR A N 1
ATOM 2627 C CA . TYR A 1 321 ? 7.964 3.148 -31.250 1.00 63.59 321 TYR A CA 1
ATOM 2628 C C . TYR A 1 321 ? 6.468 2.801 -31.361 1.00 63.59 321 TYR A C 1
ATOM 2630 O O . TYR A 1 321 ? 6.098 2.016 -32.230 1.00 63.59 321 TYR A O 1
ATOM 2638 N N . LEU A 1 322 ? 5.585 3.425 -30.572 1.00 60.25 322 LEU A N 1
ATOM 2639 C CA . LEU A 1 322 ? 4.126 3.244 -30.667 1.00 60.25 322 LEU A CA 1
ATOM 2640 C C . LEU A 1 322 ? 3.525 3.816 -31.957 1.00 60.25 322 LEU A C 1
ATOM 2642 O O . LEU A 1 322 ? 2.446 3.391 -32.364 1.00 60.25 322 LEU A O 1
ATOM 2646 N N . SER A 1 323 ? 4.206 4.762 -32.611 1.00 59.41 323 SER A N 1
ATOM 2647 C CA . SER A 1 323 ? 3.752 5.325 -33.890 1.00 59.41 323 SER A CA 1
ATOM 2648 C C . SER A 1 323 ? 3.893 4.361 -35.081 1.00 59.41 323 SER A C 1
ATOM 2650 O O . SER A 1 323 ? 3.350 4.632 -36.152 1.00 59.41 323 SER A O 1
ATOM 2652 N N . HIS A 1 324 ? 4.567 3.220 -34.895 1.00 60.78 324 HIS A N 1
ATOM 2653 C CA . HIS A 1 324 ? 4.785 2.204 -35.922 1.00 60.78 324 HIS A CA 1
ATOM 2654 C C . HIS A 1 324 ? 3.835 1.013 -35.689 1.00 60.78 324 HIS A C 1
ATOM 2656 O O . HIS A 1 324 ? 4.007 0.222 -34.766 1.00 60.78 324 HIS A O 1
ATOM 2662 N N . SER A 1 325 ? 2.799 0.890 -36.522 1.00 54.59 325 SER A N 1
ATOM 2663 C CA . SER A 1 325 ? 1.670 -0.048 -36.367 1.00 54.59 325 SER A CA 1
ATOM 2664 C C . SER A 1 325 ? 1.963 -1.524 -36.703 1.00 54.59 325 SER A C 1
ATOM 2666 O O . SER A 1 325 ? 1.039 -2.331 -36.774 1.00 54.59 325 SER A O 1
ATOM 2668 N N . GLU A 1 326 ? 3.228 -1.899 -36.887 1.00 58.59 326 GLU A N 1
ATOM 2669 C CA . GLU A 1 326 ? 3.675 -3.260 -37.216 1.00 58.59 326 GLU A CA 1
ATOM 2670 C C . GLU A 1 326 ? 4.660 -3.703 -36.114 1.00 58.59 326 GLU A C 1
ATOM 2672 O O . GLU A 1 326 ? 5.825 -3.326 -36.130 1.00 58.59 326 GLU A O 1
ATOM 2677 N N . ILE A 1 327 ? 4.151 -4.362 -35.064 1.00 63.28 327 ILE A N 1
ATOM 2678 C CA . ILE A 1 327 ? 4.598 -4.169 -33.664 1.00 63.28 327 ILE A CA 1
ATOM 2679 C C . ILE A 1 327 ? 5.891 -4.917 -33.274 1.00 63.28 327 ILE A C 1
ATOM 2681 O O . ILE A 1 327 ? 5.874 -6.146 -33.198 1.00 63.28 327 ILE A O 1
ATOM 2685 N N . PRO A 1 328 ? 6.929 -4.183 -32.828 1.00 71.00 328 PRO A N 1
ATOM 2686 C CA . PRO A 1 328 ? 7.770 -4.557 -31.695 1.00 71.00 328 PRO A CA 1
ATOM 2687 C C . PRO A 1 328 ? 7.233 -3.968 -30.375 1.00 71.00 328 PRO A C 1
ATOM 2689 O O . PRO A 1 328 ? 6.859 -2.796 -30.294 1.00 71.00 328 PRO A O 1
ATOM 2692 N N . HIS A 1 329 ? 7.205 -4.774 -29.317 1.00 79.69 329 HIS A N 1
ATOM 2693 C CA . HIS A 1 329 ? 6.904 -4.346 -27.953 1.00 79.69 329 HIS A CA 1
ATOM 2694 C C . HIS A 1 329 ? 8.082 -3.585 -27.322 1.00 79.69 329 HIS A C 1
ATOM 2696 O O . HIS A 1 329 ? 9.252 -3.828 -27.628 1.00 79.69 329 HIS A O 1
ATOM 2702 N N . PHE A 1 330 ? 7.777 -2.692 -26.377 1.00 80.31 330 PHE A N 1
ATOM 2703 C CA . PHE A 1 330 ? 8.770 -2.013 -25.543 1.00 80.31 330 PHE A CA 1
ATOM 2704 C C . PHE A 1 330 ? 8.707 -2.545 -24.108 1.00 80.31 330 PHE A C 1
ATOM 2706 O O . PHE A 1 330 ? 7.748 -2.297 -23.381 1.00 80.31 330 PHE A O 1
ATOM 2713 N N . PHE A 1 331 ? 9.729 -3.284 -23.692 1.00 81.06 331 PHE A N 1
ATOM 2714 C CA . PHE A 1 331 ? 9.877 -3.824 -22.349 1.00 81.06 331 PHE A CA 1
ATOM 2715 C C . PHE A 1 331 ? 10.643 -2.848 -21.456 1.00 81.06 331 PHE A C 1
ATOM 2717 O O . PHE A 1 331 ? 11.744 -2.431 -21.802 1.00 81.06 331 PHE A O 1
ATOM 2724 N N . ILE A 1 332 ? 10.111 -2.524 -20.282 1.00 77.06 332 ILE A N 1
ATOM 2725 C CA . ILE A 1 332 ? 10.733 -1.611 -19.315 1.00 77.06 332 ILE A CA 1
ATOM 2726 C C . ILE A 1 332 ? 10.807 -2.257 -17.934 1.00 77.06 332 ILE A C 1
ATOM 2728 O O . ILE A 1 332 ? 9.901 -2.978 -17.511 1.00 77.06 332 ILE A O 1
ATOM 2732 N N . GLU A 1 333 ? 11.895 -2.024 -17.208 1.00 72.62 333 GLU A N 1
ATOM 2733 C CA . GLU A 1 333 ? 12.012 -2.534 -15.846 1.00 72.62 333 GLU A CA 1
ATOM 2734 C C . GLU A 1 333 ? 11.067 -1.846 -14.846 1.00 72.62 333 GLU A C 1
ATOM 2736 O O . GLU A 1 333 ? 10.770 -0.653 -14.921 1.00 72.62 333 GLU A O 1
ATOM 2741 N N . ASN A 1 334 ? 10.656 -2.614 -13.839 1.00 60.00 334 ASN A N 1
ATOM 2742 C CA . ASN A 1 334 ? 9.734 -2.200 -12.782 1.00 60.00 334 ASN A CA 1
ATOM 2743 C C . ASN A 1 334 ? 10.164 -0.987 -11.932 1.00 60.00 334 ASN A C 1
ATOM 2745 O O . ASN A 1 334 ? 9.316 -0.427 -11.245 1.00 60.00 334 ASN A O 1
ATOM 2749 N N . ASN A 1 335 ? 11.441 -0.577 -11.944 1.00 55.72 335 ASN A N 1
ATOM 2750 C CA . ASN A 1 335 ? 11.942 0.498 -11.074 1.00 55.72 335 ASN A CA 1
ATOM 2751 C C . ASN A 1 335 ? 11.977 1.893 -11.721 1.00 55.72 335 ASN A C 1
ATOM 2753 O O . ASN A 1 335 ? 12.290 2.860 -11.030 1.00 55.72 335 ASN A O 1
ATOM 2757 N N . ILE A 1 336 ? 11.684 2.008 -13.018 1.00 53.47 336 ILE A N 1
ATOM 2758 C CA . ILE A 1 336 ? 11.830 3.267 -13.772 1.00 53.47 336 ILE A CA 1
ATOM 2759 C C . ILE A 1 336 ? 10.718 3.497 -14.797 1.00 53.47 336 ILE A C 1
ATOM 2761 O O . ILE A 1 336 ? 10.888 4.328 -15.676 1.00 53.47 336 ILE A O 1
ATOM 2765 N N . ALA A 1 337 ? 9.594 2.783 -14.710 1.00 51.88 337 ALA A N 1
ATOM 2766 C CA . ALA A 1 337 ? 8.445 2.998 -15.588 1.00 51.88 337 ALA A CA 1
ATOM 2767 C C . ALA A 1 337 ? 7.601 4.197 -15.093 1.00 51.88 337 ALA A C 1
ATOM 2769 O O . ALA A 1 337 ? 6.864 4.046 -14.116 1.00 51.88 337 ALA A O 1
ATOM 2770 N N . PRO A 1 338 ? 7.683 5.403 -15.692 1.00 50.28 338 PRO A N 1
ATOM 2771 C CA . PRO A 1 338 ? 6.857 6.530 -15.290 1.00 50.28 338 PRO A CA 1
ATOM 2772 C C . PRO A 1 338 ? 5.371 6.275 -15.531 1.00 50.28 338 PRO A C 1
ATOM 2774 O O . PRO A 1 338 ? 4.954 5.524 -16.408 1.00 50.28 338 PRO A O 1
ATOM 2777 N N . ALA A 1 339 ? 4.535 6.992 -14.785 1.00 45.03 339 ALA A N 1
ATOM 2778 C CA . ALA A 1 339 ? 3.087 6.922 -14.947 1.00 45.03 339 ALA A CA 1
ATOM 2779 C C . ALA A 1 339 ? 2.598 7.367 -16.344 1.00 45.03 339 ALA A C 1
ATOM 2781 O O . ALA A 1 339 ? 1.429 7.181 -16.664 1.00 45.03 339 ALA A O 1
ATOM 2782 N N . SER A 1 340 ? 3.428 7.988 -17.191 1.00 44.78 340 SER A N 1
ATOM 2783 C CA . SER A 1 340 ? 3.077 8.295 -18.589 1.00 44.78 340 SER A CA 1
ATOM 2784 C C . SER A 1 340 ? 2.937 7.041 -19.466 1.00 44.78 340 SER A C 1
ATOM 2786 O O . SER A 1 340 ? 2.123 7.068 -20.381 1.00 44.78 340 SER A O 1
ATOM 2788 N N . PHE A 1 341 ? 3.594 5.928 -19.110 1.00 50.53 341 PHE A N 1
ATOM 2789 C CA . PHE A 1 341 ? 3.542 4.628 -19.814 1.00 50.53 341 PHE A CA 1
ATOM 2790 C C . PHE A 1 341 ? 2.186 3.907 -19.748 1.00 50.53 341 PHE A C 1
ATOM 2792 O O . PHE A 1 341 ? 2.015 2.797 -20.241 1.00 50.53 341 PHE A O 1
ATOM 2799 N N . ILE A 1 342 ? 1.202 4.518 -19.095 1.00 50.53 342 ILE A N 1
ATOM 2800 C CA . ILE A 1 342 ? -0.099 3.929 -18.781 1.00 50.53 342 ILE A CA 1
ATOM 2801 C C . ILE A 1 342 ? -1.023 3.820 -20.020 1.00 50.53 342 ILE A C 1
ATOM 2803 O O . ILE A 1 342 ? -2.070 3.178 -19.955 1.00 50.53 342 ILE A O 1
ATOM 2807 N N . GLN A 1 343 ? -0.673 4.440 -21.150 1.00 50.81 343 GLN A N 1
ATOM 2808 C CA . GLN A 1 343 ? -1.569 4.544 -22.311 1.00 50.81 343 GLN A CA 1
ATOM 2809 C C . GLN A 1 343 ? -1.146 3.707 -23.531 1.00 50.81 343 GLN A C 1
ATOM 2811 O O . GLN A 1 343 ? -1.930 3.612 -24.476 1.00 50.81 343 GLN A O 1
ATOM 2816 N N . GLY A 1 344 ? 0.042 3.089 -23.522 1.00 55.06 344 GLY A N 1
ATOM 2817 C CA . GLY A 1 344 ? 0.566 2.305 -24.644 1.00 55.06 344 GLY A CA 1
ATOM 2818 C C . GLY A 1 344 ? 0.165 0.826 -24.607 1.00 55.06 344 GLY A C 1
ATOM 2819 O O . GLY A 1 344 ? 0.529 0.099 -23.687 1.00 55.06 344 GLY A O 1
ATOM 2820 N N . THR A 1 345 ? -0.509 0.329 -25.652 1.00 58.94 345 THR A N 1
ATOM 2821 C CA . THR A 1 345 ? -0.867 -1.101 -25.793 1.00 58.94 345 THR A CA 1
ATOM 2822 C C . THR A 1 345 ? 0.335 -2.024 -26.003 1.00 58.94 345 THR A C 1
ATOM 2824 O O . THR A 1 345 ? 0.204 -3.231 -25.811 1.00 58.94 345 THR A O 1
ATOM 2827 N N . ASN A 1 346 ? 1.504 -1.486 -26.374 1.00 69.81 346 ASN A N 1
ATOM 2828 C CA . ASN A 1 346 ? 2.693 -2.270 -26.742 1.00 69.81 346 ASN A CA 1
ATOM 2829 C C . ASN A 1 346 ? 3.821 -2.189 -25.697 1.00 69.81 346 ASN A C 1
ATOM 2831 O O . ASN A 1 346 ? 4.906 -2.718 -25.930 1.00 69.81 346 ASN A O 1
ATOM 2835 N N . CYS A 1 347 ? 3.587 -1.537 -24.553 1.00 72.06 347 CYS A N 1
ATOM 2836 C CA . CYS A 1 347 ? 4.547 -1.490 -23.451 1.00 72.06 347 CYS A CA 1
ATOM 2837 C C . CYS A 1 347 ? 4.372 -2.706 -22.525 1.00 72.06 347 CYS A C 1
ATOM 2839 O O . CYS A 1 347 ? 3.247 -3.112 -22.224 1.00 72.06 347 CYS A O 1
ATOM 2841 N N . ARG A 1 348 ? 5.476 -3.303 -22.070 1.00 75.12 348 ARG A N 1
ATOM 2842 C CA . ARG A 1 348 ? 5.505 -4.493 -21.205 1.00 75.12 348 ARG A CA 1
ATOM 2843 C C . ARG A 1 348 ? 6.463 -4.288 -20.044 1.00 75.12 348 ARG A C 1
ATOM 2845 O O . ARG A 1 348 ? 7.505 -3.663 -20.196 1.00 75.12 348 ARG A O 1
ATOM 2852 N N . MET A 1 349 ? 6.136 -4.820 -18.870 1.00 74.81 349 MET A N 1
ATOM 2853 C CA . MET A 1 349 ? 7.017 -4.703 -17.705 1.00 74.81 349 MET A CA 1
ATOM 2854 C C . MET A 1 349 ? 7.900 -5.938 -17.526 1.00 74.81 349 MET A C 1
ATOM 2856 O O . MET A 1 349 ? 7.448 -7.075 -17.658 1.00 74.81 349 MET A O 1
ATOM 2860 N N . LEU A 1 350 ? 9.153 -5.694 -17.151 1.00 74.06 350 LEU A N 1
ATOM 2861 C CA . LEU A 1 350 ? 10.091 -6.697 -16.660 1.00 74.06 350 LEU A CA 1
ATOM 2862 C C . LEU A 1 350 ? 10.081 -6.666 -15.134 1.00 74.06 350 LEU A C 1
ATOM 2864 O O . LEU A 1 350 ? 10.459 -5.661 -14.518 1.00 74.06 350 LEU A O 1
ATOM 2868 N N . LEU A 1 351 ? 9.657 -7.769 -14.519 1.00 71.62 351 LEU A N 1
ATOM 2869 C CA . LEU A 1 351 ? 9.649 -7.901 -13.070 1.00 71.62 351 LEU A CA 1
ATOM 2870 C C . LEU A 1 351 ? 10.946 -8.571 -12.614 1.00 71.62 351 LEU A C 1
ATOM 2872 O O . LEU A 1 351 ? 11.122 -9.780 -12.754 1.00 71.62 351 LEU A O 1
ATOM 2876 N N . PHE A 1 352 ? 11.848 -7.767 -12.056 1.00 68.38 352 PHE A N 1
ATOM 2877 C CA . PHE A 1 352 ? 13.082 -8.248 -11.446 1.00 68.38 352 PHE A CA 1
ATOM 2878 C C . PHE A 1 352 ? 12.854 -8.536 -9.956 1.00 68.38 352 PHE A C 1
ATOM 2880 O O . PHE A 1 352 ? 12.652 -7.620 -9.156 1.00 68.38 352 PHE A O 1
ATOM 2887 N N . GLU A 1 353 ? 12.890 -9.814 -9.594 1.00 64.50 353 GLU A N 1
ATOM 2888 C CA . GLU A 1 353 ? 12.985 -10.328 -8.226 1.00 64.50 353 GLU A CA 1
ATOM 2889 C C . GLU A 1 353 ? 14.467 -10.597 -7.886 1.00 64.50 353 GLU A C 1
ATOM 2891 O O . GLU A 1 353 ? 15.283 -10.720 -8.802 1.00 64.50 353 GLU A O 1
ATOM 2896 N N . PRO A 1 354 ? 14.854 -10.702 -6.596 1.00 61.16 354 PRO A N 1
ATOM 2897 C CA . PRO A 1 354 ? 16.257 -10.884 -6.204 1.00 61.16 354 PRO A CA 1
ATOM 2898 C C . PRO A 1 354 ? 16.989 -11.993 -6.974 1.00 61.16 354 PRO A C 1
ATOM 2900 O O . PRO A 1 354 ? 18.123 -11.785 -7.404 1.00 61.16 354 PRO A O 1
ATOM 2903 N N . ASP A 1 355 ? 16.297 -13.107 -7.231 1.00 61.09 355 ASP A N 1
ATOM 2904 C CA . ASP A 1 355 ? 16.867 -14.305 -7.856 1.00 61.09 355 ASP A CA 1
ATOM 2905 C C . ASP A 1 355 ? 16.203 -14.681 -9.193 1.00 61.09 355 ASP A C 1
ATOM 2907 O O . ASP A 1 355 ? 16.524 -15.716 -9.777 1.00 61.09 355 ASP A O 1
ATOM 2911 N N . LYS A 1 356 ? 15.254 -13.878 -9.691 1.00 65.56 356 LYS A N 1
ATOM 2912 C CA . LYS A 1 356 ? 14.445 -14.247 -10.860 1.00 65.56 356 LYS A CA 1
ATOM 2913 C C . LYS A 1 356 ? 14.020 -13.031 -11.675 1.00 65.56 356 LYS A C 1
ATOM 2915 O O . LYS A 1 356 ? 13.624 -12.011 -11.129 1.00 65.56 356 LYS A O 1
ATOM 2920 N N . LEU A 1 357 ? 14.026 -13.177 -12.997 1.00 75.31 357 LEU A N 1
ATOM 2921 C CA . LEU A 1 357 ? 13.324 -12.282 -13.913 1.00 75.31 357 LEU A CA 1
ATOM 2922 C C . LEU A 1 357 ? 12.011 -12.946 -14.343 1.00 75.31 357 LEU A C 1
ATOM 2924 O O . LEU A 1 357 ? 12.012 -14.098 -14.779 1.00 75.31 357 LEU A O 1
ATOM 2928 N N . GLN A 1 358 ? 10.898 -12.228 -14.220 1.00 72.19 358 GLN A N 1
ATOM 2929 C CA . GLN A 1 358 ? 9.602 -12.639 -14.754 1.00 72.19 358 GLN A CA 1
ATOM 2930 C C . GLN A 1 358 ? 9.183 -11.701 -15.888 1.00 72.19 358 GLN A C 1
ATOM 2932 O O . GLN A 1 358 ? 9.260 -10.475 -15.764 1.00 72.19 358 GLN A O 1
ATOM 2937 N N . ILE A 1 359 ? 8.731 -12.299 -16.989 1.00 76.00 359 ILE A N 1
ATOM 2938 C CA . ILE A 1 359 ? 8.234 -11.609 -18.179 1.00 76.00 359 ILE A CA 1
ATOM 2939 C C . ILE A 1 359 ? 6.866 -12.208 -18.487 1.00 76.00 359 ILE A C 1
ATOM 2941 O O . ILE A 1 359 ? 6.730 -13.425 -18.599 1.00 76.00 359 ILE A O 1
ATOM 2945 N N . PHE A 1 360 ? 5.851 -11.352 -18.561 1.00 66.94 360 PHE A N 1
ATOM 2946 C CA . PHE A 1 360 ? 4.447 -11.758 -18.691 1.00 66.94 360 PHE A CA 1
ATOM 2947 C C . PHE A 1 360 ? 3.958 -11.831 -20.144 1.00 66.94 360 PHE A C 1
ATOM 2949 O O . PHE A 1 360 ? 2.802 -12.164 -20.375 1.00 66.94 360 PHE A O 1
ATOM 2956 N N . ASP A 1 361 ? 4.831 -11.545 -21.111 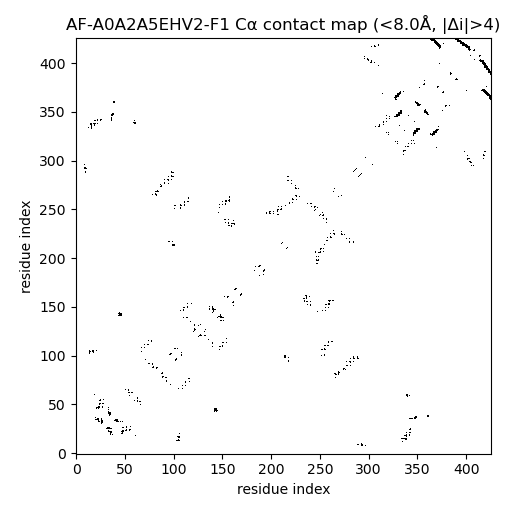1.00 72.38 361 ASP A N 1
ATOM 2957 C CA . ASP A 1 361 ? 4.535 -11.633 -22.540 1.00 72.38 361 ASP A CA 1
ATOM 2958 C C . ASP A 1 361 ? 5.700 -12.283 -23.301 1.00 72.38 361 ASP A C 1
ATOM 2960 O O . ASP A 1 361 ? 6.841 -12.307 -22.828 1.00 72.38 361 ASP A O 1
ATOM 2964 N N . LYS A 1 362 ? 5.413 -12.827 -24.483 1.00 78.81 362 LYS A N 1
ATOM 2965 C CA . LYS A 1 362 ? 6.423 -13.415 -25.357 1.00 78.81 362 LYS A CA 1
ATOM 2966 C C . LYS A 1 362 ? 7.238 -12.307 -26.022 1.00 78.81 362 LYS A C 1
ATOM 2968 O O . LYS A 1 362 ? 6.679 -11.385 -26.607 1.00 78.81 362 LYS A O 1
ATOM 2973 N N . MET A 1 363 ? 8.559 -12.456 -25.980 1.00 84.00 363 MET A N 1
ATOM 2974 C CA . MET A 1 363 ? 9.480 -11.607 -26.735 1.00 84.00 363 MET A CA 1
ATOM 2975 C C . MET A 1 363 ? 9.592 -12.077 -28.187 1.00 84.00 363 MET A C 1
ATOM 2977 O O . MET A 1 363 ? 9.718 -13.279 -28.448 1.00 84.00 363 MET A O 1
ATOM 2981 N N . VAL A 1 364 ? 9.550 -11.132 -29.119 1.00 85.06 364 VAL A N 1
ATOM 2982 C CA . VAL A 1 364 ? 9.665 -11.330 -30.567 1.00 85.06 364 VAL A CA 1
ATOM 2983 C C . VAL A 1 364 ? 10.742 -10.423 -31.162 1.00 85.06 364 VAL A C 1
ATOM 2985 O O . VAL A 1 364 ? 11.172 -9.449 -30.549 1.00 85.06 364 VAL A O 1
ATOM 2988 N N . SER A 1 365 ? 11.199 -10.766 -32.367 1.00 84.75 365 SER A N 1
ATOM 2989 C CA . SER A 1 365 ? 12.170 -9.963 -33.114 1.00 84.75 365 SER A CA 1
ATOM 2990 C C . SER A 1 365 ? 11.687 -8.520 -33.271 1.00 84.75 365 SER A C 1
ATOM 2992 O O . SER A 1 365 ? 10.522 -8.274 -33.583 1.00 84.75 365 SER A O 1
ATOM 2994 N N . GLY A 1 366 ? 12.591 -7.571 -33.044 1.00 82.06 366 GLY A N 1
ATOM 2995 C CA . GLY A 1 366 ? 12.315 -6.139 -33.063 1.00 82.06 366 GLY A CA 1
ATOM 2996 C C . GLY A 1 366 ? 11.993 -5.545 -31.692 1.00 82.06 366 GLY 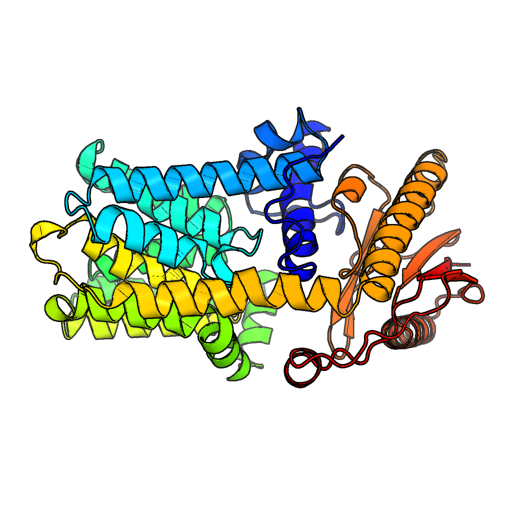A C 1
ATOM 2997 O O . GLY A 1 366 ? 12.183 -4.336 -31.528 1.00 82.06 366 GLY A O 1
ATOM 2998 N N . ASP A 1 367 ? 11.578 -6.356 -30.710 1.00 86.12 367 ASP A N 1
ATOM 2999 C CA . ASP A 1 367 ? 11.236 -5.880 -29.367 1.00 86.12 367 ASP A CA 1
ATOM 3000 C C . ASP A 1 367 ? 12.401 -5.124 -28.728 1.00 86.12 367 ASP A C 1
ATOM 3002 O O . ASP A 1 367 ? 13.565 -5.524 -28.823 1.00 86.12 367 ASP A O 1
ATOM 3006 N N . LYS A 1 368 ? 12.089 -4.024 -28.046 1.00 86.31 368 LYS A N 1
ATOM 3007 C CA . LYS A 1 368 ? 13.064 -3.164 -27.369 1.00 86.31 368 LYS A CA 1
ATOM 3008 C C . LYS A 1 368 ? 12.981 -3.365 -25.869 1.00 86.31 368 LYS A C 1
ATOM 3010 O O . LYS A 1 368 ? 11.896 -3.513 -25.330 1.00 86.31 368 LYS A O 1
ATOM 3015 N N . ILE A 1 369 ? 14.117 -3.349 -25.186 1.00 86.81 369 ILE A N 1
ATOM 3016 C CA . ILE A 1 369 ? 14.202 -3.612 -23.745 1.00 86.81 369 ILE A CA 1
ATOM 3017 C C . ILE A 1 369 ? 14.992 -2.482 -23.087 1.00 86.81 369 ILE A C 1
ATOM 3019 O O . ILE A 1 369 ? 16.143 -2.271 -23.451 1.00 86.81 369 ILE A O 1
ATOM 3023 N N . ALA A 1 370 ? 14.406 -1.780 -22.120 1.00 85.44 370 ALA A N 1
ATOM 3024 C CA . ALA A 1 370 ? 15.038 -0.725 -21.335 1.00 85.44 370 ALA A CA 1
ATOM 3025 C C . ALA A 1 370 ? 15.364 -1.204 -19.912 1.00 85.44 370 ALA A C 1
ATOM 3027 O O . ALA A 1 370 ? 14.483 -1.635 -19.162 1.00 85.44 370 ALA A O 1
ATOM 3028 N N . ILE A 1 371 ? 16.641 -1.103 -19.540 1.00 85.44 371 ILE A N 1
ATOM 3029 C CA . ILE A 1 371 ? 17.192 -1.536 -18.248 1.00 85.44 371 ILE A CA 1
ATOM 3030 C C . ILE A 1 371 ? 18.050 -0.410 -17.673 1.00 85.44 371 ILE A C 1
ATOM 3032 O O . ILE A 1 371 ? 18.709 0.300 -18.426 1.00 85.44 371 ILE A O 1
ATOM 3036 N N . THR A 1 372 ? 18.067 -0.242 -16.349 1.00 77.81 372 THR A N 1
ATOM 3037 C CA . THR A 1 372 ? 18.721 0.903 -15.687 1.00 77.81 372 THR A CA 1
ATOM 3038 C C . THR A 1 372 ? 19.764 0.566 -14.647 1.00 77.81 372 THR A C 1
ATOM 3040 O O . THR A 1 372 ? 20.451 1.464 -14.162 1.00 77.81 372 THR A O 1
ATOM 3043 N N . THR A 1 373 ? 19.972 -0.717 -14.347 1.00 78.31 373 THR A N 1
ATOM 3044 C CA . THR A 1 373 ? 21.110 -1.138 -13.521 1.00 78.31 373 THR A CA 1
ATOM 3045 C C . THR A 1 373 ? 21.914 -2.241 -14.193 1.00 78.31 373 THR A C 1
ATOM 3047 O O . THR A 1 373 ? 21.371 -3.145 -14.834 1.00 78.31 373 THR A O 1
ATOM 3050 N N . SER A 1 374 ? 23.232 -2.216 -13.989 1.00 82.12 374 SER A N 1
ATOM 3051 C CA . SER A 1 374 ? 24.139 -3.234 -14.528 1.00 82.12 374 SER A CA 1
ATOM 3052 C C . SER A 1 374 ? 23.827 -4.633 -13.987 1.00 82.12 374 SER A C 1
ATOM 3054 O O . SER A 1 374 ? 24.022 -5.628 -14.684 1.00 82.12 374 SER A O 1
ATOM 3056 N N . GLN A 1 375 ? 23.326 -4.735 -12.750 1.00 81.69 375 GLN A N 1
ATOM 3057 C CA . GLN A 1 375 ? 22.894 -6.009 -12.169 1.00 81.69 375 GLN A CA 1
ATOM 3058 C C . GLN A 1 375 ? 21.688 -6.583 -12.918 1.00 81.69 375 GLN A C 1
ATOM 3060 O O . GLN A 1 375 ? 21.713 -7.750 -13.307 1.00 81.69 375 GLN A O 1
ATOM 3065 N N . LYS A 1 376 ? 20.656 -5.768 -13.158 1.00 83.44 376 LYS A N 1
ATOM 3066 C CA . LYS A 1 376 ? 19.468 -6.192 -13.907 1.00 83.44 376 LYS A CA 1
ATOM 3067 C C . LYS A 1 376 ? 19.795 -6.496 -15.362 1.00 83.44 376 LYS A C 1
ATOM 3069 O O . LYS A 1 376 ? 19.262 -7.454 -15.911 1.00 83.44 376 LYS A O 1
ATOM 3074 N N . LEU A 1 377 ? 20.727 -5.753 -15.962 1.00 86.62 377 LEU A N 1
ATOM 3075 C CA . LEU A 1 377 ? 21.214 -6.027 -17.314 1.00 86.62 377 LEU A CA 1
ATOM 3076 C C . LEU A 1 377 ? 21.822 -7.431 -17.397 1.00 86.62 377 LEU A C 1
ATOM 3078 O O . LEU A 1 377 ? 21.451 -8.206 -18.274 1.00 86.62 377 LEU A O 1
ATOM 3082 N N . LYS A 1 378 ? 22.675 -7.797 -16.432 1.00 87.38 378 LYS A N 1
ATOM 3083 C CA . LYS A 1 378 ? 23.235 -9.154 -16.330 1.00 87.38 378 LYS A CA 1
ATOM 3084 C C . LYS A 1 378 ? 22.154 -10.212 -16.106 1.00 87.38 378 LYS A C 1
ATOM 3086 O O . LYS A 1 378 ? 22.186 -11.258 -16.745 1.00 87.38 378 LYS A O 1
ATOM 3091 N N . GLN A 1 379 ? 21.184 -9.950 -15.226 1.00 87.00 379 GLN A N 1
ATOM 3092 C CA . GLN A 1 379 ? 20.058 -10.866 -15.003 1.00 87.00 379 GLN A CA 1
ATOM 3093 C C . GLN A 1 379 ? 19.247 -11.090 -16.288 1.00 87.00 379 GLN A C 1
ATOM 3095 O O . GLN A 1 379 ? 18.917 -12.229 -16.612 1.00 87.00 379 GLN A O 1
ATOM 3100 N N . PHE A 1 380 ? 18.984 -10.029 -17.053 1.00 88.94 380 PHE A N 1
ATOM 3101 C CA . PHE A 1 380 ? 18.296 -10.119 -18.337 1.00 88.94 380 PHE A CA 1
ATOM 3102 C C . PHE A 1 380 ? 19.107 -10.893 -19.382 1.00 88.94 380 PHE A C 1
ATOM 3104 O O . PHE A 1 380 ? 18.568 -11.765 -20.054 1.00 88.94 380 PHE A O 1
ATOM 3111 N N . GLN A 1 381 ? 20.410 -10.629 -19.496 1.00 89.06 381 GLN A N 1
ATOM 3112 C CA . GLN A 1 381 ? 21.295 -11.364 -20.406 1.00 89.06 381 GLN A CA 1
ATOM 3113 C C . GLN A 1 381 ? 21.335 -12.863 -20.076 1.00 89.06 381 GLN A C 1
ATOM 3115 O O . GLN A 1 381 ? 21.267 -13.694 -20.981 1.00 89.06 381 GLN A O 1
ATOM 3120 N N . ASN A 1 382 ? 21.368 -13.216 -18.788 1.00 87.94 382 ASN A N 1
ATOM 3121 C CA . ASN A 1 382 ? 21.282 -14.607 -18.345 1.00 87.94 382 ASN A CA 1
ATOM 3122 C C . ASN A 1 382 ? 19.942 -15.243 -18.735 1.00 87.94 382 ASN A C 1
ATOM 3124 O O . ASN A 1 382 ? 19.925 -16.365 -19.235 1.00 87.94 382 ASN A O 1
ATOM 3128 N N . TYR A 1 383 ? 18.830 -14.524 -18.552 1.00 87.94 383 TYR A N 1
ATOM 3129 C CA . TYR A 1 383 ? 17.513 -14.977 -18.998 1.00 87.94 383 TYR A CA 1
ATOM 3130 C C . TYR A 1 383 ? 17.471 -15.192 -20.517 1.00 87.94 383 TYR A C 1
ATOM 3132 O O . TYR A 1 383 ? 17.000 -16.234 -20.971 1.00 87.94 383 TYR A O 1
ATOM 3140 N N . ALA A 1 384 ? 17.992 -14.246 -21.303 1.00 88.19 384 ALA A N 1
ATOM 3141 C CA . ALA A 1 384 ? 18.032 -14.347 -22.757 1.00 88.19 384 ALA A CA 1
ATOM 3142 C C . ALA A 1 384 ? 18.837 -15.574 -23.209 1.00 88.19 384 ALA A C 1
ATOM 3144 O O . ALA A 1 384 ? 18.361 -16.351 -24.032 1.00 88.19 384 ALA A O 1
ATOM 3145 N N . HIS A 1 385 ? 19.999 -15.814 -22.593 1.00 87.12 385 HIS A N 1
ATOM 3146 C CA . HIS A 1 385 ? 20.813 -17.001 -22.846 1.00 87.12 385 HIS A CA 1
ATOM 3147 C C . HIS A 1 385 ? 20.075 -18.303 -22.490 1.00 87.12 385 HIS A C 1
ATOM 3149 O O . HIS A 1 385 ? 20.065 -19.243 -23.276 1.00 87.12 385 HIS A O 1
ATOM 3155 N N . GLN A 1 386 ? 19.432 -18.371 -21.320 1.00 86.50 386 GLN A N 1
ATOM 3156 C CA . GLN A 1 386 ? 18.681 -19.558 -20.883 1.00 86.50 386 GLN A CA 1
ATOM 3157 C C . GLN A 1 386 ? 17.482 -19.879 -21.787 1.00 86.50 386 GLN A C 1
ATOM 3159 O O . GLN A 1 386 ? 17.119 -21.044 -21.923 1.00 86.50 386 GLN A O 1
ATOM 3164 N N . ASN A 1 387 ? 16.885 -18.861 -22.409 1.00 84.38 387 ASN A N 1
ATOM 3165 C CA . ASN A 1 387 ? 15.704 -18.993 -23.262 1.00 84.38 387 ASN A CA 1
ATOM 3166 C C . ASN A 1 387 ? 16.025 -18.928 -24.766 1.00 84.38 387 ASN A C 1
ATOM 3168 O O . ASN A 1 387 ? 15.105 -18.825 -25.574 1.00 84.38 387 ASN A O 1
ATOM 3172 N N . ASN A 1 388 ? 17.306 -18.999 -25.154 1.00 84.44 388 ASN A N 1
ATOM 3173 C CA . ASN A 1 388 ? 17.769 -18.905 -26.545 1.00 84.44 388 ASN A CA 1
ATOM 3174 C C . ASN A 1 388 ? 17.252 -17.660 -27.298 1.00 84.44 388 ASN A C 1
ATOM 3176 O O . ASN A 1 388 ? 16.975 -17.718 -28.495 1.00 84.44 388 ASN A O 1
ATOM 3180 N N . LEU A 1 389 ? 17.123 -16.528 -26.604 1.00 86.44 389 LEU A N 1
ATOM 3181 C CA . LEU A 1 389 ? 16.749 -15.250 -27.205 1.00 86.44 389 LEU A CA 1
ATOM 3182 C C . LEU A 1 389 ? 18.000 -14.552 -27.744 1.00 86.44 389 LEU A C 1
ATOM 3184 O O . LEU A 1 389 ? 18.920 -14.228 -26.991 1.00 86.44 389 LEU A O 1
ATOM 3188 N N . SER A 1 390 ? 18.031 -14.300 -29.052 1.00 86.31 390 SER A N 1
ATOM 3189 C CA . SER A 1 390 ? 19.075 -13.485 -29.668 1.00 86.31 390 SER A CA 1
ATOM 3190 C C . SER A 1 390 ? 18.817 -12.009 -29.371 1.00 86.31 390 SER A C 1
ATOM 3192 O O . SER A 1 390 ? 17.737 -11.492 -29.634 1.00 86.31 390 SER A O 1
ATOM 3194 N N . ILE A 1 391 ? 19.812 -11.328 -28.804 1.00 87.25 391 ILE A N 1
ATOM 3195 C CA . ILE A 1 391 ? 19.740 -9.905 -28.462 1.00 87.25 391 ILE A CA 1
ATOM 3196 C C . ILE A 1 391 ? 20.897 -9.154 -29.120 1.00 87.25 391 ILE A C 1
ATOM 3198 O O . ILE A 1 391 ? 22.032 -9.635 -29.133 1.00 87.25 391 ILE A O 1
ATOM 3202 N N . LEU A 1 392 ? 20.621 -7.966 -29.659 1.00 84.44 392 LEU A N 1
ATOM 3203 C CA . LEU A 1 392 ? 21.663 -7.019 -30.048 1.00 84.44 392 LEU A CA 1
ATOM 3204 C C . LEU A 1 392 ? 22.464 -6.586 -28.819 1.00 84.44 392 LEU A C 1
ATOM 3206 O O . LEU A 1 392 ? 21.961 -6.585 -27.691 1.00 84.44 392 LEU A O 1
ATOM 3210 N N . GLN A 1 393 ? 23.713 -6.183 -29.061 1.00 83.56 393 GLN A N 1
ATOM 3211 C CA . GLN A 1 393 ? 24.565 -5.611 -28.023 1.00 83.56 393 GLN A CA 1
ATOM 3212 C C . GLN A 1 393 ? 23.837 -4.455 -27.313 1.00 83.56 393 GLN A C 1
ATOM 3214 O O . GLN A 1 393 ? 23.243 -3.617 -28.001 1.00 83.56 393 GLN A O 1
ATOM 3219 N N . PRO A 1 394 ? 23.859 -4.403 -25.966 1.00 85.56 394 PRO A N 1
ATOM 3220 C CA . PRO A 1 394 ? 23.218 -3.326 -25.224 1.00 85.56 394 PRO A CA 1
ATOM 3221 C C . PRO A 1 394 ? 23.760 -1.964 -25.663 1.00 85.56 394 PRO A C 1
ATOM 3223 O O . PRO A 1 394 ? 24.966 -1.728 -25.611 1.00 85.56 394 PRO A O 1
ATOM 3226 N N . ASN A 1 395 ? 22.870 -1.064 -26.075 1.00 87.00 395 ASN A N 1
ATOM 3227 C CA . ASN A 1 395 ? 23.216 0.319 -26.366 1.00 87.00 395 ASN A CA 1
ATOM 3228 C C . ASN A 1 395 ? 23.110 1.146 -25.082 1.00 87.00 395 ASN A C 1
ATOM 3230 O O . ASN A 1 395 ? 22.025 1.252 -24.508 1.00 87.00 395 ASN A O 1
ATOM 3234 N N . GLU A 1 396 ? 24.217 1.723 -24.627 1.00 89.56 396 GLU A N 1
ATOM 3235 C CA . GLU A 1 396 ? 24.232 2.610 -23.466 1.00 89.56 396 GLU A CA 1
ATOM 3236 C C . GLU A 1 396 ? 23.766 4.014 -23.871 1.00 89.56 396 GLU A C 1
ATOM 3238 O O . GLU A 1 396 ? 24.449 4.741 -24.586 1.00 89.56 396 GLU A O 1
ATOM 3243 N N . VAL A 1 397 ? 22.567 4.384 -23.426 1.00 85.56 397 VAL A N 1
ATOM 3244 C CA . VAL A 1 397 ? 21.908 5.660 -23.749 1.00 85.56 397 VAL A CA 1
ATOM 3245 C C . VAL A 1 397 ? 22.208 6.732 -22.706 1.00 85.56 397 VAL A C 1
ATOM 3247 O O . VAL A 1 397 ? 22.213 7.926 -23.020 1.00 85.56 397 VAL A O 1
ATOM 3250 N N . LEU A 1 398 ? 22.431 6.312 -21.461 1.00 84.50 398 LEU A N 1
ATOM 3251 C CA . LEU A 1 398 ? 22.875 7.170 -20.372 1.00 84.50 398 LEU A CA 1
ATOM 3252 C C . LEU A 1 398 ? 23.955 6.464 -19.569 1.00 84.50 398 LEU A C 1
ATOM 3254 O O . LEU A 1 398 ? 23.738 5.349 -19.083 1.00 84.50 398 LEU A O 1
ATOM 3258 N N . HIS A 1 399 ? 25.079 7.158 -19.396 1.00 86.12 399 HIS A N 1
ATOM 3259 C CA . HIS A 1 399 ? 26.167 6.690 -18.553 1.00 86.12 399 HIS A CA 1
ATOM 3260 C C . HIS A 1 399 ? 25.688 6.520 -17.104 1.00 86.12 399 HIS A C 1
ATOM 3262 O O . HIS A 1 399 ? 24.936 7.370 -16.612 1.00 86.12 399 HIS A O 1
ATOM 3268 N N . PRO A 1 400 ? 26.102 5.446 -16.412 1.00 84.50 400 PRO A N 1
ATOM 3269 C CA . PRO A 1 400 ? 25.671 5.199 -15.046 1.00 84.50 400 PRO A CA 1
ATOM 3270 C C . PRO A 1 400 ? 26.203 6.239 -14.055 1.00 84.50 400 PRO A C 1
ATOM 3272 O O . PRO A 1 400 ? 27.395 6.547 -14.048 1.00 84.50 400 PRO A O 1
ATOM 3275 N N . VAL A 1 401 ? 25.326 6.744 -13.186 1.00 78.00 401 VAL A N 1
ATOM 3276 C CA . VAL A 1 401 ? 25.683 7.648 -12.084 1.00 78.00 401 VAL A CA 1
ATOM 3277 C C . VAL A 1 401 ? 25.538 6.903 -10.765 1.00 78.00 401 VAL A C 1
ATOM 3279 O O . VAL A 1 401 ? 24.469 6.375 -10.446 1.00 78.00 401 VAL A O 1
ATOM 3282 N N . GLU A 1 402 ? 26.612 6.864 -9.980 1.00 71.94 402 GLU A N 1
ATOM 3283 C CA . GLU A 1 402 ? 26.578 6.298 -8.633 1.00 71.94 402 GLU A CA 1
ATOM 3284 C C . GLU A 1 402 ? 25.849 7.235 -7.668 1.00 71.94 402 GLU A C 1
ATOM 3286 O O . GLU A 1 402 ? 26.114 8.437 -7.599 1.00 71.94 402 GLU A O 1
ATOM 3291 N N . GLY A 1 403 ? 24.924 6.676 -6.887 1.00 63.56 403 GLY A N 1
ATOM 3292 C CA . GLY A 1 403 ? 24.383 7.383 -5.734 1.00 63.56 403 GLY A CA 1
ATOM 3293 C C . GLY A 1 403 ? 25.464 7.548 -4.665 1.00 63.56 403 GLY A C 1
ATOM 3294 O O . GLY A 1 403 ? 26.188 6.604 -4.352 1.00 63.56 403 GLY A O 1
ATOM 3295 N N . LYS A 1 404 ? 25.563 8.731 -4.056 1.00 61.09 404 LYS A N 1
ATOM 3296 C CA . LYS A 1 404 ? 26.416 8.931 -2.882 1.00 61.09 404 LYS A CA 1
ATOM 3297 C C . LYS A 1 404 ? 25.840 8.157 -1.703 1.00 61.09 404 LYS A C 1
ATOM 3299 O O . LYS A 1 404 ? 24.629 8.190 -1.450 1.00 61.09 404 LYS A O 1
ATOM 3304 N N . LEU A 1 405 ? 26.729 7.519 -0.940 1.00 52.94 405 LEU A N 1
ATOM 3305 C CA . LEU A 1 405 ? 26.370 6.871 0.314 1.00 52.94 405 LEU A CA 1
ATOM 3306 C C . LEU A 1 405 ? 25.842 7.912 1.316 1.00 52.94 405 LEU A C 1
ATOM 3308 O O . LEU A 1 405 ? 26.614 8.588 1.990 1.00 52.94 405 LEU A O 1
ATOM 3312 N N . SER A 1 406 ? 24.520 8.042 1.429 1.00 53.12 406 SER A N 1
ATOM 3313 C CA . SER A 1 406 ? 23.876 8.775 2.525 1.00 53.12 406 SER A CA 1
ATOM 3314 C C . SER A 1 406 ? 23.693 7.866 3.745 1.00 53.12 406 SER A C 1
ATOM 3316 O O . SER A 1 406 ? 23.791 6.643 3.638 1.00 53.12 406 SER A O 1
ATOM 3318 N N . LEU A 1 407 ? 23.323 8.414 4.905 1.00 45.22 407 LEU A N 1
ATOM 3319 C CA . LEU A 1 407 ? 22.886 7.616 6.066 1.00 45.22 407 LEU A CA 1
ATOM 3320 C C . LEU A 1 407 ? 21.789 6.588 5.709 1.00 45.22 407 LEU A C 1
ATOM 3322 O O . LEU A 1 407 ? 21.672 5.563 6.372 1.00 45.22 407 LEU A O 1
ATOM 3326 N N . GLN A 1 408 ? 21.035 6.806 4.624 1.00 43.06 408 GLN A N 1
ATOM 3327 C CA . GLN A 1 408 ? 20.053 5.860 4.091 1.00 43.06 408 GLN A CA 1
ATOM 3328 C C . GLN A 1 408 ? 20.657 4.734 3.236 1.00 43.06 408 GLN A C 1
ATOM 3330 O O . GLN A 1 408 ? 20.089 3.642 3.197 1.00 43.06 408 GLN A O 1
ATOM 3335 N N . SER A 1 409 ? 21.790 4.953 2.562 1.00 41.72 409 SER A N 1
ATOM 3336 C CA . SER A 1 409 ? 22.487 3.909 1.788 1.00 41.72 409 SER A CA 1
ATOM 3337 C C . SER A 1 409 ? 22.953 2.747 2.677 1.00 41.72 409 SER A C 1
ATOM 3339 O O . SER A 1 409 ? 22.876 1.595 2.259 1.00 41.72 409 SER A O 1
ATOM 3341 N N . LEU A 1 410 ? 23.271 3.028 3.949 1.00 38.19 410 LEU A N 1
ATOM 3342 C CA . LEU A 1 410 ? 23.550 2.030 4.990 1.00 38.19 410 LEU A CA 1
ATOM 3343 C C . LEU A 1 410 ? 22.338 1.138 5.322 1.00 38.19 410 LEU A C 1
ATOM 3345 O O . LEU A 1 410 ? 22.519 -0.018 5.690 1.00 38.19 410 LEU A O 1
ATOM 3349 N N . TYR A 1 411 ? 21.107 1.643 5.164 1.00 35.00 411 TYR A N 1
ATOM 3350 C CA . TYR A 1 411 ? 19.868 0.901 5.452 1.00 35.00 411 TYR A CA 1
ATOM 3351 C C . TYR A 1 411 ? 19.199 0.295 4.212 1.00 35.00 411 TYR A C 1
ATOM 3353 O O . TYR A 1 411 ? 18.393 -0.624 4.339 1.00 35.00 411 TYR A O 1
ATOM 3361 N N . THR A 1 412 ? 19.498 0.812 3.018 1.00 39.28 412 THR A N 1
ATOM 3362 C CA . THR A 1 412 ? 18.851 0.406 1.756 1.00 39.28 412 THR A CA 1
ATOM 3363 C C . THR A 1 412 ? 19.789 -0.294 0.779 1.00 39.28 412 THR A C 1
ATOM 3365 O O . THR A 1 412 ? 19.321 -0.705 -0.276 1.00 39.28 412 THR A O 1
ATOM 3368 N N . GLN A 1 413 ? 21.079 -0.433 1.115 1.00 39.31 413 GLN A N 1
ATOM 3369 C CA . GLN A 1 413 ? 22.120 -0.917 0.198 1.00 39.31 413 GLN A CA 1
ATOM 3370 C C . GLN A 1 413 ? 22.119 -0.166 -1.145 1.00 39.31 413 GLN A C 1
ATOM 3372 O O . GLN A 1 413 ? 22.400 -0.742 -2.187 1.00 39.31 413 GLN A O 1
ATOM 3377 N N . ARG A 1 414 ? 21.791 1.134 -1.151 1.00 49.09 414 ARG A N 1
ATOM 3378 C CA . ARG A 1 414 ? 21.865 1.958 -2.367 1.00 49.09 414 ARG A CA 1
ATOM 3379 C C . ARG A 1 414 ? 23.313 2.354 -2.645 1.00 49.09 414 ARG A C 1
ATOM 3381 O O . ARG A 1 414 ? 23.714 3.483 -2.390 1.00 49.09 414 ARG A O 1
ATOM 3388 N N . THR A 1 415 ? 24.072 1.385 -3.135 1.00 48.72 415 THR A N 1
ATOM 3389 C CA . THR A 1 415 ? 25.358 1.551 -3.828 1.00 48.72 415 THR A CA 1
ATOM 3390 C C . THR A 1 415 ? 25.191 1.408 -5.343 1.00 48.72 415 THR A C 1
ATOM 3392 O O . THR A 1 415 ? 26.173 1.365 -6.075 1.00 48.72 415 THR A O 1
ATOM 3395 N N . ASP A 1 416 ? 23.949 1.287 -5.820 1.00 58.38 416 ASP A N 1
ATOM 3396 C CA . ASP A 1 416 ? 23.673 0.961 -7.213 1.00 58.38 416 ASP A CA 1
ATOM 3397 C C . ASP A 1 416 ? 23.890 2.173 -8.118 1.00 58.38 416 ASP A C 1
ATOM 3399 O O . ASP A 1 416 ? 23.317 3.248 -7.918 1.00 58.38 416 ASP A O 1
ATOM 3403 N N . SER A 1 417 ? 24.708 1.962 -9.143 1.00 69.06 417 SER A N 1
ATOM 3404 C CA . SER A 1 417 ? 24.888 2.893 -10.246 1.00 69.06 417 SER A CA 1
ATOM 3405 C C . SER A 1 417 ? 23.680 2.837 -11.184 1.00 69.06 417 SER A C 1
ATOM 3407 O O . SER A 1 417 ? 23.261 1.747 -11.592 1.00 69.06 417 SER A O 1
ATOM 3409 N N . LEU A 1 418 ? 23.103 3.999 -11.499 1.00 73.06 418 LEU A N 1
ATOM 3410 C CA . LEU A 1 418 ? 21.897 4.120 -12.318 1.00 73.06 418 LEU A CA 1
ATOM 3411 C C . LEU A 1 418 ? 22.237 4.673 -13.707 1.00 73.06 418 LEU A C 1
ATOM 3413 O O . LEU A 1 418 ? 22.631 5.831 -13.841 1.00 73.06 418 LEU A O 1
ATOM 3417 N N . GLY A 1 419 ? 22.065 3.850 -14.737 1.00 82.12 419 GLY A N 1
ATOM 3418 C CA . GLY A 1 419 ? 22.251 4.203 -16.150 1.00 82.12 419 GLY A CA 1
ATOM 3419 C C . GLY A 1 419 ? 20.991 3.941 -16.971 1.00 82.12 419 GLY A C 1
ATOM 3420 O O . GLY A 1 419 ? 19.922 3.698 -16.416 1.00 82.12 419 GLY A O 1
ATOM 3421 N N . LEU A 1 420 ? 21.107 3.963 -18.299 1.00 84.19 420 LEU A N 1
ATOM 3422 C CA . LEU A 1 420 ? 20.059 3.479 -19.202 1.00 84.19 420 LEU A CA 1
ATOM 3423 C C . LEU A 1 420 ? 20.684 2.690 -20.344 1.00 84.19 420 LEU A C 1
ATOM 3425 O O . LEU A 1 420 ? 21.435 3.246 -21.144 1.00 84.19 420 LEU A O 1
ATOM 3429 N N . TRP A 1 421 ? 20.307 1.422 -20.453 1.00 88.81 421 TRP A N 1
ATOM 3430 C CA . TRP A 1 421 ? 20.659 0.543 -21.558 1.00 88.81 421 TRP A CA 1
ATOM 3431 C C . TRP A 1 421 ? 19.412 0.147 -22.330 1.00 88.81 421 TRP A C 1
ATOM 3433 O O . TRP A 1 421 ? 18.392 -0.205 -21.734 1.00 88.81 421 TRP A O 1
ATOM 3443 N N . ILE A 1 422 ? 19.519 0.170 -23.656 1.00 88.31 422 ILE A N 1
ATOM 3444 C CA . ILE A 1 422 ? 18.481 -0.304 -24.565 1.00 88.31 422 ILE A CA 1
ATOM 3445 C C . ILE A 1 422 ? 19.005 -1.501 -25.342 1.00 88.31 422 ILE A C 1
ATOM 3447 O O . ILE A 1 422 ? 20.038 -1.420 -26.005 1.00 88.31 422 ILE A O 1
ATOM 3451 N N . LEU A 1 423 ? 18.269 -2.603 -25.292 1.00 90.38 423 LEU A N 1
ATOM 3452 C CA . LEU A 1 423 ? 18.529 -3.804 -26.074 1.00 90.38 423 LEU A CA 1
ATOM 3453 C C . LEU A 1 423 ? 17.438 -3.984 -27.128 1.00 90.38 423 LEU A C 1
ATOM 3455 O O . LEU A 1 423 ? 16.353 -3.418 -27.017 1.00 90.38 423 LEU A O 1
ATOM 3459 N N . THR A 1 424 ? 17.741 -4.766 -28.162 1.00 88.69 424 THR A N 1
ATOM 3460 C CA . THR A 1 424 ? 16.772 -5.163 -29.195 1.00 88.69 424 THR A CA 1
ATOM 3461 C C . THR A 1 424 ? 16.819 -6.672 -29.363 1.00 88.69 424 THR A C 1
ATOM 3463 O O . THR A 1 424 ? 17.916 -7.222 -29.453 1.00 88.69 424 THR A O 1
ATOM 3466 N N . VAL A 1 425 ? 15.668 -7.331 -29.409 1.00 87.25 425 VAL A N 1
ATOM 3467 C CA . VAL A 1 425 ? 15.555 -8.759 -29.733 1.00 87.25 425 VAL A CA 1
ATOM 3468 C C . VAL A 1 425 ? 15.706 -8.945 -31.245 1.00 87.25 425 VAL A C 1
ATOM 3470 O O . VAL A 1 425 ? 15.184 -8.140 -32.017 1.00 87.25 425 VAL A O 1
ATOM 3473 N N . LEU A 1 426 ? 16.447 -9.973 -31.660 1.00 84.00 426 LEU A N 1
ATOM 3474 C CA . LEU A 1 426 ? 16.697 -10.326 -33.062 1.00 84.00 426 LEU A CA 1
ATOM 3475 C C . LEU A 1 426 ? 15.745 -11.395 -33.584 1.00 84.00 426 LEU A C 1
ATOM 3477 O O . LEU A 1 426 ? 15.356 -12.294 -32.808 1.00 84.00 426 LEU A O 1
#

Secondary structure (DSSP, 8-state):
-----SSSSS-TTHHHHHHHHHTHHHHHHTTS-SEETTTTEEPS-THHHHHHHHHSSS-HHHHHHHHHHHHHHHHHHHHHTT---HHHHHHHHHHHHT-TTTTS-SHHHHHHHHHHHHHHHHHHTSTT-HHHHHHHHHHHHHH-HHHHHHHHHHHHHHHT-SS-SSHHHHHHHHHHHHHHHHHHHH-TT-HHHHHHHHHHHT--THHHHHHHHHHHHHHHHHHHHTGGG--HHHHHHHHHHHHHHHHT--GGGGGGGGHHHHHHHHH-GGGS---GGGHHHHHHHIIIIIIHHHHHHHHTHHHHHHHHHHHHHHHHHHHHHHT-SSPPPEEEETTS--GGGGG-TTEEEEEEETTEEEESS---TT-EEEEEEHHHHHHHHHHHHHTT--BPPPEEEEEEEEPP--TTHHHH----EEEEEEEEB-

Solvent-accessible surface area (backbone atoms only — not comparable to full-atom values): 22892 Å² total; per-residue (Å²): 131,91,71,86,71,80,77,72,65,42,48,80,78,30,51,33,56,26,28,55,55,55,18,20,17,49,28,44,75,72,70,77,38,60,27,32,50,51,50,75,41,74,50,93,36,53,48,22,67,77,40,34,83,31,52,78,79,42,61,49,60,59,12,53,52,51,51,57,49,52,46,52,51,50,44,41,50,59,51,48,77,44,33,84,48,80,66,60,36,54,49,51,46,48,34,49,69,33,25,47,62,52,64,34,45,50,68,52,48,53,48,48,42,48,48,56,51,52,50,48,43,35,60,70,76,52,70,61,42,65,70,59,53,50,51,52,43,51,50,41,25,39,33,36,53,73,59,18,49,44,40,46,48,20,53,28,22,57,75,45,59,71,61,54,98,47,68,69,56,52,53,49,50,52,50,52,51,51,50,52,50,48,48,42,74,75,40,56,83,38,69,69,47,45,50,43,50,50,33,61,76,61,68,58,76,61,33,62,52,54,29,43,75,46,38,34,59,54,51,52,50,44,51,60,54,42,49,93,72,68,40,74,66,41,52,56,21,46,53,49,48,49,50,54,31,56,53,70,52,43,39,66,52,52,58,37,66,50,48,32,47,51,53,50,49,56,75,41,44,93,77,50,69,87,62,82,65,56,57,54,55,32,50,49,30,37,43,65,44,46,48,46,31,47,51,50,47,67,75,30,46,68,41,55,50,48,53,53,50,52,38,52,51,54,53,52,50,50,57,62,54,68,71,46,94,75,78,46,42,41,34,34,35,62,89,64,52,53,38,76,64,44,77,46,88,48,38,35,42,34,45,77,50,102,91,45,80,48,67,68,68,88,87,52,58,60,18,32,37,42,39,42,35,71,67,57,46,52,53,49,51,51,51,28,60,77,68,73,51,50,62,49,78,70,42,76,78,38,80,63,39,64,43,65,80,45,89,58,23,80,77,66,68,44,69,60,41,45,32,33,34,41,31,34,32,90

Foldseek 3Di:
DDDPCVPPLQDLQQQLQLLQLLLQQVCVVVVNHRAGLQQRDRDLACQSVLLNVLCPPDQLSRSLVVSLVVLLVLQLVLLCVFQPDPQCSPLLSLLQCLFQLSPRSHVLVVLLSLLSVLVVCCVPVVVVDVVSLVVSLCNLCRNPNLLSPLSNLLVCLLVLNCDDPDVVNVVVVVVVVVVLVCCCVVCVVPPQSVLLVCCQVPQDPVLQVVLCVRCVLSLVVLCVQCVVVDDPSSVVSLVVSVVSQSSNPHSSSCVSSSNNSSVCCRVPNVPTDPPPCSVVSSVVSCVPRPVVSNVLCVQFVVVVVQLVVLLVVLLVVLVVQLVDPPDAAEEEESSRHGSSVSNGSRYYYWYDDPQDIDGSDDHDFFHKYKDWFPVVVVRVVVVCVVVVWDKDDKDWPFDWDAGDDDVCCVVVVRRTTTTITMMGTD